Protein AF-A0A151Z6S3-F1 (afdb_monomer_lite)

Foldseek 3Di:
DAFPVVRDDADPVCVVVQVVTDDDPVVVVVVVCVVCVPVNVVVVVVVVVVVVVVVVVVVCCCCPVPVVVVVVVVVVVVVVVVVLVVVVVVVVVVVVVVVVVLVVVLVVVVVVVVVVVVVLVVLVVVLVVLVVVLVVDPDDPVSVVSVVVSVVSVVVSVVPPPPPPVVPDDDDDDDDDDDDDDDDPPPDPDRDDDDPPVVVVLVSVVVVVVVVVVPPPPDQQWWWKQAQQGIWIFGADPVDRPPDGDIDHQDGPPAPQGDDDPPAMDTWDFAQEPNWTKTWDDAAQKIWMWTPPDPRIDIHIDGHPPRPRFDQWDWDDQNYFWIWTAWGDHPNFIAFWIWIAGNVVRHIDGLEGHPDRFGLWAWEWDDSVPWIKIWTQWTDDPHAIAQWIWIQTRPVSDIDTDDRNVVQVQRHFLE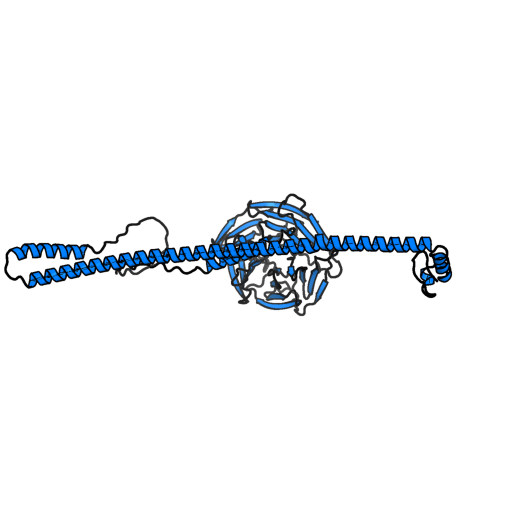WYAQHVQRWIWTQGQVQWIWIQRSVVRHIDTFPRHDDQPDDRNHWYWDDSNDQWIWIQGRVQQWIWIAGNVVSDIDTRDHDD

Secondary structure (DSSP, 8-state):
-EETTTTEE--TTTGGGGTTS-EE-HHHHHHHHHH-HHHHHHHHHHHHHHHHHHHHHHHHHIIIIIIHHHHHHHHHHHHHHHHHHHHHHHHHHHHHHHHHHHHHHHHHHHHHHHHHHHHHHHHHHHHHHHHHHHHH-TT-THHHHHHHHHHHHHHHHHH-S------------------------------------HHHHHHHHHHHHHHHHTTS----EEEEEEETTEEEEEEE-SS-TTS--EEEEEEETT-TTPPP--S--EEEPEEEETTEEEEEEEETTEEEEEETTSSS--EEEEE-SS----BS-EEEE-SSSEEEEE--EETTEE--EEEEEETTTTEEEEEEE-SS--B--EEEEE--SSS-EEEEE--EETTEE--EEEEEETTT--EEEEEEGGGGT----SEEEEEGGGTEEEEE-TTS-EEEEETTTTEEEE-SPPPPPSS-SS-EEEEE-SSSEEEEEETTTTEEEEEETTTTEEEEEEE--

InterPro domains:
  IPR000315 B-box-type zinc finger [PS50119] (1-26)
  IPR015915 Kelch-type beta-propeller [G3DSA:2.120.10.80] (264-497)
  IPR015915 Kelch-type beta-propeller [SSF117281] (286-493)
  IPR052697 FNIP repeat-containing protein [PTHR32031] (2-332)

Radius of gyration: 39.83 Å; chains: 1; bounding box: 109×67×129 Å

pLDDT: mean 83.48, std 15.19, range [39.62, 98.69]

Structure (mmCIF, N/CA/C/O backbone):
data_AF-A0A151Z6S3-F1
#
_entry.id   AF-A0A151Z6S3-F1
#
loop_
_atom_site.group_PDB
_atom_site.id
_atom_site.type_symbol
_atom_site.label_atom_id
_atom_site.label_alt_id
_atom_site.label_comp_id
_atom_site.label_asym_id
_atom_site.label_entity_id
_atom_site.label_seq_id
_atom_site.pdbx_PDB_ins_code
_atom_site.Cartn_x
_atom_site.Cartn_y
_atom_site.Cartn_z
_atom_site.occupancy
_atom_site.B_iso_or_equiv
_atom_site.auth_seq_id
_atom_site.auth_comp_id
_atom_site.auth_asym_id
_atom_site.auth_atom_id
_atom_site.pdbx_PDB_model_num
ATOM 1 N N . MET A 1 1 ? 29.997 9.553 -58.648 1.00 93.69 1 MET A N 1
ATOM 2 C CA . MET A 1 1 ? 29.662 8.116 -58.697 1.00 93.69 1 MET A CA 1
ATOM 3 C C . MET A 1 1 ? 28.370 7.871 -57.933 1.00 93.69 1 MET A C 1
ATOM 5 O O . MET A 1 1 ? 28.189 8.438 -56.858 1.00 93.69 1 MET A O 1
ATOM 9 N N . TYR A 1 2 ? 27.481 7.047 -58.473 1.00 95.56 2 TYR A N 1
ATOM 10 C CA . TYR A 1 2 ? 26.185 6.694 -57.897 1.00 95.56 2 TYR A CA 1
ATOM 11 C C . TYR A 1 2 ? 26.076 5.174 -57.758 1.00 95.56 2 TYR A C 1
ATOM 13 O O . TYR A 1 2 ? 26.345 4.433 -58.702 1.00 95.56 2 TYR A O 1
ATOM 21 N N . CYS A 1 3 ? 25.701 4.689 -56.577 1.00 95.81 3 CYS A N 1
ATOM 22 C CA . CYS A 1 3 ? 25.500 3.263 -56.330 1.00 95.81 3 CYS A CA 1
ATOM 23 C C . CYS A 1 3 ? 24.051 2.876 -56.655 1.00 95.81 3 CYS A C 1
ATOM 25 O O . CYS A 1 3 ? 23.147 3.260 -55.914 1.00 95.81 3 CYS A O 1
ATOM 27 N N . LYS A 1 4 ? 23.812 2.075 -57.706 1.00 92.50 4 LYS A N 1
ATOM 28 C CA . LYS A 1 4 ? 22.447 1.661 -58.100 1.00 92.50 4 LYS A CA 1
ATOM 29 C C . LYS A 1 4 ? 21.769 0.759 -57.061 1.00 92.50 4 LYS A C 1
ATOM 31 O O . LYS A 1 4 ? 20.555 0.823 -56.908 1.00 92.50 4 LYS A O 1
ATOM 36 N N . CYS A 1 5 ? 22.542 -0.044 -56.328 1.00 93.75 5 CYS A N 1
ATOM 37 C CA . CYS A 1 5 ? 22.011 -0.942 -55.298 1.00 93.75 5 CYS A CA 1
ATOM 38 C C . CYS A 1 5 ? 21.543 -0.171 -54.054 1.00 93.75 5 CYS A C 1
ATOM 40 O O . CYS A 1 5 ? 20.451 -0.410 -53.552 1.00 93.75 5 CYS A O 1
ATOM 42 N N . CYS A 1 6 ? 22.351 0.783 -53.580 1.00 92.31 6 CYS A N 1
ATOM 43 C CA . CYS A 1 6 ? 22.039 1.565 -52.377 1.00 92.31 6 CYS A CA 1
ATOM 44 C C . CYS A 1 6 ? 21.209 2.818 -52.655 1.00 92.31 6 CYS A C 1
ATOM 46 O O . CYS A 1 6 ? 20.687 3.403 -51.715 1.00 92.31 6 CYS A O 1
ATOM 48 N N . LYS A 1 7 ? 21.124 3.249 -53.918 1.00 91.75 7 LYS A N 1
ATOM 49 C CA . LYS A 1 7 ? 20.480 4.494 -54.356 1.00 91.75 7 LYS A CA 1
ATOM 50 C C . LYS A 1 7 ? 21.082 5.763 -53.727 1.00 91.75 7 LYS A C 1
ATOM 52 O O . LYS A 1 7 ? 20.363 6.705 -53.409 1.00 91.75 7 LYS A O 1
ATOM 57 N N . LEU A 1 8 ? 22.408 5.796 -53.557 1.00 94.19 8 LEU A N 1
ATOM 58 C CA . LEU A 1 8 ? 23.139 6.893 -52.903 1.00 94.19 8 LEU A CA 1
ATOM 59 C C . LEU A 1 8 ? 24.288 7.418 -53.773 1.00 94.19 8 LEU A C 1
ATOM 61 O O . LEU A 1 8 ? 24.948 6.651 -54.483 1.00 94.19 8 LEU A O 1
ATOM 65 N N . CYS A 1 9 ? 24.568 8.720 -53.663 1.00 94.31 9 CYS A N 1
ATOM 66 C CA . CYS A 1 9 ? 25.788 9.327 -54.194 1.00 94.31 9 CYS A CA 1
ATOM 67 C C . CYS A 1 9 ? 26.981 8.909 -53.332 1.00 94.31 9 CYS A C 1
ATOM 69 O O . CYS A 1 9 ? 26.995 9.129 -52.122 1.00 94.31 9 CYS A O 1
ATOM 71 N N . VAL A 1 10 ? 27.992 8.314 -53.960 1.00 95.62 10 VAL A N 1
ATOM 72 C CA . VAL A 1 10 ? 29.158 7.764 -53.264 1.00 95.62 10 VAL A CA 1
ATOM 73 C C . VAL A 1 10 ? 30.379 8.605 -53.613 1.00 95.62 10 VAL A C 1
ATOM 75 O O . VAL A 1 10 ? 30.728 8.772 -54.785 1.00 95.62 10 VAL A O 1
ATOM 78 N N . CYS A 1 11 ? 31.040 9.154 -52.594 1.00 95.25 11 CYS A N 1
ATOM 79 C CA . CYS A 1 11 ? 32.313 9.844 -52.776 1.00 95.25 11 CYS A CA 1
ATOM 80 C C . CYS A 1 11 ? 33.461 8.829 -52.929 1.00 95.25 11 CYS A C 1
ATOM 82 O O . CYS A 1 11 ? 33.320 7.648 -52.609 1.00 95.25 11 CYS A O 1
ATOM 84 N N . ARG A 1 12 ? 34.642 9.288 -53.359 1.00 93.81 12 ARG A N 1
ATOM 85 C CA . ARG A 1 12 ? 35.813 8.409 -53.546 1.00 93.81 12 ARG A CA 1
ATOM 86 C C . ARG A 1 12 ? 36.223 7.645 -52.281 1.00 93.81 12 ARG A C 1
ATOM 88 O O . ARG A 1 12 ? 36.726 6.539 -52.397 1.00 93.81 12 ARG A O 1
ATOM 95 N N . LYS A 1 13 ? 36.001 8.206 -51.086 1.00 94.19 13 LYS A N 1
ATOM 96 C CA . LYS A 1 13 ? 36.345 7.545 -49.814 1.00 94.19 13 LYS A CA 1
ATOM 97 C C . LYS A 1 13 ? 35.366 6.431 -49.442 1.00 94.19 13 LYS A C 1
ATOM 99 O O . LYS A 1 13 ? 35.772 5.458 -48.826 1.00 94.19 13 LYS A O 1
ATOM 104 N N . CYS A 1 14 ? 34.100 6.567 -49.828 1.00 93.81 14 CYS A N 1
ATOM 105 C CA . CYS A 1 14 ? 33.050 5.610 -49.491 1.00 93.81 14 CYS A CA 1
ATOM 106 C C . CYS A 1 14 ? 32.952 4.452 -50.494 1.00 93.81 14 CYS A C 1
ATOM 108 O O . CYS A 1 14 ? 32.296 3.461 -50.204 1.00 93.81 14 CYS A O 1
ATOM 110 N N . ILE A 1 15 ? 33.601 4.534 -51.662 1.00 94.38 15 ILE A N 1
ATOM 111 C CA . ILE A 1 15 ? 33.507 3.493 -52.700 1.00 94.38 15 ILE A CA 1
ATOM 112 C C . ILE A 1 15 ? 34.047 2.132 -52.234 1.00 94.38 15 ILE A C 1
ATOM 114 O O . ILE A 1 15 ? 33.545 1.095 -52.657 1.00 94.38 15 ILE A O 1
ATOM 118 N N . SER A 1 16 ? 35.019 2.130 -51.316 1.00 94.56 16 SER A N 1
ATOM 119 C CA . SER A 1 16 ? 35.582 0.920 -50.707 1.00 94.56 16 SER A CA 1
ATOM 120 C C . SER A 1 16 ? 34.544 0.131 -49.907 1.00 94.56 16 SER A C 1
ATOM 122 O O . SER A 1 16 ? 34.571 -1.094 -49.913 1.00 94.56 16 SER A O 1
ATOM 124 N N . SER A 1 17 ? 33.579 0.812 -49.289 1.00 94.62 17 SER A N 1
ATOM 125 C CA . SER A 1 17 ? 32.454 0.182 -48.588 1.00 94.62 17 SER A CA 1
ATOM 126 C C . SER A 1 17 ? 31.346 -0.304 -49.535 1.00 94.62 17 SER A C 1
ATOM 128 O O . SER A 1 17 ? 30.393 -0.929 -49.085 1.00 94.62 17 SER A O 1
ATOM 130 N N . HIS A 1 18 ? 31.454 -0.029 -50.840 1.00 94.12 18 HIS A N 1
ATOM 131 C CA . HIS A 1 18 ? 30.475 -0.386 -51.874 1.00 94.12 18 HIS A CA 1
ATOM 132 C C . HIS A 1 18 ? 31.064 -1.314 -52.952 1.00 94.12 18 HIS A C 1
ATOM 134 O O . HIS A 1 18 ? 30.528 -1.381 -54.055 1.00 94.12 18 HIS A O 1
ATOM 140 N N . GLN A 1 19 ? 32.147 -2.041 -52.655 1.00 93.50 19 GLN A N 1
ATOM 141 C CA . GLN A 1 19 ? 32.832 -2.912 -53.626 1.00 93.50 19 GLN A CA 1
ATOM 142 C C . GLN A 1 19 ? 31.933 -4.006 -54.223 1.00 93.50 19 GLN A C 1
ATOM 144 O O . GLN A 1 19 ? 32.126 -4.396 -55.370 1.00 93.50 19 GLN A O 1
ATOM 149 N N . SER A 1 20 ? 30.935 -4.479 -53.472 1.00 94.69 20 SER A N 1
ATOM 150 C CA . SER A 1 20 ? 29.956 -5.474 -53.926 1.00 94.69 20 SER A CA 1
ATOM 151 C C . SER A 1 20 ? 28.780 -4.880 -54.711 1.00 94.69 20 SER A C 1
ATOM 153 O O . SER A 1 20 ? 27.925 -5.622 -55.192 1.00 94.69 20 SER A O 1
ATOM 155 N N . HIS A 1 21 ? 28.694 -3.554 -54.836 1.00 95.75 21 HIS A N 1
ATOM 156 C CA . HIS A 1 21 ? 27.567 -2.876 -55.464 1.00 95.75 21 HIS A CA 1
ATOM 157 C C . HIS A 1 21 ? 27.929 -2.303 -56.834 1.00 95.75 21 HIS A C 1
ATOM 159 O O . HIS A 1 21 ? 29.047 -1.854 -57.077 1.00 95.75 21 HIS A O 1
ATOM 165 N N . LYS A 1 22 ? 26.943 -2.246 -57.738 1.00 95.75 22 LYS A N 1
ATOM 166 C CA . LYS A 1 22 ? 27.118 -1.608 -59.047 1.00 95.75 22 LYS A CA 1
ATOM 167 C C . LYS A 1 22 ? 27.158 -0.086 -58.883 1.00 95.75 22 LYS A C 1
ATOM 169 O O . LYS A 1 22 ? 26.116 0.560 -58.740 1.00 95.75 22 LYS A O 1
ATOM 174 N N . VAL A 1 23 ? 28.367 0.471 -58.900 1.00 95.25 23 VAL A N 1
ATOM 175 C CA . VAL A 1 23 ? 28.626 1.913 -58.861 1.00 95.25 23 VAL A CA 1
ATOM 176 C C . VAL A 1 23 ? 28.896 2.412 -60.281 1.00 95.25 23 VAL A C 1
ATOM 178 O O . VAL A 1 23 ? 29.768 1.894 -60.969 1.00 95.25 23 VAL A O 1
ATOM 181 N N . VAL A 1 24 ? 28.136 3.408 -60.721 1.00 96.25 24 VAL A N 1
ATOM 182 C CA . VAL A 1 24 ? 28.201 4.000 -62.068 1.00 96.25 24 VAL A CA 1
ATOM 183 C C . VAL A 1 24 ? 28.510 5.493 -61.981 1.00 96.25 24 VAL A C 1
ATOM 185 O O . VAL A 1 24 ? 28.425 6.083 -60.895 1.00 96.25 24 VAL A O 1
ATOM 188 N N . ASP A 1 25 ? 28.875 6.122 -63.098 1.00 95.31 25 ASP A N 1
ATOM 189 C CA . ASP A 1 25 ? 28.928 7.581 -63.140 1.00 95.31 25 ASP A CA 1
ATOM 190 C C . ASP A 1 25 ? 27.513 8.152 -62.935 1.00 95.31 25 ASP A C 1
ATOM 192 O O . ASP A 1 25 ? 26.519 7.588 -63.394 1.00 95.31 25 ASP A O 1
ATOM 196 N N . TYR A 1 26 ? 27.410 9.251 -62.189 1.00 92.31 26 TYR A N 1
ATOM 197 C CA . TYR A 1 26 ? 26.124 9.907 -61.963 1.00 92.31 26 TYR A CA 1
ATOM 198 C C . TYR A 1 26 ? 25.578 10.508 -63.268 1.00 92.31 26 TYR A C 1
ATOM 200 O O . TYR A 1 26 ? 24.363 10.555 -63.440 1.00 92.31 26 TYR A O 1
ATOM 208 N N . GLU A 1 27 ? 26.454 10.896 -64.202 1.00 92.56 27 GLU A N 1
ATOM 209 C CA . GLU A 1 27 ? 26.058 11.409 -65.518 1.00 92.56 27 GLU A CA 1
ATOM 210 C C . GLU A 1 27 ? 25.401 10.342 -66.394 1.00 92.56 27 GLU A C 1
ATOM 212 O O . GLU A 1 27 ? 24.482 10.655 -67.148 1.00 92.56 27 GLU A O 1
ATOM 217 N N . ASP A 1 28 ? 25.828 9.082 -66.280 1.00 90.81 28 ASP A N 1
ATOM 218 C CA . ASP A 1 28 ? 25.226 7.971 -67.023 1.00 90.81 28 ASP A CA 1
ATOM 219 C C . ASP A 1 28 ? 23.827 7.652 -66.490 1.00 90.81 28 ASP A C 1
ATOM 221 O O . ASP A 1 28 ? 22.900 7.433 -67.266 1.00 90.81 28 ASP A O 1
ATOM 225 N N . VAL A 1 29 ? 23.646 7.701 -65.164 1.00 87.81 29 VAL A N 1
ATOM 226 C CA . VAL A 1 29 ? 22.320 7.578 -64.532 1.00 87.81 29 VAL A CA 1
ATOM 227 C C . VAL A 1 29 ? 21.422 8.736 -64.951 1.00 87.81 29 VAL A C 1
ATOM 229 O O . VAL A 1 29 ? 20.249 8.534 -65.241 1.00 87.81 29 VAL A O 1
ATOM 232 N N . PHE A 1 30 ? 21.966 9.950 -65.009 1.00 88.25 30 PHE A N 1
ATOM 233 C CA . PHE A 1 30 ? 21.225 11.126 -65.446 1.00 88.25 30 PHE A CA 1
ATOM 234 C C . PHE A 1 30 ? 20.805 11.026 -66.918 1.00 88.25 30 PHE A C 1
ATOM 236 O O . PHE A 1 30 ? 19.656 11.311 -67.248 1.00 88.25 30 PHE A O 1
ATOM 243 N N . ARG A 1 31 ? 21.692 10.550 -67.799 1.00 89.06 31 ARG A N 1
ATOM 244 C CA . ARG A 1 31 ? 21.361 10.280 -69.205 1.00 89.06 31 ARG A CA 1
ATOM 245 C C . ARG A 1 31 ? 20.288 9.203 -69.340 1.00 89.06 31 ARG A C 1
ATOM 247 O O . ARG A 1 31 ? 19.330 9.410 -70.076 1.00 89.06 31 ARG A O 1
ATOM 254 N N . GLU A 1 32 ? 20.397 8.101 -68.600 1.00 85.56 32 GLU A N 1
ATOM 255 C CA . GLU A 1 32 ? 19.382 7.035 -68.556 1.00 85.56 32 GLU A CA 1
ATOM 256 C C . GLU A 1 32 ? 18.013 7.579 -68.112 1.00 85.56 32 GLU A C 1
ATOM 258 O O . GLU A 1 32 ? 17.005 7.280 -68.743 1.00 85.56 32 GLU A O 1
ATOM 263 N N . LEU A 1 33 ? 17.985 8.459 -67.105 1.00 82.25 33 LEU A N 1
ATOM 264 C CA . LEU A 1 33 ? 16.764 9.124 -66.630 1.00 82.25 33 LEU A CA 1
ATOM 265 C C . LEU A 1 33 ? 16.153 10.092 -67.657 1.00 82.25 33 LEU A C 1
ATOM 267 O O . LEU A 1 33 ? 14.935 10.241 -67.695 1.00 82.25 33 LEU A O 1
ATOM 271 N N . ILE A 1 34 ? 16.972 10.749 -68.483 1.00 87.62 34 ILE A N 1
ATOM 272 C CA . ILE A 1 34 ? 16.505 11.682 -69.525 1.00 87.62 34 ILE A CA 1
ATOM 273 C C . ILE A 1 34 ? 16.049 10.954 -70.793 1.00 87.62 34 ILE A C 1
ATOM 275 O O . ILE A 1 34 ? 15.238 11.493 -71.543 1.00 87.62 34 ILE A O 1
ATOM 279 N N . THR A 1 35 ? 16.554 9.746 -71.047 1.00 89.06 35 THR A N 1
ATOM 280 C CA . THR A 1 35 ? 16.279 9.017 -72.296 1.00 89.06 35 THR A CA 1
ATOM 281 C C . THR A 1 35 ? 14.828 8.520 -72.372 1.00 89.06 35 THR A C 1
ATOM 283 O O . THR A 1 35 ? 14.292 8.408 -73.471 1.00 89.06 35 THR A O 1
ATOM 286 N N . ASP A 1 36 ? 14.164 8.300 -71.229 1.00 86.06 36 ASP A N 1
ATOM 287 C CA . ASP A 1 36 ? 12.728 7.988 -71.156 1.00 86.06 36 ASP A CA 1
ATOM 288 C C . ASP A 1 36 ? 11.983 8.949 -70.201 1.00 86.06 36 ASP A C 1
ATOM 290 O O . ASP A 1 36 ? 11.668 8.615 -69.050 1.00 86.06 36 ASP A O 1
ATOM 294 N N . PRO A 1 37 ? 11.686 10.179 -70.662 1.00 81.19 37 PRO A N 1
ATOM 295 C CA . PRO A 1 37 ? 11.022 11.185 -69.838 1.00 81.19 37 PRO A CA 1
ATOM 296 C C . PRO A 1 37 ? 9.580 10.788 -69.480 1.00 81.19 37 PRO A C 1
ATOM 298 O O . PRO A 1 37 ? 9.049 11.249 -68.468 1.00 81.19 37 PRO A O 1
ATOM 301 N N . ILE A 1 38 ? 8.949 9.913 -70.272 1.00 85.25 38 ILE A N 1
ATOM 302 C CA . ILE A 1 38 ? 7.580 9.437 -70.041 1.00 85.25 38 ILE A CA 1
ATOM 303 C C . ILE A 1 38 ? 7.564 8.454 -68.864 1.00 85.25 38 ILE A C 1
ATOM 305 O O . ILE A 1 38 ? 6.732 8.587 -67.958 1.00 85.25 38 ILE A O 1
ATOM 309 N N . GLN A 1 39 ? 8.503 7.504 -68.823 1.00 85.12 39 GLN A N 1
ATOM 310 C CA . GLN A 1 39 ? 8.633 6.560 -67.711 1.00 85.12 39 GLN A CA 1
ATOM 311 C C . GLN A 1 39 ? 9.020 7.268 -66.406 1.00 85.12 39 GLN A C 1
ATOM 313 O O . GLN A 1 39 ? 8.469 6.948 -65.345 1.00 85.12 39 GLN A O 1
ATOM 318 N N . LEU A 1 40 ? 9.913 8.264 -66.470 1.00 83.81 40 LEU A N 1
ATOM 319 C CA . LEU A 1 40 ? 10.271 9.082 -65.310 1.00 83.81 40 LEU A CA 1
ATOM 320 C C . LEU A 1 40 ? 9.071 9.891 -64.798 1.00 83.81 40 LEU A C 1
ATOM 322 O O . LEU A 1 40 ? 8.777 9.848 -63.602 1.00 83.81 40 LEU A O 1
ATOM 326 N N . GLY A 1 41 ? 8.342 10.569 -65.690 1.00 84.69 41 GLY A N 1
ATOM 327 C CA . GLY A 1 41 ? 7.136 11.322 -65.338 1.00 84.69 41 GLY A CA 1
ATOM 328 C C . GLY A 1 41 ? 6.068 10.442 -64.685 1.00 84.69 41 GLY A C 1
ATOM 329 O O . GLY A 1 41 ? 5.526 10.796 -63.640 1.00 84.69 41 GLY A O 1
ATOM 330 N N . THR A 1 42 ? 5.841 9.245 -65.231 1.00 89.69 42 THR A N 1
ATOM 331 C CA . THR A 1 42 ? 4.900 8.262 -64.666 1.00 89.69 42 THR A CA 1
ATOM 332 C C . THR A 1 42 ? 5.348 7.776 -63.285 1.00 89.69 42 THR A C 1
ATOM 334 O O . THR A 1 42 ? 4.539 7.684 -62.364 1.00 89.69 42 THR A O 1
ATOM 337 N N . SER A 1 43 ? 6.645 7.510 -63.105 1.00 84.00 43 SER A N 1
ATOM 338 C CA . SER A 1 43 ? 7.201 7.070 -61.818 1.00 84.00 43 SER A CA 1
ATOM 339 C C . SER A 1 43 ? 7.083 8.151 -60.742 1.00 84.00 43 SER A C 1
ATOM 341 O O . SER A 1 43 ? 6.682 7.856 -59.616 1.00 84.00 43 SER A O 1
ATOM 343 N N . LEU A 1 44 ? 7.370 9.411 -61.084 1.00 85.69 44 LEU A N 1
ATOM 344 C CA . LEU A 1 44 ? 7.202 10.549 -60.175 1.00 85.69 44 LEU A CA 1
ATOM 345 C C . LEU A 1 44 ? 5.729 10.779 -59.823 1.00 85.69 44 LEU A C 1
ATOM 347 O O . LEU A 1 44 ? 5.417 11.004 -58.655 1.00 85.69 44 LEU A O 1
ATOM 351 N N . GLN A 1 45 ? 4.821 10.654 -60.795 1.00 92.25 45 GLN A N 1
ATOM 352 C CA . GLN A 1 45 ? 3.383 10.757 -60.552 1.00 92.25 45 GLN A CA 1
ATOM 353 C C . GLN A 1 45 ? 2.884 9.640 -59.625 1.00 92.25 45 GLN A C 1
ATOM 355 O O . GLN A 1 45 ? 2.087 9.899 -58.725 1.00 92.25 45 GLN A O 1
ATOM 360 N N . ASN A 1 46 ? 3.377 8.410 -59.794 1.00 91.69 46 ASN A N 1
ATOM 361 C CA . ASN A 1 46 ? 3.040 7.291 -58.915 1.00 91.69 46 ASN A CA 1
ATOM 362 C C . ASN A 1 46 ? 3.537 7.524 -57.485 1.00 91.69 46 ASN A C 1
ATOM 364 O O . ASN A 1 46 ? 2.751 7.374 -56.554 1.00 91.69 46 ASN A O 1
ATOM 368 N N . ILE A 1 47 ? 4.784 7.977 -57.305 1.00 88.44 47 ILE A N 1
ATOM 369 C CA . ILE A 1 47 ? 5.318 8.336 -55.980 1.00 88.44 47 ILE A CA 1
ATOM 370 C C . ILE A 1 47 ? 4.483 9.456 -55.343 1.00 88.44 47 ILE A C 1
ATOM 372 O O . ILE A 1 47 ? 4.150 9.381 -54.161 1.00 88.44 47 ILE A O 1
ATOM 376 N N . ALA A 1 48 ? 4.111 10.484 -56.112 1.00 91.00 48 ALA A N 1
ATOM 377 C CA . ALA A 1 48 ? 3.261 11.567 -55.623 1.00 91.00 48 ALA A CA 1
ATOM 378 C C . ALA A 1 48 ? 1.879 11.053 -55.183 1.00 91.00 48 ALA A C 1
ATOM 380 O O . ALA A 1 48 ? 1.401 11.409 -54.105 1.00 91.00 48 ALA A O 1
ATOM 381 N N . ASN A 1 49 ? 1.265 10.165 -55.969 1.00 93.81 49 ASN A N 1
ATOM 382 C CA . ASN A 1 49 ? -0.022 9.546 -55.650 1.00 93.81 49 ASN A CA 1
ATOM 383 C C . ASN A 1 49 ? 0.058 8.629 -54.416 1.00 93.81 49 ASN A C 1
ATOM 385 O O . ASN A 1 49 ? -0.848 8.642 -53.584 1.00 93.81 49 ASN A O 1
ATOM 389 N N . GLU A 1 50 ? 1.131 7.849 -54.265 1.00 92.94 50 GLU A N 1
ATOM 390 C CA . GLU A 1 50 ? 1.378 7.030 -53.072 1.00 92.94 50 GLU A CA 1
ATOM 391 C C . GLU A 1 50 ? 1.543 7.902 -51.828 1.00 92.94 50 GLU A C 1
ATOM 393 O O . GLU A 1 50 ? 0.907 7.637 -50.809 1.00 92.94 50 GLU A O 1
ATOM 398 N N . LYS A 1 51 ? 2.311 8.994 -51.923 1.00 92.19 51 LYS A N 1
ATOM 399 C CA . LYS A 1 51 ? 2.480 9.944 -50.816 1.00 92.19 51 LYS A CA 1
ATOM 400 C C . LYS A 1 51 ? 1.186 10.664 -50.451 1.00 92.19 51 LYS A C 1
ATOM 402 O O . LYS A 1 51 ? 0.942 10.897 -49.269 1.00 92.19 51 LYS A O 1
ATOM 407 N N . LEU A 1 52 ? 0.328 10.967 -51.424 1.00 92.06 52 LEU A N 1
ATOM 408 C CA . LEU A 1 52 ? -1.014 11.496 -51.164 1.00 92.06 52 LEU A CA 1
ATOM 409 C C . LEU A 1 52 ? -1.893 10.484 -50.416 1.00 92.06 52 LEU A C 1
ATOM 411 O O . LEU A 1 52 ? -2.537 10.858 -49.437 1.00 92.06 52 LEU A O 1
ATOM 415 N N . LYS A 1 53 ? -1.875 9.204 -50.809 1.00 93.81 53 LYS A N 1
ATOM 416 C CA . LYS A 1 53 ? -2.608 8.137 -50.102 1.00 93.81 53 LYS A CA 1
ATOM 417 C C . LYS A 1 53 ? -2.083 7.904 -48.686 1.00 93.81 53 LYS A C 1
ATOM 419 O O . LYS A 1 53 ? -2.878 7.752 -47.761 1.00 93.81 53 LYS A O 1
ATOM 424 N N . GLU A 1 54 ? -0.764 7.895 -48.503 1.00 89.81 54 GLU A N 1
ATOM 425 C CA . GLU A 1 54 ? -0.119 7.758 -47.191 1.00 89.81 54 GLU A CA 1
ATOM 426 C C . GLU A 1 54 ? -0.507 8.918 -46.266 1.00 89.81 54 GLU A C 1
ATOM 428 O O . GLU A 1 54 ? -0.892 8.696 -45.115 1.00 89.81 54 GLU A O 1
ATOM 433 N N . ARG A 1 55 ? -0.485 10.153 -46.787 1.00 91.62 55 ARG A N 1
ATOM 434 C CA . ARG A 1 55 ? -0.949 11.341 -46.066 1.00 91.62 55 ARG A CA 1
ATOM 435 C C . ARG A 1 55 ? -2.414 11.203 -45.659 1.00 91.62 55 ARG A C 1
ATOM 437 O O . ARG A 1 55 ? -2.723 11.418 -44.494 1.00 91.62 55 ARG A O 1
ATOM 444 N N . GLN A 1 56 ? -3.294 10.831 -46.586 1.00 93.62 56 GLN A N 1
ATOM 445 C CA . GLN A 1 56 ? -4.723 10.690 -46.306 1.00 93.62 56 GLN A CA 1
ATOM 446 C C . GLN A 1 56 ? -4.991 9.603 -45.257 1.00 93.62 56 GLN A C 1
ATOM 448 O O . GLN A 1 56 ? -5.715 9.844 -44.299 1.00 93.62 56 GLN A O 1
ATOM 453 N N . THR A 1 57 ? -4.315 8.457 -45.362 1.00 88.25 57 THR A N 1
ATOM 454 C CA . THR A 1 57 ? -4.409 7.373 -44.369 1.00 88.25 57 THR A CA 1
ATOM 455 C C . THR A 1 57 ? -3.936 7.839 -42.991 1.00 88.25 57 THR A C 1
ATOM 457 O O . THR A 1 57 ? -4.565 7.535 -41.983 1.00 88.25 57 THR A O 1
ATOM 460 N N . SER A 1 58 ? -2.849 8.613 -42.933 1.00 79.94 58 SER A N 1
ATOM 461 C CA . SER A 1 58 ? -2.330 9.167 -41.677 1.00 79.94 58 SER A CA 1
ATOM 462 C C . SER A 1 58 ? -3.276 10.207 -41.067 1.00 79.94 58 SER A C 1
ATOM 464 O O . SER A 1 58 ? -3.470 10.219 -39.853 1.00 79.94 58 SER A O 1
ATOM 466 N N . GLU A 1 59 ? -3.890 11.061 -41.893 1.00 89.94 59 GLU A N 1
ATOM 467 C CA . GLU A 1 59 ? -4.914 12.018 -41.455 1.00 89.94 59 GLU A CA 1
ATOM 468 C C . GLU A 1 59 ? -6.160 11.298 -40.917 1.00 89.94 59 GLU A C 1
ATOM 470 O O . GLU A 1 59 ? -6.692 11.697 -39.879 1.00 89.94 59 GLU A O 1
ATOM 475 N N . ASP A 1 60 ? -6.597 10.223 -41.575 1.00 89.81 60 ASP A N 1
ATOM 476 C CA . ASP A 1 60 ? -7.747 9.422 -41.150 1.00 89.81 60 ASP A CA 1
ATOM 477 C C . ASP A 1 60 ? -7.461 8.664 -39.849 1.00 89.81 60 ASP A C 1
ATOM 479 O O . ASP A 1 60 ? -8.294 8.681 -38.943 1.00 89.81 60 ASP A O 1
ATOM 483 N N . LEU A 1 61 ? -6.273 8.065 -39.706 1.00 85.44 61 LEU A N 1
ATOM 484 C CA . LEU A 1 61 ? -5.836 7.432 -38.456 1.00 85.44 61 LEU A CA 1
ATOM 485 C C . LEU A 1 61 ? -5.786 8.446 -37.313 1.00 85.44 61 LEU A C 1
ATOM 487 O O . LEU A 1 61 ? -6.309 8.193 -36.232 1.00 85.44 61 LEU A O 1
ATOM 491 N N . PHE A 1 62 ? -5.217 9.628 -37.544 1.00 83.62 62 PHE A N 1
ATOM 492 C CA . PHE A 1 62 ? -5.161 10.659 -36.513 1.00 83.62 62 PHE A CA 1
ATOM 493 C C . PHE A 1 62 ? -6.563 11.128 -36.097 1.00 83.62 62 PHE A C 1
ATOM 495 O O . PHE A 1 62 ? -6.867 11.216 -34.905 1.00 83.62 62 PHE A O 1
ATOM 502 N N . LYS A 1 63 ? -7.451 11.397 -37.059 1.00 88.25 63 LYS A N 1
ATOM 503 C CA . LYS A 1 63 ? -8.824 11.829 -36.763 1.00 88.25 63 LYS A CA 1
ATOM 504 C C . LYS A 1 63 ? -9.624 10.744 -36.044 1.00 88.25 63 LYS A C 1
ATOM 506 O O . LYS A 1 63 ? -10.285 11.040 -35.052 1.00 88.25 63 LYS A O 1
ATOM 511 N N . ASN A 1 64 ? -9.567 9.505 -36.518 1.00 85.69 64 ASN A N 1
ATOM 512 C CA . ASN A 1 64 ? -10.398 8.433 -35.980 1.00 85.69 64 ASN A CA 1
ATOM 513 C C . ASN A 1 64 ? -9.848 7.872 -34.670 1.00 85.69 64 ASN A C 1
ATOM 515 O O . ASN A 1 64 ? -10.614 7.688 -33.729 1.00 85.69 64 ASN A O 1
ATOM 519 N N . ASP A 1 65 ? -8.540 7.666 -34.561 1.00 76.06 65 ASP A N 1
ATOM 520 C CA . ASP A 1 65 ? -7.979 6.995 -33.389 1.00 76.06 65 ASP A CA 1
ATOM 521 C C . ASP A 1 65 ? -7.595 7.989 -32.301 1.00 76.06 65 ASP A C 1
ATOM 523 O O . ASP A 1 65 ? -7.843 7.738 -31.123 1.00 76.06 65 ASP A O 1
ATOM 527 N N . VAL A 1 66 ? -7.012 9.135 -32.667 1.00 76.69 66 VAL A N 1
ATOM 528 C CA . VAL A 1 66 ? -6.530 10.102 -31.674 1.00 76.69 66 VAL A CA 1
ATOM 529 C C . VAL A 1 66 ? -7.649 11.046 -31.260 1.00 76.69 66 VAL A C 1
ATOM 531 O O . VAL A 1 66 ? -7.963 11.120 -30.071 1.00 76.69 66 VAL A O 1
ATOM 534 N N . LEU A 1 67 ? -8.290 11.738 -32.211 1.00 83.31 67 LEU A N 1
ATOM 535 C CA . LEU A 1 67 ? -9.299 12.746 -31.865 1.00 83.31 67 LEU A CA 1
ATOM 536 C C . LEU A 1 67 ? -10.571 12.120 -31.286 1.00 83.31 67 LEU A C 1
ATOM 538 O O . LEU A 1 67 ? -11.015 12.571 -30.231 1.00 83.31 67 LEU A O 1
ATOM 542 N N . GLN A 1 68 ? -11.121 11.054 -31.886 1.00 86.19 68 GLN A N 1
ATOM 543 C CA . GLN A 1 68 ? -12.319 10.424 -31.306 1.00 86.19 68 GLN A CA 1
ATOM 544 C C . GLN A 1 68 ? -12.034 9.782 -29.947 1.00 86.19 68 GLN A C 1
ATOM 546 O O . GLN A 1 68 ? -12.897 9.807 -29.071 1.00 86.19 68 GLN A O 1
ATOM 551 N N . ASN A 1 69 ? -10.854 9.187 -29.736 1.00 73.00 69 ASN A N 1
ATOM 552 C CA . ASN A 1 69 ? -10.520 8.635 -28.424 1.00 73.00 69 ASN A CA 1
ATOM 553 C C . ASN A 1 69 ? -10.367 9.750 -27.387 1.00 73.00 69 ASN A C 1
ATOM 555 O O . ASN A 1 69 ? -10.918 9.635 -26.297 1.00 73.00 69 ASN A O 1
ATOM 559 N N . HIS A 1 70 ? -9.690 10.847 -27.732 1.00 82.31 70 HIS A N 1
ATOM 560 C CA . HIS A 1 70 ? -9.591 12.022 -26.870 1.00 82.31 70 HIS A CA 1
ATOM 561 C C . HIS A 1 70 ? -10.976 12.582 -26.508 1.00 82.31 70 HIS A C 1
ATOM 563 O O . HIS A 1 70 ? -11.262 12.799 -25.332 1.00 82.31 70 HIS A O 1
ATOM 569 N N . GLU A 1 71 ? -11.874 12.732 -27.483 1.00 88.75 71 GLU A N 1
ATOM 570 C CA . GLU A 1 71 ? -13.246 13.192 -27.246 1.00 88.75 71 GLU A CA 1
ATOM 571 C C . GLU A 1 71 ? -14.040 12.217 -26.362 1.00 88.75 71 GLU A C 1
ATOM 573 O O . GLU A 1 71 ? -14.704 12.639 -25.416 1.00 88.75 71 GLU A O 1
ATOM 578 N N . LYS A 1 72 ? -13.911 10.901 -26.583 1.00 80.25 72 LYS A N 1
ATOM 579 C CA . LYS A 1 72 ? -14.496 9.879 -25.698 1.00 80.25 72 LYS A CA 1
ATOM 580 C C . LYS A 1 72 ? -13.969 9.999 -24.267 1.00 80.25 72 LYS A C 1
ATOM 582 O O . LYS A 1 72 ? -14.757 9.872 -23.331 1.00 80.25 72 LYS A O 1
ATOM 587 N N . GLN A 1 73 ? -12.670 10.250 -24.074 1.00 70.19 73 GLN A N 1
ATOM 588 C CA . GLN A 1 73 ? -12.104 10.463 -22.737 1.00 70.19 73 GLN A CA 1
ATOM 589 C C . GLN A 1 73 ? -12.672 11.727 -22.082 1.00 70.19 73 GLN A C 1
ATOM 591 O O . GLN A 1 73 ? -13.081 11.661 -20.925 1.00 70.19 73 GLN A O 1
ATOM 596 N N . LEU A 1 74 ? -12.780 12.840 -22.815 1.00 82.50 74 LEU A N 1
ATOM 597 C CA . LEU A 1 74 ? -13.415 14.062 -22.308 1.00 82.50 74 LEU A CA 1
ATOM 598 C C . LEU A 1 74 ? -14.868 13.814 -21.888 1.00 82.50 74 LEU A C 1
ATOM 600 O O . LEU A 1 74 ? -15.248 14.139 -20.768 1.00 82.50 74 LEU A O 1
ATOM 604 N N . GLN A 1 75 ? -15.659 13.127 -22.717 1.00 84.19 75 GLN A N 1
ATOM 605 C CA . GLN A 1 75 ? -17.043 12.782 -22.375 1.00 84.19 75 GLN A CA 1
ATOM 606 C C . GLN A 1 75 ? -17.143 11.897 -21.122 1.00 84.19 75 GLN A C 1
ATOM 608 O O . GLN A 1 75 ? -18.091 12.032 -20.342 1.00 84.19 75 GLN A O 1
ATOM 613 N N . ILE A 1 76 ? -16.189 10.982 -20.915 1.00 71.56 76 ILE A N 1
ATOM 614 C CA . ILE A 1 76 ? -16.105 10.170 -19.694 1.00 71.56 76 ILE A CA 1
ATOM 615 C C . ILE A 1 76 ? -15.795 11.064 -18.492 1.00 71.56 76 ILE A C 1
ATOM 617 O O . ILE A 1 76 ? -16.466 10.930 -17.467 1.00 71.56 76 ILE A O 1
ATOM 621 N N . ILE A 1 77 ? -14.829 11.977 -18.614 1.00 70.06 77 ILE A N 1
ATOM 622 C CA . ILE A 1 77 ? -14.468 12.938 -17.564 1.00 70.06 77 ILE A CA 1
ATOM 623 C C . ILE A 1 77 ? -15.691 13.784 -17.186 1.00 70.06 77 ILE A C 1
ATOM 625 O O . ILE A 1 77 ? -16.096 13.773 -16.022 1.00 70.06 77 ILE A O 1
ATOM 629 N N . ASP A 1 78 ? -16.362 14.403 -18.156 1.00 83.81 78 ASP A N 1
ATOM 630 C CA . ASP A 1 78 ? -17.545 15.242 -17.927 1.00 83.81 78 ASP A CA 1
ATOM 631 C C . ASP A 1 78 ? -18.705 14.467 -17.297 1.00 83.81 78 ASP A C 1
ATOM 633 O O . ASP A 1 78 ? -19.431 14.972 -16.439 1.00 83.81 78 ASP A O 1
ATOM 637 N N . ARG A 1 79 ? -18.919 13.216 -17.720 1.00 78.50 79 ARG A N 1
ATOM 638 C CA . ARG A 1 79 ? -19.925 12.335 -17.110 1.00 78.50 79 ARG A CA 1
ATOM 639 C C . ARG A 1 79 ? -19.580 12.028 -15.655 1.00 78.50 79 ARG A C 1
ATOM 641 O O . ARG A 1 79 ? -20.477 11.973 -14.820 1.00 78.50 79 ARG A O 1
ATOM 648 N N . CYS A 1 80 ? -18.301 11.827 -15.351 1.00 64.06 80 CYS A N 1
ATOM 649 C CA . CYS A 1 80 ? -17.847 11.556 -13.993 1.00 64.06 80 CYS A CA 1
ATOM 650 C C . CYS A 1 80 ? -18.026 12.768 -13.080 1.00 64.06 80 CYS A C 1
ATOM 652 O O . CYS A 1 80 ? -18.530 12.599 -11.975 1.00 64.06 80 CYS A O 1
ATOM 654 N N . PHE A 1 81 ? -17.662 13.967 -13.541 1.00 74.88 81 PHE A N 1
ATOM 655 C CA . PHE A 1 81 ? -17.867 15.194 -12.771 1.00 74.88 81 PHE A CA 1
ATOM 656 C C . PHE A 1 81 ? -19.346 15.474 -12.524 1.00 74.88 81 PHE A C 1
ATOM 658 O O . PHE A 1 81 ? -19.711 15.798 -11.399 1.00 74.88 81 PHE A O 1
ATOM 665 N N . ARG A 1 82 ? -20.207 15.263 -13.528 1.00 83.25 82 ARG A N 1
ATOM 666 C CA . ARG A 1 82 ? -21.663 15.361 -13.345 1.00 83.25 82 ARG A CA 1
ATOM 667 C C . ARG A 1 82 ? -22.181 14.383 -12.296 1.00 83.25 82 ARG A C 1
ATOM 669 O O . ARG A 1 82 ? -22.847 14.807 -11.368 1.00 83.25 82 ARG A O 1
ATOM 676 N N . ASN A 1 83 ? -21.801 13.108 -12.379 1.00 69.50 83 ASN A N 1
ATOM 677 C CA . ASN A 1 83 ? -22.227 12.109 -11.395 1.00 69.50 83 ASN A CA 1
ATOM 678 C C . ASN A 1 83 ? -21.739 12.454 -9.973 1.00 69.50 83 ASN A C 1
ATOM 680 O O . ASN A 1 83 ? -22.505 12.374 -9.019 1.00 69.50 83 ASN A O 1
ATOM 684 N N . LEU A 1 84 ? -20.486 12.894 -9.825 1.00 72.88 84 LEU A N 1
ATOM 685 C CA . LEU A 1 84 ? -19.954 13.321 -8.530 1.00 72.88 84 LEU A CA 1
ATOM 686 C C . LEU A 1 84 ? -20.700 14.546 -7.983 1.00 72.88 84 LEU A C 1
ATOM 688 O O . LEU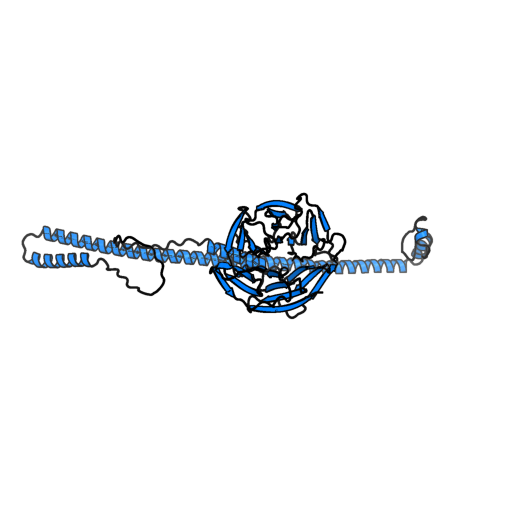 A 1 84 ? -21.045 14.573 -6.806 1.00 72.88 84 LEU A O 1
ATOM 692 N N . HIS A 1 85 ? -20.999 15.524 -8.838 1.00 81.50 85 HIS A N 1
ATOM 693 C CA . HIS A 1 85 ? -21.814 16.680 -8.479 1.00 81.50 85 HIS A CA 1
ATOM 694 C C . HIS A 1 85 ? -23.227 16.264 -8.039 1.00 81.50 85 HIS A C 1
ATOM 696 O O . HIS A 1 85 ? -23.704 16.730 -7.008 1.00 81.50 85 HIS A O 1
ATOM 702 N N . ASP A 1 86 ? -23.870 15.343 -8.758 1.00 80.38 86 ASP A N 1
ATOM 703 C CA . ASP A 1 86 ? -25.197 14.828 -8.408 1.00 80.38 86 ASP A CA 1
ATOM 704 C C . ASP A 1 86 ? -25.180 14.095 -7.058 1.00 80.38 86 ASP A C 1
ATOM 706 O O . ASP A 1 86 ? -26.061 14.308 -6.227 1.00 80.38 86 ASP A O 1
ATOM 710 N N . GLN A 1 87 ? -24.160 13.271 -6.794 1.00 73.38 87 GLN A N 1
ATOM 711 C CA . GLN A 1 87 ? -23.997 12.592 -5.503 1.00 73.38 87 GLN A CA 1
ATOM 712 C C . GLN A 1 87 ? -23.785 13.581 -4.354 1.00 73.38 87 GLN A C 1
ATOM 714 O O . GLN A 1 87 ? -24.409 13.431 -3.300 1.00 73.38 87 GLN A O 1
ATOM 719 N N . LEU A 1 88 ? -22.943 14.599 -4.559 1.00 77.75 88 LEU A N 1
ATOM 720 C CA . LEU A 1 88 ? -22.731 15.669 -3.583 1.00 77.75 88 LEU A CA 1
ATOM 721 C C . LEU A 1 88 ? -24.029 16.426 -3.310 1.00 77.75 88 LEU A C 1
ATOM 723 O O . LEU A 1 88 ? -24.374 16.642 -2.152 1.00 77.75 88 LEU A O 1
ATOM 727 N N . HIS A 1 89 ? -24.784 16.755 -4.355 1.00 85.06 89 HIS A N 1
ATOM 728 C CA . HIS A 1 89 ? -26.055 17.449 -4.216 1.00 85.06 89 HIS A CA 1
ATOM 729 C C . HIS A 1 89 ? -27.107 16.604 -3.481 1.00 85.06 89 HIS A C 1
ATOM 731 O O . HIS A 1 89 ? -27.772 17.096 -2.572 1.00 85.06 89 HIS A O 1
ATOM 737 N N . ILE A 1 90 ? -27.237 15.310 -3.800 1.00 80.69 90 ILE A N 1
ATOM 738 C CA . ILE A 1 90 ? -28.135 14.397 -3.071 1.00 80.69 90 ILE A CA 1
ATOM 739 C C . ILE A 1 90 ? -27.765 14.362 -1.585 1.00 80.69 90 ILE A C 1
ATOM 741 O O . ILE A 1 90 ? -28.652 14.421 -0.732 1.00 80.69 90 ILE A O 1
ATOM 745 N N . LYS A 1 91 ? -26.468 14.284 -1.263 1.00 77.94 91 LYS A N 1
ATOM 746 C CA . LYS A 1 91 ? -25.993 14.274 0.124 1.00 77.94 91 LYS A CA 1
ATOM 747 C C . LYS A 1 91 ? -26.243 15.595 0.840 1.00 77.94 91 LYS A C 1
ATOM 749 O O . LYS A 1 91 ? -26.719 15.578 1.970 1.00 77.94 91 LYS A O 1
ATOM 754 N N . GLU A 1 92 ? -26.020 16.720 0.173 1.00 83.50 92 GLU A N 1
ATOM 755 C CA . GLU A 1 92 ? -26.375 18.046 0.681 1.00 83.50 92 GLU A CA 1
ATOM 756 C C . GLU A 1 92 ? -27.871 18.127 1.030 1.00 83.50 92 GLU A C 1
ATOM 758 O O . GLU A 1 92 ? -28.237 18.562 2.122 1.00 83.50 92 GLU A O 1
ATOM 763 N N . VAL A 1 93 ? -28.749 17.665 0.131 1.00 88.94 93 VAL A N 1
ATOM 764 C CA . VAL A 1 93 ? -30.202 17.646 0.358 1.00 88.94 93 VAL A CA 1
ATOM 765 C C . VAL A 1 93 ? -30.574 16.731 1.527 1.00 88.94 93 VAL A C 1
ATOM 767 O O . VAL A 1 93 ? -31.441 17.093 2.321 1.00 88.94 93 VAL A O 1
ATOM 770 N N . GLN A 1 94 ? -29.930 15.568 1.660 1.00 80.25 94 GLN A N 1
ATOM 771 C CA . GLN A 1 94 ? -30.144 14.658 2.791 1.00 80.25 94 GLN A CA 1
ATOM 772 C C . GLN A 1 94 ? -29.771 15.311 4.125 1.00 80.25 94 GLN A C 1
ATOM 774 O O . GLN A 1 94 ? -30.613 15.345 5.018 1.00 80.25 94 GLN A O 1
ATOM 779 N N . LEU A 1 95 ? -28.573 15.893 4.230 1.00 75.81 95 LEU A N 1
ATOM 780 C CA . LEU A 1 95 ? -28.104 16.558 5.452 1.00 75.81 95 LEU A CA 1
ATOM 781 C C . LEU A 1 95 ? -29.005 17.736 5.844 1.00 75.81 95 LEU A C 1
ATOM 783 O O . LEU A 1 95 ? -29.342 17.899 7.012 1.00 75.81 95 LEU A O 1
ATOM 787 N N . LYS A 1 96 ? -29.463 18.532 4.868 1.00 88.06 96 LYS A N 1
ATOM 788 C CA . LYS A 1 96 ? -30.422 19.621 5.123 1.00 88.06 96 LYS A CA 1
ATOM 789 C C . LYS A 1 96 ? -31.767 19.104 5.636 1.00 88.06 96 LYS A C 1
ATOM 791 O O . LYS A 1 96 ? -32.332 19.699 6.546 1.00 88.06 96 LYS A O 1
ATOM 796 N N . ARG A 1 97 ? -32.289 18.013 5.061 1.00 88.56 97 ARG A N 1
ATOM 797 C CA . ARG A 1 97 ? -33.542 17.389 5.526 1.00 88.56 97 ARG A CA 1
ATOM 798 C C . ARG A 1 97 ? -33.410 16.859 6.946 1.00 88.56 97 ARG A C 1
ATOM 800 O O . ARG A 1 97 ? -34.312 17.070 7.746 1.00 88.56 97 ARG A O 1
ATOM 807 N N . GLU A 1 98 ? -32.298 16.201 7.244 1.00 78.44 98 GLU A N 1
ATOM 808 C CA . GLU A 1 98 ? -32.025 15.665 8.572 1.00 78.44 98 GLU A CA 1
ATOM 809 C C . GLU A 1 98 ? -31.921 16.788 9.615 1.00 78.44 98 GLU A C 1
ATOM 811 O O . GLU A 1 98 ? -32.633 16.761 10.617 1.00 78.44 98 GLU A O 1
ATOM 816 N N . LEU A 1 99 ? -31.140 17.837 9.334 1.00 82.56 99 LEU A N 1
ATOM 817 C CA . LEU A 1 99 ? -31.031 19.014 10.201 1.00 82.56 99 LEU A CA 1
ATOM 818 C C . LEU A 1 99 ? -32.394 19.682 10.453 1.00 82.56 99 LEU A C 1
ATOM 820 O O . LEU A 1 99 ? -32.713 20.023 11.592 1.00 82.56 99 LEU A O 1
ATOM 824 N N . ASN A 1 100 ? -33.211 19.840 9.408 1.00 88.81 100 ASN A N 1
ATOM 825 C CA . ASN A 1 100 ? -34.556 20.403 9.541 1.00 88.81 100 ASN A CA 1
ATOM 826 C C . ASN A 1 100 ? -35.473 19.512 10.390 1.00 88.81 100 ASN A C 1
ATOM 828 O O . ASN A 1 100 ? -36.216 20.034 11.211 1.00 88.81 100 ASN A O 1
ATOM 832 N N . SER A 1 101 ? -35.385 18.187 10.253 1.00 86.12 101 SER A N 1
ATOM 833 C CA . SER A 1 101 ? -36.165 17.248 11.068 1.00 86.12 101 SER A CA 1
ATOM 834 C C . SER A 1 101 ? -35.846 17.380 12.562 1.00 86.12 101 SER A C 1
ATOM 836 O O . SER A 1 101 ? -36.758 17.347 13.391 1.00 86.12 101 SER A O 1
ATOM 838 N N . TYR A 1 102 ? -34.569 17.559 12.922 1.00 79.44 102 TYR A N 1
ATOM 839 C CA . TYR A 1 102 ? -34.179 17.823 14.312 1.00 79.44 102 TYR A CA 1
ATOM 840 C C . TYR A 1 102 ? -34.710 19.172 14.803 1.00 79.44 102 TYR A C 1
ATOM 842 O O . TYR A 1 102 ? -35.200 19.267 15.928 1.00 79.44 102 TYR A O 1
ATOM 850 N N . LEU A 1 103 ? -34.653 20.211 13.964 1.00 86.81 103 LEU A N 1
ATOM 851 C CA . LEU A 1 103 ? -35.203 21.524 14.298 1.00 86.81 103 LEU A CA 1
ATOM 852 C C . LEU A 1 103 ? -36.717 21.464 14.535 1.00 86.81 103 LEU A C 1
ATOM 854 O O . LEU A 1 103 ? -37.191 22.042 15.511 1.00 86.81 103 LEU A O 1
ATOM 858 N N . GLU A 1 104 ? -37.465 20.763 13.682 1.00 90.19 104 GLU A N 1
ATOM 859 C CA . GLU A 1 104 ? -38.912 20.562 13.831 1.00 90.19 104 GLU A CA 1
ATOM 860 C C . GLU A 1 104 ? -39.234 19.834 15.140 1.00 90.19 104 GLU A C 1
ATOM 862 O O . GLU A 1 104 ? -40.036 20.330 15.929 1.00 90.19 104 GLU A O 1
ATOM 867 N N . THR A 1 105 ? -38.526 18.738 15.431 1.00 84.44 105 THR A N 1
ATOM 868 C CA . THR A 1 105 ? -38.700 17.963 16.675 1.00 84.44 105 THR A CA 1
ATOM 869 C C . THR A 1 105 ? -38.414 18.815 17.918 1.00 84.44 105 THR A C 1
ATOM 871 O O . THR A 1 105 ? -39.203 18.842 18.863 1.00 84.44 105 THR A O 1
ATOM 874 N N . ASN A 1 106 ? -37.311 19.572 17.915 1.00 80.81 106 ASN A N 1
ATOM 875 C CA . ASN A 1 106 ? -36.964 20.478 19.013 1.00 80.81 106 ASN A CA 1
ATOM 876 C C . ASN A 1 106 ? -37.987 21.619 19.160 1.00 80.81 106 ASN A C 1
ATOM 878 O O . ASN A 1 106 ? -38.302 22.025 20.279 1.00 80.81 106 ASN A O 1
ATOM 882 N N . SER A 1 107 ? -38.521 22.128 18.046 1.00 86.12 107 SER A N 1
ATOM 883 C CA . SER A 1 107 ? -39.537 23.189 18.040 1.00 86.12 107 SER A CA 1
ATOM 884 C C . SER A 1 107 ? -40.874 22.700 18.596 1.00 86.12 107 SER A C 1
ATOM 886 O O . SER A 1 107 ? -41.524 23.419 19.358 1.00 86.12 107 SER A O 1
ATOM 888 N N . GLU A 1 108 ? -41.274 21.471 18.269 1.00 89.12 108 GLU A N 1
ATOM 889 C CA . GLU A 1 108 ? -42.462 20.819 18.826 1.00 89.12 108 GLU A CA 1
ATOM 890 C C . GLU A 1 108 ? -42.315 20.601 20.337 1.00 89.12 108 GLU A C 1
ATOM 892 O O . GLU A 1 108 ? -43.205 20.976 21.109 1.00 89.12 108 GLU A O 1
ATOM 897 N N . ALA A 1 109 ? -41.164 20.079 20.776 1.00 77.06 109 ALA A N 1
ATOM 898 C CA . ALA A 1 109 ? -40.862 19.882 22.193 1.00 77.06 109 ALA A CA 1
ATOM 899 C C . ALA A 1 109 ? -40.895 21.207 22.971 1.00 77.06 109 ALA A C 1
ATOM 901 O O . ALA A 1 109 ? -41.525 21.298 24.027 1.00 77.06 109 ALA A O 1
ATOM 902 N N . TYR A 1 110 ? -40.282 22.257 22.418 1.00 83.94 110 TYR A N 1
ATOM 903 C CA . TYR A 1 110 ? -40.303 23.600 22.994 1.00 83.94 110 TYR A CA 1
ATOM 904 C C . TYR A 1 110 ? -41.728 24.160 23.096 1.00 83.94 110 TYR A C 1
ATOM 906 O O . TYR A 1 110 ? -42.142 24.608 24.163 1.00 83.94 110 TYR A O 1
ATOM 914 N N . THR A 1 111 ? -42.509 24.083 22.016 1.00 89.50 111 THR A N 1
ATOM 915 C CA . THR A 1 111 ? -43.893 24.589 21.983 1.00 89.50 111 THR A CA 1
ATOM 916 C C . THR A 1 111 ? -44.780 23.864 22.995 1.00 89.50 111 THR A C 1
ATOM 918 O O . THR A 1 111 ? -45.573 24.494 23.698 1.00 89.50 111 THR A O 1
ATOM 921 N N . THR A 1 112 ? -44.610 22.546 23.119 1.00 83.00 112 THR A N 1
ATOM 922 C CA . THR A 1 112 ? -45.321 21.717 24.101 1.00 83.00 112 THR A CA 1
ATOM 923 C C . THR A 1 112 ? -44.965 22.127 25.529 1.00 83.00 112 THR A C 1
ATOM 925 O O . THR A 1 112 ? -45.853 22.275 26.369 1.00 83.00 112 THR A O 1
ATOM 928 N N . MET A 1 113 ? -43.680 22.370 25.803 1.00 81.19 113 MET A N 1
ATOM 929 C CA . MET A 1 113 ? -43.218 22.827 27.114 1.00 81.19 113 MET A CA 1
ATOM 930 C C . MET A 1 113 ? -43.795 24.198 27.474 1.00 81.19 113 MET A C 1
ATOM 932 O O . MET A 1 113 ? -44.329 24.360 28.569 1.00 81.19 113 MET A O 1
ATOM 936 N N . ILE A 1 114 ? -43.715 25.171 26.565 1.00 87.44 114 ILE A N 1
ATOM 937 C CA . ILE A 1 114 ? -44.257 26.515 26.796 1.00 87.44 114 ILE A CA 1
ATOM 938 C C . ILE A 1 114 ? -45.762 26.446 27.052 1.00 87.44 114 ILE A C 1
ATOM 940 O O . ILE A 1 114 ? -46.231 27.010 28.032 1.00 87.44 114 ILE A O 1
ATOM 944 N N . SER A 1 115 ? -46.499 25.662 26.261 1.00 88.06 115 SER A N 1
ATOM 945 C CA . SER A 1 115 ? -47.944 25.478 26.455 1.00 88.06 115 SER A CA 1
ATOM 946 C C . SER A 1 115 ? -48.280 24.893 27.833 1.00 88.06 115 SER A C 1
ATOM 948 O O . SER A 1 115 ? -49.265 25.292 28.453 1.00 88.06 115 SER A O 1
ATOM 950 N N . LYS A 1 116 ? -47.453 23.968 28.340 1.00 83.94 116 LYS A N 1
ATOM 951 C CA . LYS A 1 116 ? -47.592 23.409 29.692 1.00 83.94 116 LYS A CA 1
ATOM 952 C C . LYS A 1 116 ? -47.328 24.467 30.767 1.00 83.94 116 LYS A C 1
ATOM 954 O O . LYS A 1 116 ? -48.131 24.594 31.686 1.00 83.94 116 LYS A O 1
ATOM 959 N N . ILE A 1 117 ? -46.256 25.249 30.630 1.00 80.69 117 ILE A N 1
ATOM 960 C CA . ILE A 1 117 ? -45.933 26.344 31.559 1.00 80.69 117 ILE A CA 1
ATOM 961 C C . ILE A 1 117 ? -47.054 27.389 31.568 1.00 80.69 117 ILE A C 1
ATOM 963 O O . ILE A 1 117 ? -47.495 27.797 32.637 1.00 80.69 117 ILE A O 1
ATOM 967 N N . ASP A 1 118 ? -47.560 27.789 30.402 1.00 89.62 118 ASP A N 1
ATOM 968 C CA . ASP A 1 118 ? -48.655 28.756 30.288 1.00 89.62 118 ASP A CA 1
ATOM 969 C C . ASP A 1 118 ? -49.945 28.228 30.924 1.00 89.62 118 ASP A C 1
ATOM 971 O O . ASP A 1 118 ? -50.672 28.972 31.584 1.00 89.62 118 ASP A O 1
ATOM 975 N N . PHE A 1 119 ? -50.234 26.934 30.771 1.00 88.31 119 PHE A N 1
ATOM 976 C CA . PHE A 1 119 ? -51.354 26.290 31.451 1.00 88.31 119 PHE A CA 1
ATOM 977 C C . PHE A 1 119 ? -51.190 26.319 32.979 1.00 88.31 119 PHE A C 1
ATOM 979 O O . PHE A 1 119 ? -52.115 26.727 33.683 1.00 88.31 119 PHE A O 1
ATOM 986 N N . GLU A 1 120 ? -50.015 25.946 33.494 1.00 82.75 120 GLU A N 1
ATOM 987 C CA . GLU A 1 120 ? -49.697 25.970 34.930 1.00 82.75 120 GLU A CA 1
ATOM 988 C C . GLU A 1 120 ? -49.745 27.397 35.505 1.00 82.75 120 GLU A C 1
ATOM 990 O O . GLU A 1 120 ? -50.275 27.618 36.600 1.00 82.75 120 GLU A O 1
ATOM 995 N N . LEU A 1 121 ? -49.254 28.389 34.755 1.00 85.69 121 LEU A N 1
ATOM 996 C CA . LEU A 1 121 ? -49.326 29.806 35.114 1.00 85.69 121 LEU A CA 1
ATOM 997 C C . LEU A 1 121 ? -50.772 30.296 35.169 1.00 85.69 121 LEU A C 1
ATOM 999 O O . LEU A 1 121 ? -51.161 30.902 36.167 1.00 85.69 121 LEU A O 1
ATOM 1003 N N . ASN A 1 122 ? -51.581 30.004 34.148 1.00 88.12 122 ASN A N 1
ATOM 1004 C CA . ASN A 1 122 ? -52.999 30.367 34.125 1.00 88.12 122 ASN A CA 1
ATOM 1005 C C . ASN A 1 122 ? -53.767 29.714 35.281 1.00 88.12 122 ASN A C 1
ATOM 1007 O O . ASN A 1 122 ? -54.552 30.380 35.954 1.00 88.12 122 ASN A O 1
ATOM 1011 N N . GLN A 1 123 ? -53.512 28.433 35.563 1.00 82.75 123 GLN A N 1
ATOM 1012 C CA . GLN A 1 123 ? -54.114 27.734 36.699 1.00 82.75 123 GLN A CA 1
ATOM 1013 C C . GLN A 1 123 ? -53.728 28.392 38.031 1.00 82.75 123 GLN A C 1
ATOM 1015 O O . GLN A 1 123 ? -54.583 28.612 38.891 1.00 82.75 123 GLN A O 1
ATOM 1020 N N . SER A 1 124 ? -52.452 28.751 38.187 1.00 83.06 124 SER A N 1
ATOM 1021 C CA . SER A 1 124 ? -51.945 29.435 39.380 1.00 83.06 124 SER A CA 1
ATOM 1022 C C . SER A 1 124 ? -52.559 30.827 39.553 1.00 83.06 124 SER A C 1
ATOM 1024 O O . SER A 1 124 ? -52.929 31.202 40.665 1.00 83.06 124 SER A O 1
ATOM 1026 N N . GLN A 1 125 ? -52.714 31.582 38.461 1.00 86.62 125 GLN A N 1
ATOM 1027 C CA . GLN A 1 125 ? -53.369 32.892 38.466 1.00 86.62 125 GLN A CA 1
ATOM 1028 C C . GLN A 1 125 ? -54.846 32.781 38.850 1.00 86.62 125 GLN A C 1
ATOM 1030 O O . GLN A 1 125 ? -55.281 33.484 39.758 1.00 86.62 125 GLN A O 1
ATOM 1035 N N . GLN A 1 126 ? -55.593 31.848 38.249 1.00 85.38 126 GLN A N 1
ATOM 1036 C CA . GLN A 1 126 ? -56.997 31.596 38.595 1.00 85.38 126 GLN A CA 1
ATOM 1037 C C . GLN A 1 126 ? -57.166 31.227 40.071 1.00 85.38 126 GLN A C 1
ATOM 1039 O O . GLN A 1 126 ? -58.069 31.728 40.741 1.00 85.38 126 GLN A O 1
ATOM 1044 N N . LEU A 1 127 ? -56.286 30.376 40.607 1.00 82.44 127 LEU A N 1
ATOM 1045 C CA . LEU A 1 127 ? -56.300 30.037 42.029 1.00 82.44 127 LEU A CA 1
ATOM 1046 C C . LEU A 1 127 ? -56.025 31.274 42.901 1.00 82.44 127 LEU A C 1
ATOM 1048 O O . LEU A 1 127 ? -56.695 31.476 43.915 1.00 82.44 127 LEU A O 1
ATOM 1052 N N . GLY A 1 128 ? -55.075 32.120 42.492 1.00 83.31 128 GLY A N 1
ATOM 1053 C CA . GLY A 1 128 ? -54.772 33.392 43.148 1.00 83.31 128 GLY A CA 1
ATOM 1054 C C . GLY A 1 128 ? -55.960 34.360 43.163 1.00 83.31 128 GLY A C 1
ATOM 1055 O O . GLY A 1 128 ? -56.261 34.950 44.201 1.00 83.31 128 GLY A O 1
ATOM 1056 N N . GLU A 1 129 ? -56.683 34.479 42.050 1.00 87.12 129 GLU A N 1
ATOM 1057 C CA . GLU A 1 129 ? -57.904 35.286 41.949 1.00 87.12 129 GLU A CA 1
ATOM 1058 C C . GLU A 1 129 ? -59.015 34.749 42.858 1.00 87.12 129 GLU A C 1
ATOM 1060 O O . GLU A 1 129 ? -59.629 35.512 43.608 1.00 87.12 129 GLU A O 1
ATOM 1065 N N . GLN A 1 130 ? -59.243 33.432 42.865 1.00 81.38 130 GLN A N 1
ATOM 1066 C CA . GLN A 1 130 ? -60.233 32.808 43.747 1.00 81.38 130 GLN A CA 1
ATOM 1067 C C . GLN A 1 130 ? -59.887 33.009 45.232 1.00 81.38 130 GLN A C 1
ATOM 1069 O O . GLN A 1 130 ? -60.775 33.279 46.045 1.00 81.38 130 GLN A O 1
ATOM 1074 N N . MET A 1 131 ? -58.601 32.937 45.590 1.00 78.62 131 MET A N 1
ATOM 1075 C CA . MET A 1 131 ? -58.111 33.248 46.937 1.00 78.62 131 MET A CA 1
ATOM 1076 C C . MET A 1 131 ? -58.384 34.704 47.328 1.00 78.62 131 MET A C 1
ATOM 1078 O O . MET A 1 131 ? -58.804 34.970 48.457 1.00 78.62 131 MET A O 1
ATOM 1082 N N . HIS A 1 132 ? -58.190 35.644 46.400 1.00 81.94 132 HIS A N 1
ATOM 1083 C CA . HIS A 1 132 ? -58.522 37.053 46.611 1.00 81.94 132 HIS A CA 1
ATOM 1084 C C . HIS A 1 132 ? -60.026 37.260 46.844 1.00 81.94 132 HIS A C 1
ATOM 1086 O O . HIS A 1 132 ? -60.409 37.879 47.835 1.00 81.94 132 HIS A O 1
ATOM 1092 N N . LEU A 1 133 ? -60.884 36.662 46.012 1.00 82.00 133 LEU A N 1
ATOM 1093 C CA . LEU A 1 133 ? -62.342 36.752 46.160 1.00 82.00 133 LEU A CA 1
ATOM 1094 C C . LEU A 1 133 ? -62.843 36.178 47.497 1.00 82.00 133 LEU A C 1
ATOM 1096 O O . LEU A 1 133 ? -63.773 36.717 48.103 1.00 82.00 133 LEU A O 1
ATOM 1100 N N . LEU A 1 134 ? -62.229 35.099 47.993 1.00 75.69 134 LEU A N 1
ATOM 1101 C CA . LEU A 1 134 ? -62.554 34.517 49.302 1.00 75.69 134 LEU A CA 1
ATOM 1102 C C . LEU A 1 134 ? -62.145 35.407 50.477 1.00 75.69 134 LEU A C 1
ATOM 1104 O O . LEU A 1 134 ? -62.830 35.417 51.502 1.00 75.69 134 LEU A O 1
ATOM 1108 N N . ARG A 1 135 ? -61.038 36.140 50.341 1.00 78.19 135 ARG A N 1
ATOM 1109 C CA . ARG A 1 135 ? -60.557 37.069 51.367 1.00 78.19 135 ARG A CA 1
ATOM 1110 C C . ARG A 1 135 ? -61.515 38.242 51.559 1.00 78.19 135 ARG A C 1
ATOM 1112 O O . ARG A 1 135 ? -61.753 38.643 52.696 1.00 78.19 135 ARG A O 1
ATOM 1119 N N . ASP A 1 136 ? -62.073 38.749 50.465 1.00 76.44 136 ASP A N 1
ATOM 1120 C CA . ASP A 1 136 ? -62.919 39.945 50.480 1.00 76.44 136 ASP A CA 1
ATOM 1121 C C . ASP A 1 136 ? -64.387 39.641 50.845 1.00 76.44 136 ASP A C 1
ATOM 1123 O O . ASP A 1 136 ? -65.141 40.537 51.220 1.00 76.44 136 ASP A O 1
ATOM 1127 N N . SER A 1 137 ? -64.805 38.373 50.794 1.00 68.81 137 SER A N 1
ATOM 1128 C CA . SER A 1 137 ? -66.184 37.934 51.049 1.00 68.81 137 SER A CA 1
ATOM 1129 C C . SER A 1 137 ? -66.405 37.450 52.488 1.00 68.81 137 SER A C 1
ATOM 1131 O O . SER A 1 137 ? -66.765 36.304 52.718 1.00 68.81 137 SER A O 1
ATOM 1133 N N . THR A 1 138 ? -66.210 38.298 53.496 1.00 58.19 138 THR A N 1
ATOM 1134 C CA . THR A 1 138 ? -66.404 37.919 54.908 1.00 58.19 138 THR A CA 1
ATOM 1135 C C . THR A 1 138 ? -67.892 37.802 55.293 1.00 58.19 138 THR A C 1
ATOM 1137 O O . THR A 1 138 ? -68.585 38.804 55.443 1.00 58.19 138 THR A O 1
ATOM 1140 N N . GLY A 1 139 ? -68.397 36.575 55.511 1.00 58.53 139 GLY A N 1
ATOM 1141 C CA . GLY A 1 139 ? -69.580 36.347 56.364 1.00 58.53 139 GLY A CA 1
ATOM 1142 C C . GLY A 1 139 ? -70.787 35.579 55.800 1.00 58.53 139 GLY A C 1
ATOM 1143 O O . GLY A 1 139 ? -71.869 35.700 56.369 1.00 58.53 139 GLY A O 1
ATOM 1144 N N . SER A 1 140 ? -70.666 34.780 54.733 1.00 54.62 140 SER A N 1
ATOM 1145 C CA . SER A 1 140 ? -71.801 34.016 54.163 1.00 54.62 140 SER A CA 1
ATOM 1146 C C . SER A 1 140 ? -71.576 32.500 54.205 1.00 54.62 140 SER A C 1
ATOM 1148 O O . SER A 1 140 ? -70.479 32.034 53.920 1.00 54.62 140 SER A O 1
ATOM 1150 N N . LEU A 1 141 ? -72.625 31.712 54.492 1.00 54.91 141 LEU A N 1
ATOM 1151 C CA . LEU A 1 141 ? -72.603 30.236 54.546 1.00 54.91 141 LEU A CA 1
ATOM 1152 C C . LEU A 1 141 ? -72.109 29.586 53.229 1.00 54.91 141 LEU A C 1
ATOM 1154 O O . LEU A 1 141 ? -71.557 28.486 53.250 1.00 54.91 141 LEU A O 1
ATOM 1158 N N . ASN A 1 142 ? -72.215 30.295 52.095 1.00 59.25 142 ASN A N 1
ATOM 1159 C CA . ASN A 1 142 ? -71.633 29.879 50.810 1.00 59.25 142 ASN A CA 1
ATOM 1160 C C . ASN A 1 142 ? -70.086 29.914 50.785 1.00 59.25 142 ASN A C 1
ATOM 1162 O O . ASN A 1 142 ? -69.485 29.340 49.878 1.00 59.25 142 ASN A O 1
ATOM 1166 N N . GLN A 1 143 ? -69.415 30.518 51.777 1.00 61.59 143 GLN A N 1
ATOM 1167 C CA . GLN A 1 143 ? -67.950 30.493 51.893 1.00 61.59 143 GLN A CA 1
ATOM 1168 C C . GLN A 1 143 ? -67.403 29.087 52.137 1.00 61.59 143 GLN A C 1
ATOM 1170 O O . GLN A 1 143 ? -66.331 28.773 51.632 1.00 61.59 143 GLN A O 1
ATOM 1175 N N . HIS A 1 144 ? -68.103 28.230 52.885 1.00 61.59 144 HIS A N 1
ATOM 1176 C CA . HIS A 1 144 ? -67.548 26.928 53.272 1.00 61.59 144 HIS A CA 1
ATOM 1177 C C . HIS A 1 144 ? -67.459 25.947 52.093 1.00 61.59 144 HIS A C 1
ATOM 1179 O O . HIS A 1 144 ? -66.470 25.229 51.958 1.00 61.59 144 HIS A O 1
ATOM 1185 N N . VAL A 1 145 ? -68.442 25.968 51.187 1.00 65.56 145 VAL A N 1
ATOM 1186 C CA . VAL A 1 145 ? -68.416 25.157 49.954 1.00 65.56 145 VAL A CA 1
ATOM 1187 C C . VAL A 1 145 ? -67.331 25.662 48.993 1.00 65.56 145 VAL A C 1
ATOM 1189 O O . VAL A 1 145 ? -66.592 24.861 48.414 1.00 65.56 145 VAL A O 1
ATOM 1192 N N . ASN A 1 146 ? -67.156 26.984 48.891 1.00 69.06 146 ASN A N 1
ATOM 1193 C CA . ASN A 1 146 ? -66.090 27.578 48.080 1.00 69.06 146 ASN A CA 1
ATOM 1194 C C . ASN A 1 146 ? -64.692 27.293 48.657 1.00 69.06 146 ASN A C 1
ATOM 1196 O O . ASN A 1 146 ? -63.768 27.019 47.898 1.00 69.06 146 ASN A O 1
ATOM 1200 N N . GLN A 1 147 ? -64.538 27.270 49.985 1.00 73.56 147 GLN A N 1
ATOM 1201 C CA . GLN A 1 147 ? -63.284 26.906 50.656 1.00 73.56 147 GLN A CA 1
ATOM 1202 C C . GLN A 1 147 ? -62.897 25.443 50.414 1.00 73.56 147 GLN A C 1
ATOM 1204 O O . GLN A 1 147 ? -61.729 25.161 50.154 1.00 73.56 147 GLN A O 1
ATOM 1209 N N . LEU A 1 148 ? -63.860 24.514 50.455 1.00 76.31 148 LEU A N 1
ATOM 1210 C CA . LEU A 1 148 ? -63.586 23.094 50.214 1.00 76.31 148 LEU A CA 1
ATOM 1211 C C . LEU A 1 148 ? -63.168 22.838 48.759 1.00 76.31 148 LEU A C 1
ATOM 1213 O O . LEU A 1 148 ? -62.206 22.115 48.512 1.00 76.31 148 LEU A O 1
ATOM 1217 N N . THR A 1 149 ? -63.856 23.477 47.810 1.00 79.56 149 THR A N 1
ATOM 1218 C CA . THR A 1 149 ? -63.544 23.377 46.374 1.00 79.56 149 THR A CA 1
ATOM 1219 C C . THR A 1 149 ? -62.164 23.962 46.078 1.00 79.56 149 THR A C 1
ATOM 1221 O O . THR A 1 149 ? -61.376 23.377 45.341 1.00 79.56 149 THR A O 1
ATOM 1224 N N . LEU A 1 150 ? -61.822 25.084 46.715 1.00 77.25 150 LEU A N 1
ATOM 1225 C CA . LEU A 1 150 ? -60.520 25.716 46.553 1.00 77.25 150 LEU A CA 1
ATOM 1226 C C . LEU A 1 150 ? -59.385 24.893 47.176 1.00 77.25 150 LEU A C 1
ATOM 1228 O O . LEU A 1 150 ? -58.318 24.768 46.580 1.00 77.25 150 LEU A O 1
ATOM 1232 N N . PHE A 1 151 ? -59.628 24.267 48.330 1.00 78.75 151 PHE A N 1
ATOM 1233 C CA . PHE A 1 151 ? -58.682 23.330 48.934 1.00 78.75 151 PHE A CA 1
ATOM 1234 C C . PHE A 1 151 ? -58.470 22.094 48.053 1.00 78.75 151 PHE A C 1
ATOM 1236 O O . PHE A 1 151 ? -57.334 21.675 47.855 1.00 78.75 151 PHE A O 1
ATOM 1243 N N . GLN A 1 152 ? -59.535 21.542 47.467 1.00 80.00 152 GLN A N 1
ATOM 1244 C CA . GLN A 1 152 ? -59.427 20.438 46.513 1.00 80.00 152 GLN A CA 1
ATOM 1245 C C . GLN A 1 152 ? -58.648 20.845 45.258 1.00 80.00 152 GLN A C 1
ATOM 1247 O O . GLN A 1 152 ? -57.765 20.100 44.843 1.00 80.00 152 GLN A O 1
ATOM 1252 N N . ASN A 1 153 ? -58.891 22.038 44.707 1.00 77.25 153 ASN A N 1
ATOM 1253 C CA . ASN A 1 153 ? -58.141 22.562 43.561 1.00 77.25 153 ASN A CA 1
ATOM 1254 C C . ASN A 1 153 ? -56.659 22.782 43.898 1.00 77.25 153 ASN A C 1
ATOM 1256 O O . ASN A 1 153 ? -55.787 22.439 43.103 1.00 77.25 153 ASN A O 1
ATOM 1260 N N . TYR A 1 154 ? -56.363 23.293 45.094 1.00 79.38 154 TYR A N 1
ATOM 1261 C CA . TYR A 1 154 ? -54.997 23.447 45.584 1.00 79.38 154 TYR A CA 1
ATOM 1262 C C . TYR A 1 154 ? -54.295 22.091 45.745 1.00 79.38 154 TYR A C 1
ATOM 1264 O O . TYR A 1 154 ? -53.217 21.885 45.193 1.00 79.38 154 TYR A O 1
ATOM 1272 N N . VAL A 1 155 ? -54.922 21.122 46.417 1.00 79.75 155 VAL A N 1
ATOM 1273 C CA . VAL A 1 155 ? -54.371 19.765 46.568 1.00 79.75 155 VAL A CA 1
ATOM 1274 C C . VAL A 1 155 ? -54.187 19.085 45.207 1.00 79.75 155 VAL A C 1
ATOM 1276 O O . VAL A 1 155 ? -53.174 18.421 44.987 1.00 79.75 155 VAL A O 1
ATOM 1279 N N . TYR A 1 156 ? -55.115 19.288 44.269 1.00 77.44 156 TYR A N 1
ATOM 1280 C CA . TYR A 1 156 ? -55.009 18.775 42.904 1.00 77.44 156 TYR A CA 1
ATOM 1281 C C . TYR A 1 156 ? -53.828 19.399 42.145 1.00 77.44 156 TYR A C 1
ATOM 1283 O O . TYR A 1 156 ? -53.068 18.678 41.507 1.00 77.44 156 TYR A O 1
ATOM 1291 N N . SER A 1 157 ? -53.595 20.710 42.280 1.00 73.94 157 SER A N 1
ATOM 1292 C CA . SER A 1 157 ? -52.425 21.382 41.683 1.00 73.94 157 SER A CA 1
ATOM 1293 C C . SER A 1 157 ? -51.087 20.905 42.264 1.00 73.94 157 SER A C 1
ATOM 1295 O O . SER A 1 157 ? -50.114 20.772 41.529 1.00 73.94 157 SER A O 1
ATOM 1297 N N . LEU A 1 158 ? -51.040 20.559 43.557 1.00 71.31 158 LEU A N 1
ATOM 1298 C CA . LEU A 1 158 ? -49.846 19.995 44.198 1.00 71.31 158 LEU A CA 1
ATOM 1299 C C . LEU A 1 158 ? -49.569 18.540 43.794 1.00 71.31 158 LEU A C 1
ATOM 1301 O O . LEU A 1 158 ? -48.421 18.102 43.822 1.00 71.31 158 LEU A O 1
ATOM 1305 N N . THR A 1 159 ? -50.608 17.780 43.444 1.00 70.88 159 THR A N 1
ATOM 1306 C CA . THR A 1 159 ? -50.505 16.354 43.082 1.00 70.88 159 THR A CA 1
ATOM 1307 C C . THR A 1 159 ? -50.354 16.112 41.579 1.00 70.88 159 THR A C 1
ATOM 1309 O O . THR A 1 159 ? -49.903 15.039 41.189 1.00 70.88 159 THR A O 1
ATOM 1312 N N . GLN A 1 160 ? -50.666 17.105 40.740 1.00 61.00 160 GLN A N 1
ATOM 1313 C CA . GLN A 1 160 ? -50.473 17.093 39.283 1.00 61.00 160 GLN A CA 1
ATOM 1314 C C . GLN A 1 160 ? -49.031 17.368 38.829 1.00 61.00 160 GLN A C 1
ATOM 1316 O O . GLN A 1 160 ? -48.798 17.429 37.623 1.00 61.00 160 GLN A O 1
ATOM 1321 N N . GLN A 1 161 ? -48.041 17.481 39.729 1.00 56.91 161 GLN A N 1
ATOM 1322 C CA . GLN A 1 161 ? -46.653 17.356 39.276 1.00 56.91 161 GLN A CA 1
ATOM 1323 C C . GLN A 1 161 ? -46.514 15.986 38.603 1.00 56.91 161 GLN A C 1
ATOM 1325 O O . GLN A 1 161 ? -46.738 14.969 39.268 1.00 56.91 161 GLN A O 1
ATOM 1330 N N . PRO A 1 162 ? -46.244 15.934 37.286 1.00 53.25 162 PRO A N 1
ATOM 1331 C CA . PRO A 1 162 ? -46.316 14.694 36.547 1.00 53.25 162 PRO A CA 1
ATOM 1332 C C . PRO A 1 162 ? -45.304 13.744 37.158 1.00 53.25 162 PRO A C 1
ATOM 1334 O O . PRO A 1 162 ? -44.102 13.992 37.170 1.00 53.25 162 PRO A O 1
ATOM 1337 N N . ASN A 1 163 ? -45.826 12.661 37.714 1.00 50.97 163 ASN A N 1
ATOM 1338 C CA . ASN A 1 163 ? -45.035 11.568 38.227 1.00 50.97 163 ASN A CA 1
ATOM 1339 C C . ASN A 1 163 ? -44.463 10.852 36.994 1.00 50.97 163 ASN A C 1
ATOM 1341 O O . ASN A 1 163 ? -45.005 9.843 36.543 1.00 50.97 163 ASN A O 1
ATOM 1345 N N . THR A 1 164 ? -43.413 11.408 36.385 1.00 50.59 164 THR A N 1
ATOM 1346 C CA . THR A 1 164 ? -42.670 10.818 35.267 1.00 50.59 164 THR A CA 1
ATOM 1347 C C . THR A 1 164 ? -41.812 9.657 35.746 1.00 50.59 164 THR A C 1
ATOM 1349 O O . THR A 1 164 ? -40.624 9.546 35.469 1.00 50.59 164 THR A O 1
ATOM 1352 N N . ASN A 1 165 ? -42.454 8.689 36.397 1.00 48.00 165 ASN A N 1
ATOM 1353 C CA . ASN A 1 165 ? -41.994 7.312 36.365 1.00 48.00 165 ASN A CA 1
ATOM 1354 C C . ASN A 1 165 ? -42.334 6.752 34.983 1.00 48.00 165 ASN A C 1
ATOM 1356 O O . ASN A 1 165 ? -43.257 5.954 34.812 1.00 48.00 165 ASN A O 1
ATOM 1360 N N . ASN A 1 166 ? -41.591 7.220 33.977 1.00 45.75 166 ASN A N 1
ATOM 1361 C CA . ASN A 1 166 ? -41.595 6.654 32.642 1.00 45.75 166 ASN A CA 1
ATOM 1362 C C . ASN A 1 166 ? -40.904 5.290 32.736 1.00 45.75 166 ASN A C 1
ATOM 1364 O O . ASN A 1 166 ? -39.689 5.152 32.617 1.00 45.75 166 ASN A O 1
ATOM 1368 N N . ASN A 1 167 ? -41.707 4.285 33.068 1.00 48.16 167 ASN A N 1
ATOM 1369 C CA . ASN A 1 167 ? -41.300 2.913 33.306 1.00 48.16 167 ASN A CA 1
ATOM 1370 C C . ASN A 1 167 ? -41.085 2.214 31.953 1.00 48.16 167 ASN A C 1
ATOM 1372 O O . ASN A 1 167 ? -41.785 1.262 31.619 1.00 48.16 167 ASN A O 1
ATOM 1376 N N . ASN A 1 168 ? -40.152 2.715 31.139 1.00 44.19 168 ASN A N 1
ATOM 1377 C CA . ASN A 1 168 ? -39.763 2.064 29.891 1.00 44.19 168 ASN A CA 1
ATOM 1378 C C . ASN A 1 168 ? -38.554 1.167 30.156 1.00 44.19 168 ASN A C 1
ATOM 1380 O O . ASN A 1 168 ? -37.405 1.463 29.834 1.00 44.19 168 ASN A O 1
ATOM 1384 N N . ASN A 1 169 ? -38.847 0.070 30.847 1.00 48.72 169 ASN A N 1
ATOM 1385 C CA . ASN A 1 169 ? -37.902 -0.977 31.171 1.00 48.72 169 ASN A CA 1
ATOM 1386 C C . ASN A 1 169 ? -37.781 -1.905 29.954 1.00 48.72 169 ASN A C 1
ATOM 1388 O O . ASN A 1 169 ? -38.586 -2.820 29.788 1.00 48.72 169 ASN A O 1
ATOM 1392 N N . ASN A 1 170 ? -36.795 -1.661 29.086 1.00 48.53 170 ASN A N 1
ATOM 1393 C CA . ASN A 1 170 ? -36.358 -2.674 28.128 1.00 48.53 170 ASN A CA 1
ATOM 1394 C C . ASN A 1 170 ? -34.826 -2.694 27.968 1.00 48.53 170 ASN A C 1
ATOM 1396 O O . ASN A 1 170 ? -34.248 -2.044 27.108 1.00 48.53 170 ASN A O 1
ATOM 1400 N N . ASN A 1 171 ? -34.224 -3.465 28.875 1.00 51.16 171 ASN A N 1
ATOM 1401 C CA . ASN A 1 171 ? -33.107 -4.402 28.724 1.00 51.16 171 ASN A CA 1
ATOM 1402 C C . ASN A 1 171 ? -31.748 -3.999 28.098 1.00 51.16 171 ASN A C 1
ATOM 1404 O O . ASN A 1 171 ? -31.616 -3.777 26.900 1.00 51.16 171 ASN A O 1
ATOM 1408 N N . ASN A 1 172 ? -30.727 -4.210 28.947 1.00 50.84 172 ASN A N 1
ATOM 1409 C CA . ASN A 1 172 ? -29.325 -4.587 28.705 1.00 50.84 172 ASN A CA 1
ATOM 1410 C C . ASN A 1 172 ? -28.389 -3.606 27.974 1.00 50.84 172 ASN A C 1
ATOM 1412 O O . ASN A 1 172 ? -28.272 -3.642 26.755 1.00 50.84 172 ASN A O 1
ATOM 1416 N N . ASN A 1 173 ? -27.503 -2.935 28.722 1.00 40.38 173 ASN A N 1
ATOM 1417 C CA . ASN A 1 173 ? -26.202 -3.532 29.066 1.00 40.38 173 ASN A CA 1
ATOM 1418 C C . ASN A 1 173 ? -25.415 -2.706 30.101 1.00 40.38 173 ASN A C 1
ATOM 1420 O O . ASN A 1 173 ? -25.549 -1.493 30.206 1.00 40.38 173 ASN A O 1
ATOM 1424 N N . GLN A 1 174 ? -24.597 -3.423 30.867 1.00 52.12 174 GLN A N 1
ATOM 1425 C CA . GLN A 1 174 ? -23.753 -2.956 31.966 1.00 52.12 174 GLN A CA 1
ATOM 1426 C C . GLN A 1 174 ? -22.725 -1.886 31.559 1.00 52.12 174 GLN A C 1
ATOM 1428 O O . GLN A 1 174 ? -21.925 -2.114 30.657 1.00 52.12 174 GLN A O 1
ATOM 1433 N N . SER A 1 175 ? -22.593 -0.833 32.371 1.00 39.62 175 SER A N 1
ATOM 1434 C CA . SER A 1 175 ? -21.267 -0.377 32.810 1.00 39.62 175 SER A CA 1
ATOM 1435 C C . SER A 1 175 ? -21.364 0.379 34.132 1.00 39.62 175 SER A C 1
ATOM 1437 O O . SER A 1 175 ? -22.136 1.327 34.258 1.00 39.62 175 SER A O 1
ATOM 1439 N N . LEU A 1 176 ? -20.574 -0.061 35.111 1.00 51.69 176 LEU A N 1
ATOM 1440 C CA . LEU A 1 176 ? -20.425 0.575 36.412 1.00 51.69 176 LEU A CA 1
ATOM 1441 C C . LEU A 1 176 ? -19.795 1.966 36.278 1.00 51.69 176 LEU A C 1
ATOM 1443 O O . LEU A 1 176 ? -18.631 2.068 35.899 1.00 51.69 176 LEU A O 1
ATOM 1447 N N . THR A 1 177 ? -20.495 2.994 36.746 1.00 43.00 177 THR A N 1
ATOM 1448 C CA . THR A 1 177 ? -19.872 4.185 37.334 1.00 43.00 177 THR A CA 1
ATOM 1449 C C . THR A 1 177 ? -20.716 4.676 38.509 1.00 43.00 177 THR A C 1
ATOM 1451 O O . THR A 1 177 ? -21.928 4.851 38.414 1.00 43.00 177 THR A O 1
ATOM 1454 N N . ASN A 1 178 ? -20.056 4.849 39.655 1.00 49.97 178 ASN A N 1
ATOM 1455 C CA . ASN A 1 178 ? -20.633 5.407 40.874 1.00 49.97 178 ASN A CA 1
ATOM 1456 C C . ASN A 1 178 ? -21.141 6.830 40.607 1.00 49.97 178 ASN A C 1
ATOM 1458 O O . ASN A 1 178 ? -20.339 7.705 40.284 1.00 49.97 178 ASN A O 1
ATOM 1462 N N . SER A 1 179 ? -22.440 7.065 40.802 1.00 40.88 179 SER A N 1
ATOM 1463 C CA . SER A 1 179 ? -23.015 8.408 40.838 1.00 40.88 179 SER A CA 1
ATOM 1464 C C . SER A 1 179 ? -23.769 8.623 42.145 1.00 40.88 179 SER A C 1
ATOM 1466 O O . SER A 1 179 ? -24.659 7.863 42.525 1.00 40.88 179 SER A O 1
ATOM 1468 N N . THR A 1 180 ? -23.345 9.658 42.854 1.00 46.91 180 THR A N 1
ATOM 1469 C CA . THR A 1 180 ? -23.927 10.203 44.073 1.00 46.91 180 THR A CA 1
ATOM 1470 C C . THR A 1 180 ? -25.326 10.737 43.759 1.00 46.91 180 THR A C 1
ATOM 1472 O O . THR A 1 180 ? -25.475 11.735 43.057 1.00 46.91 180 THR A O 1
ATOM 1475 N N . ASN A 1 181 ? -26.355 10.062 44.279 1.00 42.53 181 ASN A N 1
ATOM 1476 C CA . ASN A 1 181 ? -27.758 10.455 44.152 1.00 42.53 181 ASN A CA 1
ATOM 1477 C C . ASN A 1 181 ? -28.012 11.813 44.819 1.00 42.53 181 ASN A C 1
ATOM 1479 O O . ASN A 1 181 ? -28.096 11.902 46.043 1.00 42.53 181 ASN A O 1
ATOM 1483 N N . ASN A 1 182 ? -28.196 12.849 44.004 1.00 40.91 182 ASN A N 1
ATOM 1484 C CA . ASN A 1 182 ? -28.837 14.091 44.410 1.00 40.91 182 ASN A CA 1
ATOM 1485 C C . ASN A 1 182 ? -30.132 14.215 43.592 1.00 40.91 182 ASN A C 1
ATOM 1487 O O . ASN A 1 182 ? -30.111 14.614 42.429 1.00 40.91 182 ASN A O 1
ATOM 1491 N N . ASN A 1 183 ? -31.244 13.783 44.195 1.00 44.12 183 ASN A N 1
ATOM 1492 C CA . ASN A 1 183 ? -32.587 13.792 43.612 1.00 44.12 183 ASN A CA 1
ATOM 1493 C C . ASN A 1 183 ? -33.119 15.231 43.536 1.00 44.12 183 ASN A C 1
ATOM 1495 O O . ASN A 1 183 ? -33.831 15.687 44.425 1.00 44.12 183 ASN A O 1
ATOM 1499 N N . ASN A 1 184 ? -32.781 15.939 42.463 1.00 44.47 184 ASN A N 1
ATOM 1500 C CA . ASN A 1 184 ? -33.553 17.082 41.990 1.00 44.47 184 ASN A CA 1
ATOM 1501 C C . ASN A 1 184 ? -34.143 16.697 40.629 1.00 44.47 184 ASN A C 1
ATOM 1503 O O . ASN A 1 184 ? -33.478 16.829 39.603 1.00 44.47 184 ASN A O 1
ATOM 1507 N N . ASN A 1 185 ? -35.385 16.201 40.639 1.00 48.56 185 ASN A N 1
ATOM 1508 C CA . ASN A 1 185 ? -36.175 15.852 39.452 1.00 48.56 185 ASN A CA 1
ATOM 1509 C C . ASN A 1 185 ? -36.671 17.112 38.719 1.00 48.56 185 ASN A C 1
ATOM 1511 O O . ASN A 1 185 ? -37.866 17.296 38.510 1.00 48.56 185 ASN A O 1
ATOM 1515 N N . ASN A 1 186 ? -35.758 17.994 38.315 1.00 54.78 186 ASN A N 1
ATOM 1516 C CA . ASN A 1 186 ? -36.070 18.902 37.221 1.00 54.78 186 ASN A CA 1
ATOM 1517 C C . ASN A 1 186 ? -35.945 18.078 35.943 1.00 54.78 186 ASN A C 1
ATOM 1519 O O . ASN A 1 186 ? -34.837 17.667 35.599 1.00 54.78 186 ASN A O 1
ATOM 1523 N N . GLU A 1 187 ? -37.071 17.815 35.273 1.00 55.88 187 GLU A N 1
ATOM 1524 C CA . GLU A 1 187 ? -37.114 17.258 33.919 1.00 55.88 187 GLU A CA 1
ATOM 1525 C C . GLU A 1 187 ? -36.257 18.132 33.004 1.00 55.88 187 GLU A C 1
ATOM 1527 O O . GLU A 1 187 ? -36.690 19.152 32.465 1.00 55.88 187 GLU A O 1
ATOM 1532 N N . LYS A 1 188 ? -34.982 17.770 32.882 1.00 59.62 188 LYS A N 1
ATOM 1533 C CA . LYS A 1 188 ? -34.065 18.429 31.977 1.00 59.62 188 LYS A CA 1
ATOM 1534 C C . LYS A 1 188 ? -34.467 17.978 30.585 1.00 59.62 188 LYS A C 1
ATOM 1536 O O . LYS A 1 188 ? -34.222 16.838 30.209 1.00 59.62 188 LYS A O 1
ATOM 1541 N N . ILE A 1 189 ? -35.111 18.869 29.844 1.00 57.00 189 ILE A N 1
ATOM 1542 C CA . ILE A 1 189 ? -35.398 18.624 28.437 1.00 57.00 189 ILE A CA 1
ATOM 1543 C C . ILE A 1 189 ? -34.059 18.533 27.717 1.00 57.00 189 ILE A C 1
ATOM 1545 O O . ILE A 1 189 ? -33.287 19.495 27.663 1.00 57.00 189 ILE A O 1
ATOM 1549 N N . GLU A 1 190 ? -33.765 17.344 27.211 1.00 58.03 190 GLU A N 1
ATOM 1550 C CA . GLU A 1 190 ? -32.618 17.112 26.354 1.00 58.03 190 GLU A CA 1
ATOM 1551 C C . GLU A 1 190 ? -32.983 17.545 24.939 1.00 58.03 190 GLU A C 1
ATOM 1553 O O . GLU A 1 190 ? -33.650 16.830 24.196 1.00 58.03 190 GLU A O 1
ATOM 1558 N N . TYR A 1 191 ? -32.552 18.748 24.568 1.00 61.75 191 TYR A N 1
ATOM 1559 C CA . TYR A 1 191 ? -32.543 19.145 23.169 1.00 61.75 191 TYR A CA 1
ATOM 1560 C C . TYR A 1 191 ? -31.535 18.282 22.421 1.00 61.75 191 TYR A C 1
ATOM 1562 O O . TYR A 1 191 ? -30.378 18.153 22.838 1.00 61.75 191 TYR A O 1
ATOM 1570 N N . GLN A 1 192 ? -31.957 17.720 21.294 1.00 57.81 192 GLN A N 1
ATOM 1571 C CA . GLN A 1 192 ? -31.036 17.022 20.413 1.00 57.81 192 GLN A CA 1
ATOM 1572 C C . GLN A 1 192 ? -30.193 18.070 19.686 1.00 57.81 192 GLN A C 1
ATOM 1574 O O . GLN A 1 192 ? -30.678 18.775 18.800 1.00 57.81 192 GLN A O 1
ATOM 1579 N N . ASN A 1 193 ? -28.932 18.205 20.097 1.00 57.12 193 ASN A N 1
ATOM 1580 C CA . ASN A 1 193 ? -27.944 18.995 19.373 1.00 57.12 193 ASN A CA 1
ATOM 1581 C C . ASN A 1 193 ? -27.383 18.141 18.240 1.00 57.12 193 ASN A C 1
ATOM 1583 O O . ASN A 1 193 ? -26.559 17.255 18.473 1.00 57.12 193 ASN A O 1
ATOM 1587 N N . TYR A 1 194 ? -27.825 18.413 17.015 1.00 56.69 194 TYR A N 1
ATOM 1588 C CA . TYR A 1 194 ? -27.213 17.811 15.842 1.00 56.69 194 TYR A CA 1
ATOM 1589 C C . TYR A 1 194 ? -25.901 18.530 15.524 1.00 56.69 194 TYR A C 1
ATOM 1591 O O . TYR A 1 194 ? -25.879 19.692 15.118 1.00 56.69 194 TYR A O 1
ATOM 1599 N N . SER A 1 195 ? -24.802 17.817 15.724 1.00 55.50 195 SER A N 1
ATOM 1600 C CA . SER A 1 195 ? -23.490 18.157 15.191 1.00 55.50 195 SER A CA 1
ATOM 1601 C C . SER A 1 195 ? -23.299 17.321 13.936 1.00 55.50 195 SER A C 1
ATOM 1603 O O . SER A 1 195 ? -23.432 16.101 14.015 1.00 55.50 195 SER A O 1
ATOM 1605 N N . VAL A 1 196 ? -22.970 17.944 12.799 1.00 55.53 196 VAL A N 1
ATOM 1606 C CA . VAL A 1 196 ? -22.515 17.184 11.625 1.00 55.53 196 VAL A CA 1
ATOM 1607 C C . VAL A 1 196 ? -21.280 16.411 12.067 1.00 55.53 196 VAL A C 1
ATOM 1609 O O . VAL A 1 196 ? -20.259 17.013 12.397 1.00 55.53 196 VAL A O 1
ATOM 1612 N N . ASP A 1 197 ? -21.406 15.091 12.156 1.00 59.25 197 ASP A N 1
ATOM 1613 C CA . ASP A 1 197 ? -20.312 14.240 12.590 1.00 59.25 197 ASP A CA 1
ATOM 1614 C C . ASP A 1 197 ? -19.203 14.324 11.536 1.00 59.25 197 ASP A C 1
ATOM 1616 O O . ASP A 1 197 ? -19.398 13.991 10.365 1.00 59.25 197 ASP A O 1
ATOM 1620 N N . GLU A 1 198 ? -18.030 14.808 11.931 1.00 52.41 198 GLU A N 1
ATOM 1621 C CA . GLU A 1 198 ? -16.867 14.937 11.050 1.00 52.41 198 GLU A CA 1
ATOM 1622 C C . GLU A 1 198 ? -16.497 13.572 10.430 1.00 52.41 198 GLU A C 1
ATOM 1624 O O . GLU A 1 198 ? -15.997 13.483 9.306 1.00 52.41 198 GLU A O 1
ATOM 1629 N N . VAL A 1 199 ? -16.863 12.479 11.110 1.00 57.34 199 VAL A N 1
ATOM 1630 C CA . VAL A 1 199 ? -16.763 11.098 10.626 1.00 57.34 199 VAL A CA 1
ATOM 1631 C C . VAL A 1 199 ? -17.627 10.844 9.380 1.00 57.34 199 VAL A C 1
ATOM 1633 O O . VAL A 1 199 ? -17.193 10.130 8.478 1.00 57.34 199 VAL A O 1
ATOM 1636 N N . GLU A 1 200 ? -18.823 11.427 9.271 1.00 56.28 200 GLU A N 1
ATOM 1637 C CA . GLU A 1 200 ? -19.700 11.290 8.094 1.00 56.28 200 GLU A CA 1
ATOM 1638 C C . GLU A 1 200 ? -19.122 12.009 6.865 1.00 56.28 200 GLU A C 1
ATOM 1640 O O . GLU A 1 200 ? -19.167 11.479 5.751 1.00 56.28 200 GLU A O 1
ATOM 1645 N N . LEU A 1 201 ? -18.513 13.181 7.064 1.00 53.34 201 LEU A N 1
ATOM 1646 C CA . LEU A 1 201 ? -17.802 13.909 6.006 1.00 53.34 201 LEU A CA 1
ATOM 1647 C C . LEU A 1 201 ? -16.570 13.132 5.522 1.00 53.34 201 LEU A C 1
ATOM 1649 O O . LEU A 1 201 ? -16.311 13.059 4.317 1.00 53.34 201 LEU A O 1
ATOM 1653 N N . ASN A 1 202 ? -15.868 12.459 6.435 1.00 52.19 202 ASN A N 1
ATOM 1654 C CA . ASN A 1 202 ? -14.758 11.576 6.085 1.00 52.19 202 ASN A CA 1
ATOM 1655 C C . ASN A 1 202 ? -15.212 10.370 5.244 1.00 52.19 202 ASN A C 1
ATOM 1657 O O . ASN A 1 202 ? -14.513 10.012 4.299 1.00 52.19 202 ASN A O 1
ATOM 1661 N N . LYS A 1 203 ? -16.415 9.815 5.461 1.00 61.91 203 LYS A N 1
ATOM 1662 C CA . LYS A 1 203 ? -16.984 8.762 4.587 1.00 61.91 203 LYS A CA 1
ATOM 1663 C C . LYS A 1 203 ? -17.229 9.249 3.152 1.00 61.91 203 LYS A C 1
ATOM 1665 O O . LYS A 1 203 ? -17.104 8.469 2.210 1.00 61.91 203 LYS A O 1
ATOM 1670 N N . ILE A 1 204 ? -17.576 10.526 2.958 1.00 57.47 204 ILE A N 1
ATOM 1671 C CA . ILE A 1 204 ? -17.732 11.122 1.618 1.00 57.47 204 ILE A CA 1
ATOM 1672 C C . ILE A 1 204 ? -16.364 11.248 0.935 1.00 57.47 204 ILE A C 1
ATOM 1674 O O . ILE A 1 204 ? -16.235 10.901 -0.238 1.00 57.47 204 ILE A O 1
ATOM 1678 N N . SER A 1 205 ? -15.330 11.665 1.672 1.00 55.09 205 SER A N 1
ATOM 1679 C CA . SER A 1 205 ? -13.942 11.660 1.186 1.00 55.09 205 SER A CA 1
ATOM 1680 C C . SER A 1 205 ? -13.471 10.244 0.820 1.00 55.09 205 SER A C 1
ATOM 1682 O O . SER A 1 205 ? -12.930 10.035 -0.267 1.00 55.09 205 SER A O 1
ATOM 1684 N N . GLU A 1 206 ? -13.770 9.246 1.658 1.00 53.84 206 GLU A N 1
ATOM 1685 C CA . GLU A 1 206 ? -13.498 7.828 1.387 1.00 53.84 206 GLU A CA 1
ATOM 1686 C C . GLU A 1 206 ? -14.240 7.340 0.128 1.00 53.84 206 GLU A C 1
ATOM 1688 O O . GLU A 1 206 ? -13.637 6.681 -0.714 1.00 53.84 206 GLU A O 1
ATOM 1693 N N . LEU A 1 207 ? -15.513 7.703 -0.076 1.00 56.88 207 LEU A N 1
ATOM 1694 C CA . LEU A 1 207 ? -16.268 7.384 -1.300 1.00 56.88 207 LEU A CA 1
ATOM 1695 C C . LEU A 1 207 ? -15.633 8.007 -2.552 1.00 56.88 207 LEU A C 1
ATOM 1697 O O . LEU A 1 207 ? -15.520 7.338 -3.581 1.00 56.88 207 LEU A O 1
ATOM 1701 N N . ILE A 1 208 ? -15.168 9.256 -2.469 1.00 57.25 208 ILE A N 1
ATOM 1702 C CA . ILE A 1 208 ? -14.454 9.933 -3.562 1.00 57.25 208 ILE A CA 1
ATOM 1703 C C . ILE A 1 208 ? -13.124 9.222 -3.853 1.00 57.25 208 ILE A C 1
ATOM 1705 O O . ILE A 1 208 ? -12.802 8.979 -5.019 1.00 57.25 208 ILE A O 1
ATOM 1709 N N . GLN A 1 209 ? -12.384 8.814 -2.818 1.00 52.03 209 GLN A N 1
ATOM 1710 C CA . GLN A 1 209 ? -11.167 8.015 -2.969 1.00 52.03 209 GLN A CA 1
ATOM 1711 C C . GLN A 1 209 ? -11.457 6.633 -3.559 1.00 52.03 209 GLN A C 1
ATOM 1713 O O . GLN A 1 209 ? -10.734 6.194 -4.444 1.00 52.03 209 GLN A O 1
ATOM 1718 N N . VAL A 1 210 ? -12.538 5.960 -3.164 1.00 51.72 210 VAL A N 1
ATOM 1719 C CA . VAL A 1 210 ? -12.958 4.670 -3.734 1.00 51.72 210 VAL A CA 1
ATOM 1720 C C . VAL A 1 210 ? -13.342 4.818 -5.210 1.00 51.72 210 VAL A C 1
ATOM 1722 O O . VAL A 1 210 ? -13.000 3.957 -6.022 1.00 51.72 210 VAL A O 1
ATOM 1725 N N . VAL A 1 211 ? -13.978 5.923 -5.612 1.00 47.62 211 VAL A N 1
ATOM 1726 C CA . VAL A 1 211 ? -14.267 6.233 -7.027 1.00 47.62 211 VAL A CA 1
ATOM 1727 C C . VAL A 1 211 ? -12.993 6.585 -7.811 1.00 47.62 211 VAL A C 1
ATOM 1729 O O . VAL A 1 211 ? -12.906 6.277 -9.001 1.00 47.62 211 VAL A O 1
ATOM 1732 N N . ALA A 1 212 ? -11.985 7.180 -7.171 1.00 50.09 212 ALA A N 1
ATOM 1733 C CA . ALA A 1 212 ? -10.671 7.411 -7.773 1.00 50.09 212 ALA A CA 1
ATOM 1734 C C . ALA A 1 212 ? -9.858 6.106 -7.912 1.00 50.09 212 ALA A C 1
ATOM 1736 O O . ALA A 1 212 ? -9.277 5.849 -8.965 1.00 50.09 212 ALA A O 1
ATOM 1737 N N . LEU A 1 213 ? -9.882 5.242 -6.892 1.00 45.00 213 LEU A N 1
ATOM 1738 C CA . LEU A 1 213 ? -9.165 3.963 -6.836 1.00 45.00 213 LEU A CA 1
ATOM 1739 C C . LEU A 1 213 ? -9.792 2.899 -7.745 1.00 45.00 213 LEU A C 1
ATOM 1741 O O . LEU A 1 213 ? -9.073 2.165 -8.416 1.00 45.00 213 LEU A O 1
ATOM 1745 N N . SER A 1 214 ? -11.123 2.853 -7.851 1.00 42.34 214 SER A N 1
ATOM 1746 C CA . SER A 1 214 ? -11.837 1.945 -8.769 1.00 42.34 214 SER A CA 1
ATOM 1747 C C . SER A 1 214 ? -11.613 2.261 -10.255 1.00 42.34 214 SER A C 1
ATOM 1749 O O . SER A 1 214 ? -11.955 1.448 -11.113 1.00 42.34 214 SER A O 1
ATOM 1751 N N . LYS A 1 215 ? -11.013 3.417 -10.579 1.00 45.91 215 LYS A N 1
ATOM 1752 C CA . LYS A 1 215 ? -10.684 3.838 -11.951 1.00 45.91 215 LYS A CA 1
ATOM 1753 C C . LYS A 1 215 ? -9.250 3.548 -12.380 1.00 45.91 215 LYS A C 1
ATOM 1755 O O . LYS A 1 215 ? -8.944 3.726 -13.562 1.00 45.91 215 LYS A O 1
ATOM 1760 N N . LEU A 1 216 ? -8.402 3.018 -11.497 1.00 45.53 216 LEU A N 1
ATOM 1761 C CA . LEU A 1 216 ? -7.218 2.283 -11.936 1.00 45.53 216 LEU A CA 1
ATOM 1762 C C . LEU A 1 216 ? -7.718 0.976 -12.570 1.00 45.53 216 LEU A C 1
ATOM 1764 O O . LEU A 1 216 ? -7.830 -0.043 -11.897 1.00 45.53 216 LEU A O 1
ATOM 1768 N N . LYS A 1 217 ? -8.118 1.049 -13.855 1.00 43.62 217 LYS A N 1
ATOM 1769 C CA . LYS A 1 217 ? -8.504 -0.078 -14.726 1.00 43.62 217 LYS A CA 1
ATOM 1770 C C . LYS A 1 217 ? -7.686 -1.294 -14.329 1.00 43.62 217 LYS A C 1
ATOM 1772 O O . LYS A 1 217 ? -6.493 -1.221 -14.596 1.00 43.62 217 LYS A O 1
ATOM 1777 N N . ASN A 1 218 ? -8.320 -2.319 -13.733 1.00 45.53 218 ASN A N 1
ATOM 1778 C CA . ASN A 1 218 ? -7.702 -3.554 -13.223 1.00 45.53 218 ASN A CA 1
ATOM 1779 C C . ASN A 1 218 ? -6.377 -3.832 -13.943 1.00 45.53 218 ASN A C 1
ATOM 1781 O O . ASN A 1 218 ? -6.379 -4.490 -14.992 1.00 45.53 218 ASN A O 1
ATOM 1785 N N . PRO A 1 219 ? -5.250 -3.275 -13.457 1.00 51.00 219 PRO A N 1
ATOM 1786 C CA . PRO A 1 219 ? -3.985 -3.650 -14.021 1.00 51.00 219 PRO A CA 1
ATOM 1787 C C . PRO A 1 219 ? -3.882 -5.106 -13.615 1.00 51.00 219 PRO A C 1
ATOM 1789 O O . PRO A 1 219 ? -4.208 -5.438 -12.471 1.00 51.00 219 PRO A O 1
ATOM 1792 N N . VAL A 1 220 ? -3.510 -5.973 -14.559 1.00 52.59 220 VAL A N 1
ATOM 1793 C CA . VAL A 1 220 ? -3.009 -7.310 -14.236 1.00 52.59 220 VAL A CA 1
ATOM 1794 C C . VAL A 1 220 ? -2.252 -7.164 -12.929 1.00 52.59 220 VAL A C 1
ATOM 1796 O O . VAL A 1 220 ? -1.298 -6.387 -12.860 1.00 52.59 220 VAL A O 1
ATOM 1799 N N . SER A 1 221 ? -2.787 -7.741 -11.864 1.00 77.06 221 SER A N 1
ATOM 1800 C CA . SER A 1 221 ? -2.181 -7.553 -10.567 1.00 77.06 221 SER A CA 1
ATOM 1801 C C . SER A 1 221 ? -0.953 -8.446 -10.606 1.00 77.06 221 SER A C 1
ATOM 1803 O O . SER A 1 221 ? -1.019 -9.611 -11.005 1.00 77.06 221 SER A O 1
ATOM 1805 N N . TYR A 1 222 ? 0.209 -7.857 -10.359 1.00 85.69 222 TYR A N 1
ATOM 1806 C CA . TYR A 1 222 ? 1.453 -8.600 -10.370 1.00 85.69 222 TYR A CA 1
ATOM 1807 C C . TYR A 1 222 ? 2.209 -8.371 -9.085 1.00 85.69 222 TYR A C 1
ATOM 1809 O O . TYR A 1 222 ? 2.244 -7.274 -8.533 1.00 85.69 222 TYR A O 1
ATOM 1817 N N . VAL A 1 223 ? 2.844 -9.442 -8.639 1.00 88.81 223 VAL A N 1
ATOM 1818 C CA . VAL A 1 223 ? 3.786 -9.418 -7.535 1.00 88.81 223 VAL A CA 1
ATOM 1819 C C . VAL A 1 223 ? 5.169 -9.595 -8.131 1.00 88.81 223 VAL A C 1
ATOM 1821 O O . VAL A 1 223 ? 5.425 -10.563 -8.852 1.00 88.81 223 VAL A O 1
ATOM 1824 N N . MET A 1 224 ? 6.065 -8.657 -7.838 1.00 91.56 224 MET A N 1
ATOM 1825 C CA . MET A 1 224 ? 7.469 -8.782 -8.205 1.00 91.56 224 MET A CA 1
ATOM 1826 C C . MET A 1 224 ? 8.283 -9.218 -7.002 1.00 91.56 224 MET A C 1
ATOM 1828 O O . MET A 1 224 ? 8.137 -8.674 -5.908 1.00 91.56 224 MET A O 1
ATOM 1832 N N . PHE A 1 225 ? 9.165 -10.183 -7.212 1.00 90.25 225 PHE A N 1
ATOM 1833 C CA . PHE A 1 225 ? 10.100 -10.619 -6.189 1.00 90.25 225 PHE A CA 1
ATOM 1834 C C . PHE A 1 225 ? 11.435 -11.003 -6.813 1.00 90.25 225 PHE A C 1
ATOM 1836 O O . PHE A 1 225 ? 11.508 -11.503 -7.938 1.00 90.25 225 PHE A O 1
ATOM 1843 N N . TYR A 1 226 ? 12.511 -10.730 -6.082 1.00 89.31 226 TYR A N 1
ATOM 1844 C CA . TYR A 1 226 ? 13.862 -11.046 -6.528 1.00 89.31 226 TYR A CA 1
ATOM 1845 C C . TYR A 1 226 ? 14.307 -12.389 -5.952 1.00 89.31 226 TYR A C 1
ATOM 1847 O O . TYR A 1 226 ? 14.374 -12.558 -4.736 1.00 89.31 226 TYR A O 1
ATOM 1855 N N . ALA A 1 227 ? 14.588 -13.337 -6.837 1.00 88.25 227 ALA A N 1
ATOM 1856 C CA . ALA A 1 227 ? 14.946 -14.715 -6.548 1.00 88.25 227 ALA A CA 1
ATOM 1857 C C . ALA A 1 227 ? 16.390 -15.034 -6.936 1.00 88.25 227 ALA A C 1
ATOM 1859 O O . ALA A 1 227 ? 17.069 -14.248 -7.599 1.00 88.25 227 ALA A O 1
ATOM 1860 N N . LYS A 1 228 ? 16.846 -16.244 -6.591 1.00 87.69 228 LYS A N 1
ATOM 1861 C CA . LYS A 1 228 ? 18.157 -16.753 -7.024 1.00 87.69 228 LYS A CA 1
ATOM 1862 C C . LYS A 1 228 ? 18.307 -16.749 -8.551 1.00 87.69 228 LYS A C 1
ATOM 1864 O O . LYS A 1 228 ? 19.402 -16.496 -9.048 1.00 87.69 228 LYS A O 1
ATOM 1869 N N . SER A 1 229 ? 17.229 -17.016 -9.290 1.00 89.56 229 SER A N 1
ATOM 1870 C CA . SER A 1 229 ? 17.205 -16.993 -10.758 1.00 89.56 229 SER A CA 1
ATOM 1871 C C . SER A 1 229 ? 17.124 -15.582 -11.352 1.00 89.56 229 SER A C 1
ATOM 1873 O O . SER A 1 229 ? 17.450 -15.408 -12.524 1.00 89.56 229 SER A O 1
ATOM 1875 N N . GLY A 1 230 ? 16.755 -14.570 -10.560 1.00 92.12 230 GLY A N 1
ATOM 1876 C CA . GLY A 1 230 ? 16.631 -13.179 -10.989 1.00 92.12 230 GLY A CA 1
ATOM 1877 C C . GLY A 1 230 ? 15.324 -12.528 -10.543 1.00 92.12 230 GLY A C 1
ATOM 1878 O O . GLY A 1 230 ? 14.678 -12.970 -9.598 1.00 92.12 230 GLY A O 1
ATOM 1879 N N . LEU A 1 231 ? 14.928 -11.459 -11.228 1.00 93.38 231 LEU A N 1
ATOM 1880 C CA . LEU A 1 231 ? 13.662 -10.775 -10.984 1.00 93.38 231 LEU A CA 1
ATOM 1881 C C . LEU A 1 231 ? 12.514 -11.557 -11.622 1.00 93.38 231 LEU A C 1
ATOM 1883 O O . LEU A 1 231 ? 12.434 -11.656 -12.849 1.00 93.38 231 LEU A O 1
ATOM 1887 N N . LEU A 1 232 ? 11.609 -12.061 -10.792 1.00 92.75 232 LEU A N 1
ATOM 1888 C CA . LEU A 1 232 ? 10.408 -12.764 -11.214 1.00 92.75 232 LEU A CA 1
ATOM 1889 C C . LEU A 1 232 ? 9.196 -11.838 -11.078 1.00 92.75 232 LEU A C 1
ATOM 1891 O O . LEU A 1 232 ? 9.060 -11.097 -10.104 1.00 92.75 232 LEU A O 1
ATOM 1895 N N . CYS A 1 233 ? 8.315 -11.890 -12.070 1.00 92.12 233 CYS A N 1
ATOM 1896 C CA . CYS A 1 233 ? 7.011 -11.246 -12.056 1.00 92.12 233 CYS A CA 1
ATOM 1897 C C . CYS A 1 233 ? 5.950 -12.339 -12.096 1.00 92.12 233 CYS A C 1
ATOM 1899 O O . CYS A 1 233 ? 5.850 -13.077 -13.079 1.00 92.12 233 CYS A O 1
ATOM 1901 N N . TYR A 1 234 ? 5.184 -12.456 -11.019 1.00 90.00 234 TYR A N 1
ATOM 1902 C CA . TYR A 1 234 ? 4.003 -13.300 -10.979 1.00 90.00 234 TYR A CA 1
ATOM 1903 C C . TYR A 1 234 ? 2.796 -12.453 -11.366 1.00 90.00 234 TYR A C 1
ATOM 1905 O O . TYR A 1 234 ? 2.397 -11.575 -10.605 1.00 90.00 234 TYR A O 1
ATOM 1913 N N . SER A 1 235 ? 2.242 -12.698 -12.549 1.00 87.62 235 SER A N 1
ATOM 1914 C CA . SER A 1 235 ? 1.037 -12.033 -13.043 1.00 87.62 235 SER A CA 1
ATOM 1915 C C . SER A 1 235 ? -0.185 -12.905 -12.780 1.00 87.62 235 SER A C 1
ATOM 1917 O O . SER A 1 235 ? -0.164 -14.089 -13.135 1.00 87.62 235 SER A O 1
ATOM 1919 N N . PHE A 1 236 ? -1.256 -12.323 -12.248 1.00 82.06 236 PHE A N 1
ATOM 1920 C CA . PHE A 1 236 ? -2.530 -13.014 -12.079 1.00 82.06 236 PHE A CA 1
ATOM 1921 C C . PHE A 1 236 ? -3.695 -12.192 -12.631 1.00 82.06 236 PHE A C 1
ATOM 1923 O O . PHE A 1 236 ? -3.705 -10.958 -12.589 1.00 82.06 236 PHE A O 1
ATOM 1930 N N . ASP A 1 237 ? -4.680 -12.905 -13.169 1.00 77.62 237 ASP A N 1
ATOM 1931 C CA . ASP A 1 237 ? -5.955 -12.330 -13.571 1.00 77.62 237 ASP A CA 1
ATOM 1932 C C . ASP A 1 237 ? -6.868 -12.276 -12.339 1.00 77.62 237 ASP A C 1
ATOM 1934 O O . ASP A 1 237 ? -7.300 -13.305 -11.812 1.00 77.62 237 ASP A O 1
ATOM 1938 N N . SER A 1 238 ? -7.133 -11.062 -11.855 1.00 68.31 238 SER A N 1
ATOM 1939 C CA . SER A 1 238 ? -8.002 -10.837 -10.698 1.00 68.31 238 SER A CA 1
ATOM 1940 C C . SER A 1 238 ? -9.470 -11.175 -10.980 1.00 68.31 238 SER A C 1
ATOM 1942 O O . SER A 1 238 ? -10.226 -11.423 -10.042 1.00 68.31 238 SER A O 1
ATOM 1944 N N . VAL A 1 239 ? -9.884 -11.205 -12.253 1.00 69.06 239 VAL A N 1
ATOM 1945 C CA . VAL A 1 239 ? -11.252 -11.534 -12.678 1.00 69.06 239 VAL A CA 1
ATOM 1946 C C . VAL A 1 239 ? -11.413 -13.040 -12.842 1.00 69.06 239 VAL A C 1
ATOM 1948 O O . VAL A 1 239 ? -12.436 -13.596 -12.445 1.00 69.06 239 VAL A O 1
ATOM 1951 N N . ASN A 1 240 ? -10.405 -13.713 -13.399 1.00 68.06 240 ASN A N 1
ATOM 1952 C CA . ASN A 1 240 ? -10.414 -15.161 -13.561 1.00 68.06 240 ASN A CA 1
ATOM 1953 C C . ASN A 1 240 ? -9.105 -15.801 -13.064 1.00 68.06 240 ASN A C 1
ATOM 1955 O O . ASN A 1 240 ? -8.237 -16.133 -13.871 1.00 68.06 240 ASN A O 1
ATOM 1959 N N . PRO A 1 241 ? -8.986 -16.097 -11.757 1.00 65.31 241 PRO A N 1
ATOM 1960 C CA . PRO A 1 241 ? -7.777 -16.686 -11.174 1.00 65.31 241 PRO A CA 1
ATOM 1961 C C . PRO A 1 241 ? -7.476 -18.119 -11.652 1.00 65.31 241 PRO A C 1
ATOM 1963 O O . PRO A 1 241 ? -6.510 -18.737 -11.192 1.00 65.31 241 PRO A O 1
ATOM 1966 N N . ASN A 1 242 ? -8.320 -18.698 -12.514 1.00 69.81 242 ASN A N 1
ATOM 1967 C CA . ASN A 1 242 ? -8.073 -19.973 -13.190 1.00 69.81 242 ASN A CA 1
ATOM 1968 C C . ASN A 1 242 ? -7.451 -19.790 -14.586 1.00 69.81 242 ASN A C 1
ATOM 1970 O O . ASN A 1 242 ? -6.865 -20.737 -15.105 1.00 69.81 242 ASN A O 1
ATOM 1974 N N . ASN A 1 243 ? -7.530 -18.595 -15.180 1.00 68.31 243 ASN A N 1
ATOM 1975 C CA . ASN A 1 243 ? -6.943 -18.299 -16.481 1.00 68.31 243 ASN A CA 1
ATOM 1976 C C . ASN A 1 243 ? -5.520 -17.748 -16.327 1.00 68.31 243 ASN A C 1
ATOM 1978 O O . ASN A 1 243 ? -5.312 -16.554 -16.144 1.00 68.31 243 ASN A O 1
ATOM 1982 N N . GLY A 1 244 ? -4.531 -18.629 -16.485 1.00 59.97 244 GLY A N 1
ATOM 1983 C CA . GLY A 1 244 ? -3.192 -18.218 -16.915 1.00 59.97 244 GLY A CA 1
ATOM 1984 C C . GLY A 1 244 ? -2.356 -17.457 -15.886 1.00 59.97 244 GLY A C 1
ATOM 1985 O O . GLY A 1 244 ? -1.674 -16.501 -16.251 1.00 59.97 244 GLY A O 1
ATOM 1986 N N . ASN A 1 245 ? -2.345 -17.903 -14.627 1.00 79.12 245 ASN A N 1
ATOM 1987 C CA . ASN A 1 245 ? -1.291 -17.496 -13.696 1.00 79.12 245 ASN A CA 1
ATOM 1988 C C . ASN A 1 245 ? 0.065 -17.838 -14.321 1.00 79.12 245 ASN A C 1
ATOM 1990 O O . ASN A 1 245 ? 0.314 -18.988 -14.688 1.00 79.12 245 ASN A O 1
ATOM 1994 N N . SER A 1 246 ? 0.925 -16.836 -14.480 1.00 85.44 246 SER A N 1
ATOM 1995 C CA . SER A 1 246 ? 2.215 -17.019 -15.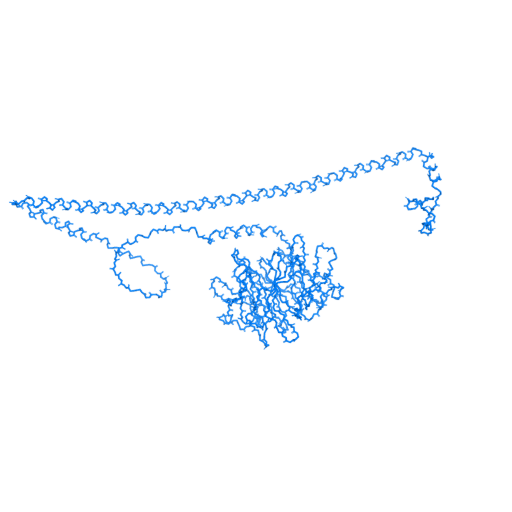135 1.00 85.44 246 SER A CA 1
ATOM 1996 C C . SER A 1 246 ? 3.319 -16.369 -14.319 1.00 85.44 246 SER A C 1
ATOM 1998 O O . SER A 1 246 ? 3.163 -15.267 -13.790 1.00 85.44 246 SER A O 1
ATOM 2000 N N . ILE A 1 247 ? 4.436 -17.083 -14.199 1.00 87.25 247 ILE A N 1
ATOM 2001 C CA . ILE A 1 247 ? 5.677 -16.538 -13.661 1.00 87.25 247 ILE A CA 1
ATOM 2002 C C . ILE A 1 247 ? 6.556 -16.216 -14.852 1.00 87.25 247 ILE A C 1
ATOM 2004 O O . ILE A 1 247 ? 6.942 -17.104 -15.614 1.00 87.25 247 ILE A O 1
ATOM 2008 N N . LYS A 1 248 ? 6.881 -14.938 -15.004 1.00 91.44 248 LYS A N 1
ATOM 2009 C CA . LYS A 1 248 ? 7.797 -14.459 -16.029 1.00 91.44 248 LYS A CA 1
ATOM 2010 C C . LYS A 1 248 ? 9.102 -14.028 -15.377 1.00 91.44 248 LYS A C 1
ATOM 2012 O O . LYS A 1 248 ? 9.107 -13.172 -14.494 1.00 91.44 248 LYS A O 1
ATOM 2017 N N . LEU A 1 249 ? 10.214 -14.578 -15.855 1.00 92.50 249 LEU A N 1
ATOM 2018 C CA . LEU A 1 249 ? 11.536 -14.035 -15.561 1.00 92.50 249 LEU A CA 1
ATOM 2019 C C . LEU A 1 249 ? 11.708 -12.724 -16.334 1.00 92.50 249 LEU A C 1
ATOM 2021 O O . LEU A 1 249 ? 11.684 -12.718 -17.564 1.00 92.50 249 LEU A O 1
ATOM 2025 N N . ILE A 1 250 ? 11.836 -11.613 -15.610 1.00 94.19 250 ILE A N 1
ATOM 2026 C CA . ILE A 1 250 ? 12.014 -10.277 -16.191 1.00 94.19 250 ILE A CA 1
ATOM 2027 C C . ILE A 1 250 ? 13.490 -10.031 -16.493 1.00 94.19 250 ILE A C 1
ATOM 2029 O O . ILE A 1 250 ? 13.836 -9.659 -17.610 1.00 94.19 250 ILE A O 1
ATOM 2033 N N . THR A 1 251 ? 14.364 -10.295 -15.519 1.00 94.00 251 THR A N 1
ATOM 2034 C CA . THR A 1 251 ? 15.821 -10.213 -15.691 1.00 94.00 251 THR A CA 1
ATOM 2035 C C . THR A 1 251 ? 16.507 -11.349 -14.938 1.00 94.00 251 THR A C 1
ATOM 2037 O O . THR A 1 251 ? 16.220 -11.498 -13.748 1.00 94.00 251 THR A O 1
ATOM 2040 N N . PRO A 1 252 ? 17.430 -12.106 -15.558 1.00 93.56 252 PRO A N 1
ATOM 2041 C CA . PRO A 1 252 ? 18.247 -13.090 -14.852 1.00 93.56 252 PRO A CA 1
ATOM 2042 C C . PRO A 1 252 ? 19.063 -12.474 -13.707 1.00 93.56 252 PRO A C 1
ATOM 2044 O O . PRO A 1 252 ? 19.397 -11.288 -13.730 1.00 93.56 252 PRO A O 1
ATOM 2047 N N . SER A 1 253 ? 19.420 -13.276 -12.707 1.00 91.12 253 SER A N 1
ATOM 2048 C CA . SER A 1 253 ? 20.362 -12.848 -11.672 1.00 91.12 253 SER A CA 1
ATOM 2049 C C . SER A 1 253 ? 21.755 -12.616 -12.265 1.00 91.12 253 SER A C 1
ATOM 2051 O O . SER A 1 253 ? 22.153 -13.245 -13.246 1.00 91.12 253 SER A O 1
ATOM 2053 N N . GLY A 1 254 ? 22.502 -11.665 -11.698 1.00 90.06 254 GLY A N 1
ATOM 2054 C CA . GLY A 1 254 ? 23.854 -11.341 -12.163 1.00 90.06 254 GLY A CA 1
ATOM 2055 C C . GLY A 1 254 ? 23.910 -10.482 -13.431 1.00 90.06 254 GLY A C 1
ATOM 2056 O O . GLY A 1 254 ? 25.006 -10.163 -13.889 1.00 90.06 254 GLY A O 1
ATOM 2057 N N . THR A 1 255 ? 22.769 -10.047 -13.983 1.00 93.38 255 THR A N 1
ATOM 2058 C CA . THR A 1 255 ? 22.767 -8.997 -15.017 1.00 93.38 255 THR A CA 1
ATOM 2059 C C . THR A 1 255 ? 23.465 -7.737 -14.503 1.00 93.38 255 THR A C 1
ATOM 2061 O O . THR A 1 255 ? 23.402 -7.430 -13.308 1.00 93.38 255 THR A O 1
ATOM 2064 N N . ILE A 1 256 ? 24.134 -7.001 -15.392 1.00 92.94 256 ILE A N 1
ATOM 2065 C CA . ILE A 1 256 ? 24.859 -5.775 -15.036 1.00 92.94 256 ILE A CA 1
ATOM 2066 C C . ILE A 1 256 ? 23.918 -4.816 -14.298 1.00 92.94 256 ILE A C 1
ATOM 2068 O O . ILE A 1 256 ? 22.791 -4.584 -14.725 1.00 92.94 256 ILE A O 1
ATOM 2072 N N . GLY A 1 257 ? 24.384 -4.287 -13.165 1.00 91.50 257 GLY A N 1
ATOM 2073 C CA . GLY A 1 257 ? 23.610 -3.365 -12.335 1.00 91.50 257 GLY A CA 1
ATOM 2074 C C . GLY A 1 257 ? 22.554 -4.024 -11.447 1.00 91.50 257 GLY A C 1
ATOM 2075 O O . GLY A 1 257 ? 21.920 -3.308 -10.684 1.00 91.50 257 GLY A O 1
ATOM 2076 N N . SER A 1 258 ? 22.359 -5.346 -11.503 1.00 92.81 258 SER A N 1
ATOM 2077 C CA . SER A 1 258 ? 21.386 -6.037 -10.647 1.00 92.81 258 SER A CA 1
ATOM 2078 C C . SER A 1 258 ? 21.783 -6.054 -9.162 1.00 92.81 258 SER A C 1
ATOM 2080 O O . SER A 1 258 ? 22.978 -6.023 -8.842 1.00 92.81 258 SER A O 1
ATOM 2082 N N . PRO A 1 259 ? 20.803 -6.125 -8.238 1.00 90.56 259 PRO A N 1
ATOM 2083 C CA . PRO A 1 259 ? 21.076 -6.327 -6.823 1.00 90.56 259 PRO A CA 1
ATOM 2084 C C . PRO A 1 259 ? 21.881 -7.605 -6.582 1.00 90.56 259 PRO A C 1
ATOM 2086 O O . PRO A 1 259 ? 21.585 -8.661 -7.155 1.00 90.56 259 PRO A O 1
ATOM 2089 N N . LEU A 1 260 ? 22.863 -7.526 -5.680 1.00 84.75 260 LEU A N 1
ATOM 2090 C CA . LEU A 1 260 ? 23.538 -8.715 -5.165 1.00 84.75 260 LEU A CA 1
ATOM 2091 C C . LEU A 1 260 ? 22.519 -9.575 -4.413 1.00 84.75 260 LEU A C 1
ATOM 2093 O O . LEU A 1 260 ? 21.857 -9.111 -3.483 1.00 84.75 260 LEU A O 1
ATOM 2097 N N . TYR A 1 261 ? 22.381 -10.831 -4.832 1.00 76.00 261 TYR A N 1
ATOM 2098 C CA . TYR A 1 261 ? 21.520 -11.778 -4.143 1.00 76.00 261 TYR A CA 1
ATOM 2099 C C . TYR A 1 261 ? 22.177 -12.194 -2.823 1.00 76.00 261 TYR A C 1
ATOM 2101 O O . TYR A 1 261 ? 23.149 -12.946 -2.818 1.00 76.00 261 TYR A O 1
ATOM 2109 N N . ASN A 1 262 ? 21.622 -11.733 -1.703 1.00 67.69 262 ASN A N 1
ATOM 2110 C CA . ASN A 1 262 ? 22.152 -12.014 -0.366 1.00 67.69 262 ASN A CA 1
ATOM 2111 C C . ASN A 1 262 ? 21.450 -13.199 0.323 1.00 67.69 262 ASN A C 1
ATOM 2113 O O . ASN A 1 262 ? 21.436 -13.280 1.544 1.00 67.69 262 ASN A O 1
ATOM 2117 N N . GLY A 1 263 ? 20.837 -14.117 -0.432 1.00 59.91 263 GLY A N 1
ATOM 2118 C CA . GLY A 1 263 ? 20.202 -15.314 0.139 1.00 59.91 263 GLY A CA 1
ATOM 2119 C C . GLY A 1 263 ? 18.751 -15.138 0.586 1.00 59.91 263 GLY A C 1
ATOM 2120 O O . GLY A 1 263 ? 18.105 -16.134 0.894 1.00 59.91 263 GLY A O 1
ATOM 2121 N N . TYR A 1 264 ? 18.226 -13.912 0.566 1.00 66.06 264 TYR A N 1
ATOM 2122 C CA . TYR A 1 264 ? 16.842 -13.616 0.916 1.00 66.06 264 TYR A CA 1
ATOM 2123 C C . TYR A 1 264 ? 16.143 -12.958 -0.255 1.00 66.06 264 TYR A C 1
ATOM 2125 O O . TYR A 1 264 ? 16.714 -12.145 -0.983 1.00 66.06 264 TYR A O 1
ATOM 2133 N N . TYR A 1 265 ? 14.889 -13.329 -0.408 1.00 67.56 265 TYR A N 1
ATOM 2134 C CA . TYR A 1 265 ? 14.027 -12.790 -1.426 1.00 67.56 265 TYR A CA 1
ATOM 2135 C C . TYR A 1 265 ? 13.278 -11.603 -0.833 1.00 67.56 265 TYR A C 1
ATOM 2137 O O . TYR A 1 265 ? 12.883 -11.606 0.336 1.00 67.56 265 TYR A O 1
ATOM 2145 N N . SER A 1 266 ? 13.082 -10.576 -1.642 1.00 79.06 266 SER A N 1
ATOM 2146 C CA . SER A 1 266 ? 12.314 -9.399 -1.254 1.00 79.06 266 SER A CA 1
ATOM 2147 C C . SER A 1 266 ? 11.165 -9.235 -2.228 1.00 79.06 266 SER A C 1
ATOM 2149 O O . SER A 1 266 ? 11.390 -9.243 -3.442 1.00 79.06 266 SER A O 1
ATOM 2151 N N . VAL A 1 267 ? 9.951 -9.071 -1.696 1.00 82.88 267 VAL A N 1
ATOM 2152 C CA . VAL A 1 267 ? 8.842 -8.529 -2.481 1.00 82.88 267 VAL A CA 1
ATOM 2153 C C . VAL A 1 267 ? 9.214 -7.091 -2.791 1.00 82.88 267 VAL A C 1
ATOM 2155 O O . VAL A 1 267 ? 9.555 -6.327 -1.888 1.00 82.88 267 VAL A O 1
ATOM 2158 N N . LEU A 1 268 ? 9.200 -6.745 -4.070 1.00 86.19 268 LEU A N 1
ATOM 2159 C CA . LEU A 1 268 ? 9.544 -5.412 -4.529 1.00 86.19 268 LEU A CA 1
ATOM 2160 C C . LEU A 1 268 ? 8.233 -4.678 -4.819 1.00 86.19 268 LEU A C 1
ATOM 2162 O O . LEU A 1 268 ? 7.567 -5.019 -5.803 1.00 86.19 268 LEU A O 1
ATOM 2166 N N . PRO A 1 269 ? 7.819 -3.706 -3.983 1.00 87.31 269 PRO A N 1
ATOM 2167 C CA . PRO A 1 269 ? 6.659 -2.894 -4.291 1.00 87.31 269 PRO A CA 1
ATOM 2168 C C . PRO A 1 269 ? 6.901 -2.171 -5.612 1.00 87.31 269 PRO A C 1
ATOM 2170 O O . PRO A 1 269 ? 7.966 -1.595 -5.858 1.00 87.31 269 PRO A O 1
ATOM 2173 N N . VAL A 1 270 ? 5.890 -2.217 -6.468 1.00 90.31 270 VAL A N 1
ATOM 2174 C CA . VAL A 1 270 ? 5.907 -1.497 -7.731 1.00 90.31 270 VAL A CA 1
ATOM 2175 C C . VAL A 1 270 ? 5.454 -0.081 -7.437 1.00 90.31 270 VAL A C 1
ATOM 2177 O O . VAL A 1 270 ? 4.352 0.155 -6.951 1.00 90.31 270 VAL A O 1
ATOM 2180 N N . VAL A 1 271 ? 6.350 0.849 -7.708 1.00 89.44 271 VAL A N 1
ATOM 2181 C CA . VAL A 1 271 ? 6.181 2.276 -7.502 1.00 89.44 271 VAL A CA 1
ATOM 2182 C C . VAL A 1 271 ? 5.706 2.881 -8.810 1.00 89.44 271 VAL A C 1
ATOM 2184 O O . VAL A 1 271 ? 6.374 2.738 -9.835 1.00 89.44 271 VAL A O 1
ATOM 2187 N N . GLU A 1 272 ? 4.581 3.583 -8.780 1.00 88.56 272 GLU A N 1
ATOM 2188 C CA . GLU A 1 272 ? 4.083 4.324 -9.933 1.00 88.56 272 GLU A CA 1
ATOM 2189 C C . GLU A 1 272 ? 4.176 5.817 -9.646 1.00 88.56 272 GLU A C 1
ATOM 2191 O O . GLU A 1 272 ? 3.463 6.352 -8.806 1.00 88.56 272 GLU A O 1
ATOM 2196 N N . SER A 1 273 ? 5.083 6.505 -10.336 1.00 84.69 273 SER A N 1
ATOM 2197 C CA . SER A 1 273 ? 5.281 7.939 -10.143 1.00 84.69 273 SER A CA 1
ATOM 2198 C C . SER A 1 273 ? 5.442 8.626 -11.490 1.00 84.69 273 SER A C 1
ATOM 2200 O O . SER A 1 273 ? 6.228 8.184 -12.330 1.00 84.69 273 SER A O 1
ATOM 2202 N N . GLN A 1 274 ? 4.666 9.691 -11.714 1.00 83.88 274 GLN A N 1
ATOM 2203 C CA . GLN A 1 274 ? 4.596 10.413 -12.994 1.00 83.88 274 GLN A CA 1
ATOM 2204 C C . GLN A 1 274 ? 4.260 9.499 -14.191 1.00 83.88 274 GLN A C 1
ATOM 2206 O O . GLN A 1 274 ? 4.833 9.633 -15.272 1.00 83.88 274 GLN A O 1
ATOM 2211 N N . GLY A 1 275 ? 3.367 8.525 -13.977 1.00 84.56 275 GLY A N 1
ATOM 2212 C CA . GLY A 1 275 ? 2.960 7.554 -14.997 1.00 84.56 275 GLY A CA 1
ATOM 2213 C C . GLY A 1 275 ? 4.054 6.565 -15.404 1.00 84.56 275 GLY A C 1
ATOM 2214 O O . GLY A 1 275 ? 3.906 5.901 -16.426 1.00 84.56 275 GLY A O 1
ATOM 2215 N N . LYS A 1 276 ? 5.156 6.484 -14.643 1.00 89.00 276 LYS A N 1
ATOM 2216 C CA . LYS A 1 276 ? 6.214 5.495 -14.850 1.00 89.00 276 LYS A CA 1
ATOM 2217 C C . LYS A 1 276 ? 6.202 4.448 -13.754 1.00 89.00 276 LYS A C 1
ATOM 2219 O O . LYS A 1 276 ? 6.206 4.796 -12.570 1.00 89.00 276 LYS A O 1
ATOM 2224 N N . LYS A 1 277 ? 6.273 3.181 -14.145 1.00 93.38 277 LYS A N 1
ATOM 2225 C CA . LYS A 1 277 ? 6.343 2.039 -13.237 1.00 93.38 277 LYS A CA 1
ATOM 2226 C C . LYS A 1 277 ? 7.789 1.677 -12.974 1.00 93.38 277 LYS A C 1
ATOM 2228 O O . LYS A 1 277 ? 8.564 1.386 -13.885 1.00 93.38 277 LYS A O 1
ATOM 2233 N N . ARG A 1 278 ? 8.170 1.685 -11.706 1.00 95.31 278 ARG A N 1
ATOM 2234 C CA . ARG A 1 278 ? 9.519 1.362 -11.253 1.00 95.31 278 ARG A CA 1
ATOM 2235 C C . ARG A 1 278 ? 9.468 0.375 -10.105 1.00 95.31 278 ARG A C 1
ATOM 2237 O O . ARG A 1 278 ? 8.497 0.314 -9.365 1.00 95.31 278 ARG A O 1
ATOM 2244 N N . ILE A 1 279 ? 10.549 -0.359 -9.928 1.00 95.75 279 ILE A N 1
ATOM 2245 C CA . ILE A 1 279 ? 10.819 -1.095 -8.693 1.00 95.75 279 ILE A CA 1
ATOM 2246 C C . ILE A 1 279 ? 12.124 -0.593 -8.110 1.00 95.75 279 ILE A C 1
ATOM 2248 O O . ILE A 1 279 ? 12.996 -0.119 -8.843 1.00 95.75 279 ILE A O 1
ATOM 2252 N N . PHE A 1 280 ? 12.239 -0.713 -6.796 1.00 94.50 280 PHE A N 1
ATOM 2253 C CA . PHE A 1 280 ? 13.434 -0.361 -6.048 1.00 94.50 280 PHE A CA 1
ATOM 2254 C C . PHE A 1 280 ? 13.914 -1.577 -5.273 1.00 94.50 280 PHE A C 1
ATOM 2256 O O . PHE A 1 280 ? 13.132 -2.463 -4.956 1.00 94.50 280 PHE A O 1
ATOM 2263 N N . SER A 1 281 ? 15.206 -1.634 -4.989 1.00 93.62 281 SER A N 1
ATOM 2264 C CA . SER A 1 281 ? 15.800 -2.580 -4.051 1.00 93.62 281 SER A CA 1
ATOM 2265 C C . SER A 1 281 ? 16.952 -1.883 -3.341 1.00 93.62 281 SER A C 1
ATOM 2267 O O . SER A 1 281 ? 17.645 -1.065 -3.941 1.00 93.62 281 SER A O 1
ATOM 2269 N N . PHE A 1 282 ? 17.152 -2.169 -2.060 1.00 91.81 282 PHE A N 1
ATOM 2270 C CA . PHE A 1 282 ? 18.118 -1.465 -1.221 1.00 91.81 282 PHE A CA 1
ATOM 2271 C C . PHE A 1 282 ? 19.078 -2.471 -0.602 1.00 91.81 282 PHE A C 1
ATOM 2273 O O . PHE A 1 282 ? 18.652 -3.468 -0.021 1.00 91.81 282 PHE A O 1
ATOM 2280 N N . SER A 1 283 ? 20.380 -2.223 -0.728 1.00 90.06 283 SER A N 1
ATOM 2281 C CA . SER A 1 283 ? 21.399 -3.054 -0.091 1.00 90.06 283 SER A CA 1
ATOM 2282 C C . SER A 1 283 ? 22.652 -2.238 0.164 1.00 90.06 283 SER A C 1
ATOM 2284 O O . SER A 1 283 ? 23.248 -1.701 -0.772 1.00 90.06 283 SER A O 1
ATOM 2286 N N . TYR A 1 284 ? 23.112 -2.239 1.414 1.00 88.62 284 TYR A N 1
ATOM 2287 C CA . TYR A 1 284 ? 24.279 -1.472 1.840 1.00 88.62 284 TYR A CA 1
ATOM 2288 C C . TYR A 1 284 ? 24.126 0.013 1.454 1.00 88.62 284 TYR A C 1
ATOM 2290 O O . TYR A 1 284 ? 23.047 0.586 1.565 1.00 88.62 284 TYR A O 1
ATOM 2298 N N . ASN A 1 285 ? 25.190 0.633 0.946 1.00 89.44 285 ASN A N 1
ATOM 2299 C CA . ASN A 1 285 ? 25.219 2.021 0.487 1.00 89.44 285 ASN A CA 1
ATOM 2300 C C . ASN A 1 285 ? 24.724 2.199 -0.961 1.00 89.44 285 ASN A C 1
ATOM 2302 O O . ASN A 1 285 ? 25.235 3.053 -1.693 1.00 89.44 285 ASN A O 1
ATOM 2306 N N . ARG A 1 286 ? 23.820 1.336 -1.429 1.00 92.31 286 ARG A N 1
ATOM 2307 C CA . ARG A 1 286 ? 23.290 1.379 -2.791 1.00 92.31 286 ARG A CA 1
ATOM 2308 C C . ARG A 1 286 ? 21.791 1.152 -2.795 1.00 92.31 286 ARG A C 1
ATOM 2310 O O . ARG A 1 286 ? 21.274 0.293 -2.076 1.00 92.31 286 ARG A O 1
ATOM 2317 N N . TYR A 1 287 ? 21.121 1.857 -3.695 1.00 93.69 287 TYR A N 1
ATOM 2318 C CA . TYR A 1 287 ? 19.822 1.431 -4.183 1.00 93.69 287 TYR A CA 1
ATOM 2319 C C . TYR A 1 287 ? 19.938 1.009 -5.643 1.00 93.69 287 TYR A C 1
ATOM 2321 O O . TYR A 1 287 ? 20.776 1.488 -6.411 1.00 93.69 287 TYR A O 1
ATOM 2329 N N . TYR A 1 288 ? 19.068 0.087 -6.004 1.00 95.00 288 TYR A N 1
ATOM 2330 C CA . TYR A 1 288 ? 18.868 -0.412 -7.342 1.00 95.00 288 TYR A CA 1
ATOM 2331 C C . TYR A 1 288 ? 17.475 0.005 -7.767 1.00 95.00 288 TYR A C 1
ATOM 2333 O O . TYR A 1 288 ? 16.543 -0.022 -6.963 1.00 95.00 288 TYR A O 1
ATOM 2341 N N . SER A 1 289 ? 17.324 0.386 -9.021 1.00 95.62 289 SER A N 1
ATOM 2342 C CA . SER A 1 289 ? 16.031 0.711 -9.596 1.00 95.62 289 SER A CA 1
ATOM 2343 C C . SER A 1 289 ? 15.915 0.121 -10.989 1.00 95.62 289 SER A C 1
ATOM 2345 O O . SER A 1 289 ? 16.912 -0.097 -11.674 1.00 95.62 289 SER A O 1
ATOM 2347 N N . MET A 1 290 ? 14.691 -0.167 -11.405 1.00 96.69 290 MET A N 1
ATOM 2348 C CA . MET A 1 290 ? 14.402 -0.649 -12.750 1.00 96.69 290 MET A CA 1
ATOM 2349 C C . MET A 1 290 ? 13.127 0.014 -13.245 1.00 96.69 290 MET A C 1
ATOM 2351 O O . MET A 1 290 ? 12.127 0.034 -12.532 1.00 96.69 290 MET A O 1
ATOM 2355 N N . ASN A 1 291 ? 13.172 0.552 -14.464 1.00 95.50 291 ASN A N 1
ATOM 2356 C CA . ASN A 1 291 ? 11.990 1.038 -15.166 1.00 95.50 291 ASN A CA 1
ATOM 2357 C C . ASN A 1 291 ? 11.302 -0.138 -15.870 1.00 95.50 291 ASN A C 1
ATOM 2359 O O . ASN A 1 291 ? 11.921 -0.794 -16.705 1.00 95.50 291 ASN A O 1
ATOM 2363 N N . LEU A 1 292 ? 10.045 -0.392 -15.522 1.00 94.19 292 LEU A N 1
ATOM 2364 C CA . LEU A 1 292 ? 9.253 -1.506 -16.037 1.00 94.19 292 LEU A CA 1
ATOM 2365 C C . LEU A 1 292 ? 8.527 -1.175 -17.346 1.00 94.19 292 LEU A C 1
ATOM 2367 O O . LEU A 1 292 ? 8.037 -2.089 -18.002 1.00 94.19 292 LEU A O 1
ATOM 2371 N N . ASP A 1 293 ? 8.470 0.100 -17.737 1.00 92.50 293 ASP A N 1
ATOM 2372 C CA . ASP A 1 293 ? 7.785 0.527 -18.965 1.00 92.50 293 ASP A CA 1
ATOM 2373 C C . ASP A 1 293 ? 8.640 0.338 -20.225 1.00 92.50 293 ASP A C 1
ATOM 2375 O O . ASP A 1 293 ? 8.179 0.568 -21.343 1.00 92.50 293 ASP A O 1
ATOM 2379 N N . THR A 1 294 ? 9.908 -0.055 -20.077 1.00 93.06 294 THR A N 1
ATOM 2380 C CA . THR A 1 294 ? 10.770 -0.354 -21.221 1.00 93.06 294 THR A CA 1
ATOM 2381 C C . THR A 1 294 ? 10.559 -1.794 -21.686 1.00 93.06 294 THR A C 1
ATOM 2383 O O . THR A 1 294 ? 10.327 -2.698 -20.889 1.00 93.06 294 THR A O 1
ATOM 2386 N N . GLN A 1 295 ? 10.683 -2.037 -22.995 1.00 91.31 295 GLN A N 1
ATOM 2387 C CA . GLN A 1 295 ? 10.528 -3.383 -23.567 1.00 91.31 295 GLN A CA 1
ATOM 2388 C C . GLN A 1 295 ? 11.522 -4.397 -22.972 1.00 91.31 295 GLN A C 1
ATOM 2390 O O . GLN A 1 295 ? 11.195 -5.572 -22.825 1.00 91.31 295 GLN A O 1
ATOM 2395 N N . ASN A 1 296 ? 12.716 -3.921 -22.607 1.00 92.19 296 ASN A N 1
ATOM 2396 C CA . ASN A 1 296 ? 13.766 -4.689 -21.947 1.00 92.19 296 ASN A CA 1
ATOM 2397 C C . ASN A 1 296 ? 14.175 -3.959 -20.658 1.00 92.19 296 ASN A C 1
ATOM 2399 O O . ASN A 1 296 ? 15.113 -3.155 -20.694 1.00 92.19 296 ASN A O 1
ATOM 2403 N N . PRO A 1 297 ? 13.468 -4.181 -19.537 1.00 95.12 297 PRO A N 1
ATOM 2404 C CA . PRO A 1 297 ? 13.807 -3.575 -18.256 1.00 95.12 297 PRO A CA 1
ATOM 2405 C C . PRO A 1 297 ? 15.247 -3.911 -17.865 1.00 95.12 297 PRO A C 1
ATOM 2407 O O . PRO A 1 297 ? 15.676 -5.058 -17.964 1.00 95.12 297 PRO A O 1
ATOM 2410 N N . GLN A 1 298 ? 16.010 -2.901 -17.456 1.00 95.75 298 GLN A N 1
ATOM 2411 C CA . GLN A 1 298 ? 17.389 -3.055 -16.995 1.00 95.75 298 GLN A CA 1
ATOM 2412 C C . GLN A 1 298 ? 17.521 -2.446 -15.606 1.00 95.75 298 GLN A C 1
ATOM 2414 O O . GLN A 1 298 ? 16.885 -1.434 -15.297 1.00 95.75 298 GLN A O 1
ATOM 2419 N N . TRP A 1 299 ? 18.361 -3.062 -14.782 1.00 96.62 299 TRP A N 1
ATOM 2420 C CA . TRP A 1 299 ? 18.714 -2.505 -13.490 1.00 96.62 299 TRP A CA 1
ATOM 2421 C C . TRP A 1 299 ? 19.682 -1.335 -13.659 1.00 96.62 299 TRP A C 1
ATOM 2423 O O . TRP A 1 299 ? 20.674 -1.421 -14.380 1.00 96.62 299 TRP A O 1
ATOM 2433 N N . SER A 1 300 ? 19.422 -0.260 -12.930 1.00 95.88 300 SER A N 1
ATOM 2434 C CA . SER A 1 300 ? 20.394 0.781 -12.619 1.00 95.88 300 SER A CA 1
ATOM 2435 C C . SER A 1 300 ? 20.731 0.727 -11.138 1.00 95.88 300 SER A C 1
ATOM 2437 O O . SER A 1 300 ? 19.856 0.473 -10.313 1.00 95.88 300 SER A O 1
ATOM 2439 N N . SER A 1 301 ? 21.987 0.991 -10.794 1.00 95.19 301 SER A N 1
ATOM 2440 C CA . SER A 1 301 ? 22.444 1.058 -9.406 1.00 95.19 301 SER A CA 1
ATOM 2441 C C . SER A 1 301 ? 23.056 2.420 -9.118 1.00 95.19 301 SER A C 1
ATOM 2443 O O . SER A 1 301 ? 23.907 2.873 -9.886 1.00 95.19 301 SER A O 1
ATOM 2445 N N . THR A 1 302 ? 22.703 3.011 -7.983 1.00 94.62 302 THR A N 1
ATOM 2446 C CA . THR A 1 302 ? 23.228 4.304 -7.539 1.00 94.62 302 THR A CA 1
ATOM 2447 C C . THR A 1 302 ? 23.770 4.171 -6.124 1.00 94.62 302 THR A C 1
ATOM 2449 O O . THR A 1 302 ? 23.137 3.568 -5.256 1.00 94.62 302 THR A O 1
ATOM 2452 N N . THR A 1 303 ? 24.957 4.724 -5.881 1.00 92.56 303 THR A N 1
ATOM 2453 C CA . THR A 1 303 ? 25.526 4.831 -4.533 1.00 92.56 303 THR A CA 1
ATOM 2454 C C . THR A 1 303 ? 24.860 5.951 -3.754 1.00 92.56 303 THR A C 1
ATOM 2456 O O . THR A 1 303 ? 24.634 7.033 -4.287 1.00 92.56 303 THR A O 1
ATOM 2459 N N . THR A 1 304 ? 24.594 5.702 -2.482 1.00 87.19 304 THR A N 1
ATOM 2460 C CA . THR A 1 304 ? 23.918 6.629 -1.580 1.00 87.19 304 THR A CA 1
ATOM 2461 C C . THR A 1 304 ? 24.924 7.239 -0.620 1.00 87.19 304 THR A C 1
ATOM 2463 O O . THR A 1 304 ? 25.834 6.555 -0.150 1.00 87.19 304 THR A O 1
ATOM 2466 N N . GLU A 1 305 ? 24.750 8.516 -0.285 1.00 82.62 305 GLU A N 1
ATOM 2467 C CA . GLU A 1 305 ? 25.577 9.169 0.740 1.00 82.62 305 GLU A CA 1
ATOM 2468 C C . GLU A 1 305 ? 25.322 8.590 2.134 1.00 82.62 305 GLU A C 1
ATOM 2470 O O . GLU A 1 305 ? 26.225 8.543 2.973 1.00 82.62 305 GLU A O 1
ATOM 2475 N N . VAL A 1 306 ? 24.106 8.083 2.367 1.00 76.00 306 VAL A N 1
ATOM 2476 C CA . VAL A 1 306 ? 23.769 7.373 3.596 1.00 76.00 306 VAL A CA 1
ATOM 2477 C C . VAL A 1 306 ? 24.600 6.100 3.665 1.00 76.00 306 VAL A C 1
ATOM 2479 O O . VAL A 1 306 ? 24.343 5.115 2.971 1.00 76.00 306 VAL A O 1
ATOM 2482 N N . LYS A 1 307 ? 25.603 6.126 4.544 1.00 66.00 307 LYS A N 1
ATOM 2483 C CA . LYS A 1 307 ? 26.419 4.976 4.937 1.00 66.00 307 LYS A CA 1
ATOM 2484 C C . LYS A 1 307 ? 25.622 4.042 5.848 1.00 66.00 307 LYS A C 1
ATOM 2486 O O . LYS A 1 307 ? 26.097 3.704 6.924 1.00 66.00 307 LYS A O 1
ATOM 2491 N N . SER A 1 308 ? 24.411 3.648 5.467 1.00 59.84 308 SER A N 1
ATOM 2492 C CA . SER A 1 308 ? 23.743 2.550 6.160 1.00 59.84 308 SER A CA 1
ATOM 2493 C C . SER A 1 308 ? 24.276 1.252 5.554 1.00 59.84 308 SER A C 1
ATOM 2495 O O . SER A 1 308 ? 23.937 0.935 4.416 1.00 59.84 308 SER A O 1
ATOM 2497 N N . PRO A 1 309 ? 25.143 0.483 6.238 1.00 59.19 309 PRO A N 1
ATOM 2498 C CA . PRO A 1 309 ? 25.741 -0.730 5.683 1.00 59.19 309 PRO A CA 1
ATOM 2499 C C . PRO A 1 309 ? 24.767 -1.915 5.776 1.00 59.19 309 PRO A C 1
ATOM 2501 O O . PRO A 1 309 ? 25.185 -3.070 5.848 1.00 59.19 309 PRO A O 1
ATOM 2504 N N . ALA A 1 310 ? 23.464 -1.644 5.840 1.00 82.44 310 ALA A N 1
ATOM 2505 C CA . ALA A 1 310 ? 22.481 -2.656 6.142 1.00 82.44 310 ALA A CA 1
ATOM 2506 C C . ALA A 1 310 ? 22.127 -3.511 4.925 1.00 82.44 310 ALA A C 1
ATOM 2508 O O . ALA A 1 310 ? 21.757 -3.031 3.854 1.00 82.44 310 ALA A O 1
ATOM 2509 N N . SER A 1 311 ? 22.189 -4.815 5.146 1.00 85.44 311 SER A N 1
ATOM 2510 C CA . SER A 1 311 ? 21.446 -5.823 4.394 1.00 85.44 311 SER A CA 1
ATOM 2511 C C . SER A 1 311 ? 20.039 -5.985 4.987 1.00 85.44 311 SER A C 1
ATOM 2513 O O . SER A 1 311 ? 19.791 -5.520 6.096 1.00 85.44 311 SER A O 1
ATOM 2515 N N . TYR A 1 312 ? 19.116 -6.636 4.276 1.00 85.62 312 TYR A N 1
ATOM 2516 C CA . TYR A 1 312 ? 17.767 -6.970 4.782 1.00 85.62 312 TYR A CA 1
ATOM 2517 C C . TYR A 1 312 ? 16.916 -5.769 5.209 1.00 85.62 312 TYR A C 1
ATOM 2519 O O . TYR A 1 312 ? 16.216 -5.815 6.219 1.00 85.62 312 TYR A O 1
ATOM 2527 N N . ILE A 1 313 ? 16.981 -4.683 4.441 1.00 90.62 313 ILE A N 1
ATOM 2528 C CA . ILE A 1 313 ? 16.123 -3.523 4.669 1.00 90.62 313 ILE A CA 1
ATOM 2529 C C . ILE A 1 313 ? 14.705 -3.875 4.216 1.00 90.62 313 ILE A C 1
ATOM 2531 O O . ILE A 1 313 ? 14.485 -4.225 3.055 1.00 90.62 313 ILE A O 1
ATOM 2535 N N . ASN A 1 314 ? 13.742 -3.759 5.127 1.00 92.00 314 ASN A N 1
ATOM 2536 C CA . ASN A 1 314 ? 12.328 -3.833 4.787 1.00 92.00 314 ASN A CA 1
ATOM 2537 C C . ASN A 1 314 ? 11.862 -2.437 4.384 1.00 92.00 314 ASN A C 1
ATOM 2539 O O . ASN A 1 314 ? 12.281 -1.446 4.979 1.00 92.00 314 ASN A O 1
ATOM 2543 N N . TYR A 1 315 ? 10.995 -2.340 3.383 1.00 94.94 315 TYR A N 1
ATOM 2544 C CA . TYR A 1 315 ? 10.453 -1.047 2.995 1.00 94.94 315 TYR A CA 1
ATOM 2545 C C . TYR A 1 315 ? 9.038 -1.152 2.443 1.00 94.94 315 TYR A C 1
ATOM 2547 O O . TYR A 1 315 ? 8.622 -2.200 1.951 1.00 94.94 315 TYR A O 1
ATOM 2555 N N . VAL A 1 316 ? 8.300 -0.050 2.546 1.00 95.75 316 VAL A N 1
ATOM 2556 C CA . VAL A 1 316 ? 6.926 0.077 2.059 1.00 95.75 316 VAL A CA 1
ATOM 2557 C C . VAL A 1 316 ? 6.757 1.383 1.293 1.00 95.75 316 VAL A C 1
ATOM 2559 O O . VAL A 1 316 ? 7.361 2.399 1.639 1.00 95.75 316 VAL A O 1
ATOM 2562 N N . TYR A 1 317 ? 5.967 1.337 0.225 1.00 95.69 317 TYR A N 1
ATOM 2563 C CA . TYR A 1 317 ? 5.657 2.490 -0.613 1.00 95.69 317 TYR A CA 1
ATOM 2564 C C . TYR A 1 317 ? 4.426 3.226 -0.087 1.00 95.69 317 TYR A C 1
ATOM 2566 O O . TYR A 1 317 ? 3.429 2.591 0.248 1.00 95.69 317 TYR A O 1
ATOM 2574 N N . ASP A 1 318 ? 4.491 4.557 -0.051 1.00 94.88 318 ASP A N 1
ATOM 2575 C CA . ASP A 1 318 ? 3.391 5.428 0.380 1.00 94.88 318 ASP A CA 1
ATOM 2576 C C . ASP A 1 318 ? 2.299 5.627 -0.689 1.00 94.88 318 ASP A C 1
ATOM 2578 O O . ASP A 1 318 ? 1.336 6.361 -0.472 1.00 94.88 318 ASP A O 1
ATOM 2582 N N . GLY A 1 319 ? 2.450 5.013 -1.867 1.00 90.94 319 GLY A N 1
ATOM 2583 C CA . GLY A 1 319 ? 1.549 5.219 -3.003 1.00 90.94 319 GLY A CA 1
ATOM 2584 C C . GLY A 1 319 ? 1.754 6.555 -3.730 1.00 90.94 319 GLY A C 1
ATOM 2585 O O . GLY A 1 319 ? 0.999 6.858 -4.651 1.00 90.94 319 GLY A O 1
ATOM 2586 N N . LYS A 1 320 ? 2.740 7.364 -3.319 1.00 91.81 320 LYS A N 1
ATOM 2587 C CA . LYS A 1 320 ? 3.014 8.715 -3.825 1.00 91.81 320 LYS A CA 1
ATOM 2588 C C . LYS A 1 320 ? 4.483 8.851 -4.243 1.00 91.81 320 LYS A C 1
ATOM 2590 O O . LYS A 1 320 ? 4.854 8.454 -5.348 1.00 91.81 320 LYS A O 1
ATOM 2595 N N . GLU A 1 321 ? 5.343 9.404 -3.395 1.00 94.19 321 GLU A N 1
ATOM 2596 C CA . GLU A 1 321 ? 6.722 9.772 -3.759 1.00 94.19 321 GLU A CA 1
ATOM 2597 C C . GLU A 1 321 ? 7.783 9.162 -2.846 1.00 94.19 321 GLU A C 1
ATOM 2599 O O . GLU A 1 321 ? 8.980 9.331 -3.105 1.00 94.19 321 GLU A O 1
ATOM 2604 N N . HIS A 1 322 ? 7.377 8.447 -1.796 1.00 96.56 322 HIS A N 1
ATOM 2605 C CA . HIS A 1 322 ? 8.296 8.020 -0.754 1.00 96.56 322 HIS A CA 1
ATOM 2606 C C . HIS A 1 322 ? 8.243 6.524 -0.485 1.00 96.56 322 HIS A C 1
ATOM 2608 O O . HIS A 1 322 ? 7.190 5.891 -0.432 1.00 96.56 322 HIS A O 1
ATOM 2614 N N . LEU A 1 323 ? 9.423 5.968 -0.240 1.00 96.19 323 LEU A N 1
ATOM 2615 C CA . LEU A 1 323 ? 9.580 4.657 0.369 1.00 96.19 323 LEU A CA 1
ATOM 2616 C C . LEU A 1 323 ? 9.996 4.868 1.822 1.00 96.19 323 LEU A C 1
ATOM 2618 O O . LEU A 1 323 ? 10.932 5.617 2.097 1.00 96.19 323 LEU A O 1
ATOM 2622 N N . TYR A 1 324 ? 9.319 4.203 2.748 1.00 96.81 324 TYR A N 1
ATOM 2623 C CA . TYR A 1 324 ? 9.744 4.136 4.141 1.00 96.81 324 TYR A CA 1
ATOM 2624 C C . TYR A 1 324 ? 10.579 2.880 4.317 1.00 96.81 324 TYR A C 1
ATOM 2626 O O . TYR A 1 324 ? 10.079 1.781 4.095 1.00 96.81 324 TYR A O 1
ATOM 2634 N N . LEU A 1 325 ? 11.849 3.049 4.667 1.00 95.56 325 LEU A N 1
ATOM 2635 C CA . LEU A 1 325 ? 12.821 1.983 4.868 1.00 95.56 325 LEU A CA 1
ATOM 2636 C C . LEU A 1 325 ? 13.031 1.816 6.367 1.00 95.56 325 LEU A C 1
ATOM 2638 O O . LEU A 1 325 ? 13.353 2.775 7.069 1.00 95.56 325 LEU A O 1
ATOM 2642 N N . LEU A 1 326 ? 12.864 0.595 6.850 1.00 94.38 326 LEU A N 1
ATOM 2643 C CA . LEU A 1 326 ? 12.963 0.264 8.259 1.00 94.38 326 LEU A CA 1
ATOM 2644 C C . LEU A 1 326 ? 13.955 -0.869 8.456 1.00 94.38 326 LEU A C 1
ATOM 2646 O O . LEU A 1 326 ? 14.048 -1.796 7.645 1.00 94.38 326 LEU A O 1
ATOM 2650 N N . SER A 1 327 ? 14.627 -0.817 9.605 1.00 86.56 327 SER A N 1
ATOM 2651 C CA . SER A 1 327 ? 15.551 -1.853 10.043 1.00 86.56 327 SER A CA 1
ATOM 2652 C C . SER A 1 327 ? 1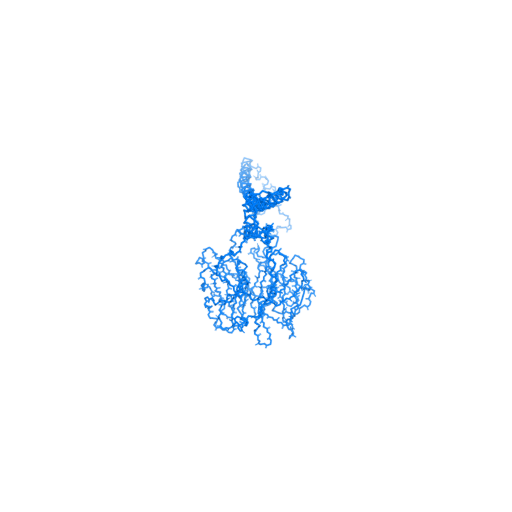6.771 -2.003 9.114 1.00 86.56 327 SER A C 1
ATOM 2654 O O . SER A 1 327 ? 17.278 -1.026 8.563 1.00 86.56 327 SER A O 1
ATOM 2656 N N . GLY A 1 328 ? 17.310 -3.215 9.019 1.00 86.12 328 GLY A N 1
ATOM 2657 C CA . GLY A 1 328 ? 18.557 -3.561 8.385 1.00 86.12 328 GLY A CA 1
ATOM 2658 C C . GLY A 1 328 ? 19.508 -4.286 9.335 1.00 86.12 328 GLY A C 1
ATOM 2659 O O . GLY A 1 328 ? 19.480 -4.095 10.549 1.00 86.12 328 GLY A O 1
ATOM 2660 N N . TYR A 1 329 ? 20.385 -5.109 8.777 1.00 86.88 329 TYR A N 1
ATOM 2661 C CA . TYR A 1 329 ? 21.470 -5.779 9.482 1.00 86.88 329 TYR A CA 1
ATOM 2662 C C . TYR A 1 329 ? 22.812 -5.331 8.906 1.00 86.88 329 TYR A C 1
ATOM 2664 O O . TYR A 1 329 ? 23.114 -5.586 7.737 1.00 86.88 329 TYR A O 1
ATOM 2672 N N . SER A 1 330 ? 23.618 -4.662 9.725 1.00 87.56 330 SER A N 1
ATOM 2673 C CA . SER A 1 330 ? 24.916 -4.097 9.363 1.00 87.56 330 SER A CA 1
ATOM 2674 C C . SER A 1 330 ? 26.003 -4.621 10.295 1.00 87.56 330 SER A C 1
ATOM 2676 O O . SER A 1 330 ? 26.019 -4.249 11.465 1.00 87.56 330 SER A O 1
ATOM 2678 N N . GLN A 1 331 ? 26.949 -5.414 9.774 1.00 79.62 331 GLN A N 1
ATOM 2679 C CA . GLN A 1 331 ? 28.175 -5.821 10.485 1.00 79.62 331 GLN A CA 1
ATOM 2680 C C . GLN A 1 331 ? 27.928 -6.222 11.957 1.00 79.62 331 GLN A C 1
ATOM 2682 O O . GLN A 1 331 ? 28.568 -5.691 12.857 1.00 79.62 331 GLN A O 1
ATOM 2687 N N . MET A 1 332 ? 26.981 -7.138 12.197 1.00 81.69 332 MET A N 1
ATOM 2688 C CA . MET A 1 332 ? 26.543 -7.624 13.523 1.00 81.69 332 MET A CA 1
ATOM 2689 C C . MET A 1 332 ? 25.514 -6.774 14.277 1.00 81.69 332 MET A C 1
ATOM 2691 O O . MET A 1 332 ? 24.940 -7.256 15.252 1.00 81.69 332 MET A O 1
ATOM 2695 N N . ASN A 1 333 ? 25.212 -5.561 13.819 1.00 90.19 333 ASN A N 1
ATOM 2696 C CA . ASN A 1 333 ? 24.223 -4.691 14.443 1.00 90.19 333 ASN A CA 1
ATOM 2697 C C . ASN A 1 333 ? 22.939 -4.638 13.618 1.00 90.19 333 ASN A C 1
ATOM 2699 O O . ASN A 1 333 ? 22.944 -4.292 12.438 1.00 90.19 333 ASN A O 1
ATOM 2703 N N . ILE A 1 334 ? 21.819 -4.939 14.264 1.00 91.88 334 ILE A N 1
ATOM 2704 C CA . ILE A 1 334 ? 20.494 -4.655 13.711 1.00 91.88 334 ILE A CA 1
ATOM 2705 C C . ILE A 1 334 ? 20.249 -3.139 13.821 1.00 91.88 334 ILE A C 1
ATOM 2707 O O . ILE A 1 334 ? 20.611 -2.524 14.820 1.00 91.88 334 ILE A O 1
ATOM 2711 N N . LEU A 1 335 ? 19.676 -2.493 12.817 1.00 92.94 335 LEU A N 1
ATOM 2712 C CA . LEU A 1 335 ? 19.420 -1.054 12.858 1.00 92.94 335 LEU A CA 1
ATOM 2713 C C . LEU A 1 335 ? 18.052 -0.754 13.475 1.00 92.94 335 LEU A C 1
ATOM 2715 O O . LEU A 1 335 ? 17.115 -1.540 13.366 1.00 92.94 335 LEU A O 1
ATOM 2719 N N . ARG A 1 336 ? 17.943 0.411 14.122 1.00 95.44 336 ARG A N 1
ATOM 2720 C CA . ARG A 1 336 ? 16.664 0.965 14.604 1.00 95.44 336 ARG A CA 1
ATOM 2721 C C . ARG A 1 336 ? 16.136 2.077 13.708 1.00 95.44 336 ARG A C 1
ATOM 2723 O O . ARG A 1 336 ? 14.982 2.451 13.847 1.00 95.44 336 ARG A O 1
ATOM 2730 N N . THR A 1 337 ? 16.968 2.637 12.843 1.00 94.81 337 THR A N 1
ATOM 2731 C CA . THR A 1 337 ? 16.631 3.857 12.116 1.00 94.81 337 THR A CA 1
ATOM 2732 C C . THR A 1 337 ? 15.526 3.629 11.089 1.00 94.81 337 THR A C 1
ATOM 2734 O O . THR A 1 337 ? 15.495 2.604 10.407 1.00 94.81 337 THR A O 1
ATOM 2737 N N . ILE A 1 338 ? 14.618 4.599 11.001 1.00 96.25 338 ILE A N 1
ATOM 2738 C CA . ILE A 1 338 ? 13.579 4.702 9.982 1.00 96.25 338 ILE A CA 1
ATOM 2739 C C . ILE A 1 338 ? 14.020 5.793 9.014 1.00 96.25 338 ILE A C 1
ATOM 2741 O O . ILE A 1 338 ? 14.194 6.952 9.400 1.00 96.25 338 ILE A O 1
ATOM 2745 N N . TYR A 1 339 ? 14.186 5.418 7.752 1.00 96.06 339 TYR A N 1
ATOM 2746 C CA . TYR A 1 339 ? 14.493 6.348 6.679 1.00 96.06 339 TYR A CA 1
ATOM 2747 C C . TYR A 1 339 ? 13.278 6.554 5.785 1.00 96.06 339 TYR A C 1
ATOM 2749 O O . TYR A 1 339 ? 12.521 5.628 5.503 1.00 96.06 339 TYR A O 1
ATOM 2757 N N . LYS A 1 340 ? 13.133 7.771 5.281 1.00 96.19 340 LYS A N 1
ATOM 2758 C CA . LYS A 1 340 ? 12.220 8.130 4.204 1.00 96.19 340 LYS A CA 1
ATOM 2759 C C . LYS A 1 340 ? 13.057 8.411 2.963 1.00 96.19 340 LYS A C 1
ATOM 2761 O O . LYS A 1 340 ? 13.907 9.296 2.974 1.00 96.19 340 LYS A O 1
ATOM 2766 N N . PHE A 1 341 ? 12.852 7.635 1.910 1.00 95.81 341 PHE A N 1
ATOM 2767 C CA . PHE A 1 341 ? 13.548 7.785 0.637 1.00 95.81 341 PHE A CA 1
ATOM 2768 C C . PHE A 1 341 ? 12.631 8.464 -0.374 1.00 95.81 341 PHE A C 1
ATOM 2770 O O . PHE A 1 341 ? 11.569 7.928 -0.693 1.00 95.81 341 PHE A O 1
ATOM 2777 N N . ASN A 1 342 ? 13.034 9.627 -0.885 1.00 95.31 342 ASN A N 1
ATOM 2778 C CA . ASN A 1 342 ? 12.316 10.311 -1.952 1.00 95.31 342 ASN A CA 1
ATOM 2779 C C . ASN A 1 342 ? 12.716 9.715 -3.307 1.00 95.31 342 ASN A C 1
ATOM 2781 O O . ASN A 1 342 ? 13.870 9.797 -3.728 1.00 95.31 342 ASN A O 1
ATOM 2785 N N . ILE A 1 343 ? 11.745 9.133 -4.006 1.00 94.56 343 ILE A N 1
ATOM 2786 C CA . ILE A 1 343 ? 11.955 8.398 -5.257 1.00 94.56 343 ILE A CA 1
ATOM 2787 C C . ILE A 1 343 ? 12.387 9.312 -6.416 1.00 94.56 343 ILE A C 1
ATOM 2789 O O . ILE A 1 343 ? 13.092 8.862 -7.321 1.00 94.56 343 ILE A O 1
ATOM 2793 N N . GLN A 1 344 ? 11.961 10.577 -6.407 1.00 92.75 344 GLN A N 1
ATOM 2794 C CA . GLN A 1 344 ? 12.247 11.538 -7.476 1.00 92.75 344 GLN A CA 1
ATOM 2795 C C . GLN A 1 344 ? 13.629 12.165 -7.317 1.00 92.75 344 GLN A C 1
ATOM 2797 O O . GLN A 1 344 ? 14.397 12.243 -8.273 1.00 92.75 344 GLN A O 1
ATOM 2802 N N . LEU A 1 345 ? 13.949 12.579 -6.094 1.00 93.12 345 LEU A N 1
ATOM 2803 C CA . LEU A 1 345 ? 15.210 13.226 -5.749 1.00 93.12 345 LEU A CA 1
ATOM 2804 C C . LEU A 1 345 ? 16.332 12.217 -5.483 1.00 93.12 345 LEU A C 1
ATOM 2806 O O . LEU A 1 345 ? 17.498 12.597 -5.461 1.00 93.12 345 LEU A O 1
ATOM 2810 N N . ALA A 1 346 ? 15.987 10.942 -5.278 1.00 92.81 346 ALA A N 1
ATOM 2811 C CA . ALA A 1 346 ? 16.900 9.890 -4.842 1.00 92.81 346 ALA A CA 1
ATOM 2812 C C . ALA A 1 346 ? 17.653 10.236 -3.542 1.00 92.81 346 ALA A C 1
ATOM 2814 O O . ALA A 1 346 ? 18.811 9.853 -3.356 1.00 92.81 346 ALA A O 1
ATOM 2815 N N . THR A 1 347 ? 16.986 10.958 -2.640 1.00 92.75 347 THR A N 1
ATOM 2816 C CA . THR A 1 347 ? 17.530 11.405 -1.355 1.00 92.75 347 THR A CA 1
ATOM 2817 C C . THR A 1 347 ? 16.914 10.640 -0.191 1.00 92.75 347 THR A C 1
ATOM 2819 O O . THR A 1 347 ? 15.803 10.116 -0.277 1.00 92.75 347 THR A O 1
ATOM 2822 N N . TYR A 1 348 ? 17.653 10.586 0.914 1.00 93.31 348 TYR A N 1
ATOM 2823 C CA . TYR A 1 348 ? 17.226 9.966 2.162 1.00 93.31 348 TYR A CA 1
ATOM 2824 C C . TYR A 1 348 ? 17.029 11.028 3.233 1.00 93.31 348 TYR A C 1
ATOM 2826 O O . TYR A 1 348 ? 17.806 11.976 3.329 1.00 93.31 348 TYR A O 1
ATOM 2834 N N . GLU A 1 349 ? 16.049 10.800 4.089 1.00 94.56 349 GLU A N 1
ATOM 2835 C CA . GLU A 1 349 ? 15.819 11.559 5.306 1.00 94.56 349 GLU A CA 1
ATOM 2836 C C . GLU A 1 349 ? 15.689 10.575 6.473 1.00 94.56 349 GLU A C 1
ATOM 2838 O O . GLU A 1 349 ? 14.943 9.600 6.385 1.00 94.56 349 GLU A O 1
ATOM 2843 N N . GLU A 1 350 ? 16.414 10.800 7.568 1.00 95.12 350 GLU A N 1
ATOM 2844 C CA . GLU A 1 350 ? 16.155 10.087 8.820 1.00 95.12 350 GLU A CA 1
ATOM 2845 C C . GLU A 1 350 ? 14.910 10.684 9.481 1.00 95.12 350 GLU A C 1
ATOM 2847 O O . GLU A 1 350 ? 14.860 11.878 9.779 1.00 95.12 350 GLU A O 1
ATOM 2852 N N . VAL A 1 351 ? 13.885 9.857 9.686 1.00 97.25 351 VAL A N 1
ATOM 2853 C CA . VAL A 1 351 ? 12.555 10.327 10.105 1.00 97.25 351 VAL A CA 1
ATOM 2854 C C . VAL A 1 351 ? 12.057 9.692 11.398 1.00 97.25 351 VAL A C 1
ATOM 2856 O O . VAL A 1 351 ? 10.958 10.015 11.839 1.00 97.25 351 VAL A O 1
ATOM 2859 N N . GLY A 1 352 ? 12.829 8.802 12.019 1.00 96.12 352 GLY A N 1
ATOM 2860 C CA . GLY A 1 352 ? 12.466 8.207 13.301 1.00 96.12 352 GLY A CA 1
ATOM 2861 C C . GLY A 1 352 ? 13.336 7.019 13.685 1.00 96.12 352 GLY A C 1
ATOM 2862 O O . GLY A 1 352 ? 14.225 6.604 12.941 1.00 96.12 352 GLY A O 1
ATOM 2863 N N . LEU A 1 353 ? 13.050 6.449 14.854 1.00 96.94 353 LEU A N 1
ATOM 2864 C CA . LEU A 1 353 ? 13.715 5.259 15.378 1.00 96.94 353 LEU A CA 1
ATOM 2865 C C . LEU A 1 353 ? 12.667 4.248 15.853 1.00 96.94 353 LEU A C 1
ATOM 2867 O O . LEU A 1 353 ? 11.735 4.598 16.574 1.00 96.94 353 LEU A O 1
ATOM 2871 N N . LEU A 1 354 ? 12.862 2.977 15.515 1.00 97.31 354 LEU A N 1
ATOM 2872 C CA . LEU A 1 354 ? 12.109 1.857 16.068 1.00 97.31 354 LEU A CA 1
ATOM 2873 C C . LEU A 1 354 ? 12.318 1.777 17.587 1.00 97.31 354 LEU A C 1
ATOM 2875 O O . LEU A 1 354 ? 13.444 1.968 18.060 1.00 97.31 354 LEU A O 1
ATOM 2879 N N . PRO A 1 355 ? 11.291 1.427 18.379 1.00 96.56 355 PRO A N 1
ATOM 2880 C CA . PRO A 1 355 ? 11.429 1.250 19.824 1.00 96.56 355 PRO A CA 1
ATOM 2881 C C . PRO A 1 355 ? 12.325 0.055 20.173 1.00 96.56 355 PRO A C 1
ATOM 2883 O O . PRO A 1 355 ? 13.026 0.084 21.183 1.00 96.56 355 PRO A O 1
ATOM 2886 N N . ILE A 1 356 ? 12.349 -0.969 19.315 1.00 95.31 356 ILE A N 1
ATOM 2887 C CA . ILE A 1 356 ? 13.151 -2.183 19.470 1.00 95.31 356 ILE A CA 1
ATOM 2888 C C . ILE A 1 356 ? 14.086 -2.332 18.269 1.00 95.31 356 ILE A C 1
ATOM 2890 O O . ILE A 1 356 ? 13.732 -2.041 17.133 1.00 95.31 356 ILE A O 1
ATOM 2894 N N . GLN A 1 357 ? 15.308 -2.783 18.538 1.00 95.38 357 GLN A N 1
ATOM 2895 C CA . GLN A 1 357 ? 16.291 -3.125 17.519 1.00 95.38 357 GLN A CA 1
ATOM 2896 C C . GLN A 1 357 ? 15.957 -4.503 16.935 1.00 95.38 357 GLN A C 1
ATOM 2898 O O . GLN A 1 357 ? 16.362 -5.510 17.497 1.00 95.38 357 GLN A O 1
ATOM 2903 N N . SER A 1 358 ? 15.206 -4.561 15.842 1.00 95.00 358 SER A N 1
ATOM 2904 C CA . SER A 1 358 ? 14.717 -5.801 15.211 1.00 95.00 358 SER A CA 1
ATOM 2905 C C . SER A 1 358 ? 14.725 -5.689 13.690 1.00 95.00 358 SER A C 1
ATOM 2907 O O . SER A 1 358 ? 14.860 -4.579 13.192 1.00 95.00 358 SER A O 1
ATOM 2909 N N . HIS A 1 359 ? 14.625 -6.813 12.967 1.00 93.44 359 HIS A N 1
ATOM 2910 C CA . HIS A 1 359 ? 14.632 -6.889 11.491 1.00 93.44 359 HIS A CA 1
ATOM 2911 C C . HIS A 1 359 ? 13.631 -7.909 10.950 1.00 93.44 359 HIS A C 1
ATOM 2913 O O . HIS A 1 359 ? 12.946 -8.544 11.740 1.00 93.44 359 HIS A O 1
ATOM 2919 N N . LEU A 1 360 ? 13.526 -8.058 9.623 1.00 91.94 360 LEU A N 1
ATOM 2920 C CA . LEU A 1 360 ? 12.567 -8.964 8.964 1.00 91.94 360 LEU A CA 1
ATOM 2921 C C . LEU A 1 360 ? 11.109 -8.640 9.321 1.00 91.94 360 LEU A C 1
ATOM 2923 O O . LEU A 1 360 ? 10.295 -9.523 9.576 1.00 91.94 360 LEU A O 1
ATOM 2927 N N . HIS A 1 361 ? 10.781 -7.352 9.364 1.00 95.19 361 HIS A N 1
ATOM 2928 C CA . HIS A 1 361 ? 9.413 -6.908 9.602 1.00 95.19 361 HIS A CA 1
ATOM 2929 C C . HIS A 1 361 ? 8.565 -7.087 8.347 1.00 95.19 361 HIS A C 1
ATOM 2931 O O . HIS A 1 361 ? 9.023 -6.818 7.233 1.00 95.19 361 HIS A O 1
ATOM 2937 N N . SER A 1 362 ? 7.296 -7.445 8.532 1.00 95.69 362 SER A N 1
ATOM 2938 C CA . SER A 1 362 ? 6.300 -7.180 7.496 1.00 95.69 362 SER A CA 1
ATOM 2939 C C . SER A 1 362 ? 5.803 -5.745 7.653 1.00 95.69 362 SER A C 1
ATOM 2941 O O . SER A 1 362 ? 5.584 -5.280 8.772 1.00 95.69 362 SER A O 1
ATOM 2943 N N . LEU A 1 363 ? 5.665 -5.025 6.543 1.00 96.94 363 LEU A N 1
ATOM 2944 C CA . LEU A 1 363 ? 5.296 -3.612 6.548 1.00 96.94 363 LEU A CA 1
ATOM 2945 C C . LEU A 1 363 ? 4.020 -3.397 5.743 1.00 96.94 363 LEU A C 1
ATOM 2947 O O . LEU A 1 363 ? 3.842 -3.997 4.684 1.00 96.94 363 LEU A O 1
ATOM 2951 N N . ALA A 1 364 ? 3.162 -2.502 6.219 1.00 97.19 364 ALA A N 1
ATOM 2952 C CA . ALA A 1 364 ? 2.003 -2.037 5.471 1.00 97.19 364 ALA A CA 1
ATOM 2953 C C . ALA A 1 364 ? 1.846 -0.526 5.635 1.00 97.19 364 ALA A C 1
ATOM 2955 O O . ALA A 1 364 ? 2.088 0.010 6.712 1.00 97.19 364 ALA A O 1
ATOM 2956 N N . TYR A 1 365 ? 1.440 0.155 4.569 1.00 97.06 365 TYR A N 1
ATOM 2957 C CA . TYR A 1 365 ? 1.146 1.583 4.597 1.00 97.06 365 TYR A CA 1
ATOM 2958 C C . TYR A 1 365 ? -0.364 1.792 4.551 1.00 97.06 365 TYR A C 1
ATOM 2960 O O . TYR A 1 365 ? -1.070 1.102 3.811 1.00 97.06 365 TYR A O 1
ATOM 2968 N N . TYR A 1 366 ? -0.851 2.743 5.338 1.00 96.19 366 TYR A N 1
ATOM 2969 C CA . TYR A 1 366 ? -2.254 3.119 5.374 1.00 96.19 366 TYR A CA 1
ATOM 2970 C C . TYR A 1 366 ? -2.393 4.635 5.518 1.00 96.19 366 TYR A C 1
ATOM 2972 O O . TYR A 1 366 ? -1.972 5.219 6.515 1.00 96.19 366 TYR A O 1
ATOM 2980 N N . ASP A 1 367 ? -2.994 5.268 4.512 1.00 95.00 367 ASP A N 1
ATOM 2981 C CA . ASP A 1 367 ? -3.410 6.669 4.562 1.00 95.00 367 ASP A CA 1
ATOM 2982 C C . ASP A 1 367 ? -4.858 6.709 5.069 1.00 95.00 367 ASP A C 1
ATOM 2984 O O . ASP A 1 367 ? -5.780 6.308 4.360 1.00 95.00 367 ASP A O 1
ATOM 2988 N N . ASN A 1 368 ? -5.053 7.118 6.324 1.00 89.19 368 ASN A N 1
ATOM 2989 C CA . ASN A 1 368 ? -6.378 7.212 6.945 1.00 89.19 368 ASN A CA 1
ATOM 2990 C C . ASN A 1 368 ? -7.055 8.577 6.709 1.00 89.19 368 ASN A C 1
ATOM 2992 O O . ASN A 1 368 ? -8.092 8.843 7.311 1.00 89.19 368 ASN A O 1
ATOM 2996 N N . GLY A 1 369 ? -6.455 9.453 5.894 1.00 89.69 369 GLY A N 1
ATOM 2997 C CA . GLY A 1 369 ? -6.939 10.806 5.619 1.00 89.69 369 GLY A CA 1
ATOM 2998 C C . GLY A 1 369 ? -6.558 11.866 6.660 1.00 89.69 369 GLY A C 1
ATOM 2999 O O . GLY A 1 369 ? -6.639 13.051 6.348 1.00 89.69 369 GLY A O 1
ATOM 3000 N N . VAL A 1 370 ? -6.106 11.473 7.855 1.00 88.50 370 VAL A N 1
ATOM 3001 C CA . VAL A 1 370 ? -5.698 12.389 8.938 1.00 88.50 370 VAL A CA 1
ATOM 3002 C C . VAL A 1 370 ? -4.180 12.397 9.093 1.00 88.50 370 VAL A C 1
ATOM 3004 O O . VAL A 1 370 ? -3.524 13.424 8.938 1.00 88.50 370 VAL A O 1
ATOM 3007 N N . GLU A 1 371 ? -3.606 11.232 9.372 1.00 94.31 371 GLU A N 1
ATOM 3008 C CA . GLU A 1 371 ? -2.174 11.034 9.537 1.00 94.31 371 GLU A CA 1
ATOM 3009 C C . GLU A 1 371 ? -1.796 9.669 8.957 1.00 94.31 371 GLU A C 1
ATOM 3011 O O . GLU A 1 371 ? -2.231 8.641 9.483 1.00 94.31 371 GLU A O 1
ATOM 3016 N N . PRO A 1 372 ? -0.988 9.623 7.883 1.00 96.38 372 PRO A N 1
ATOM 3017 C CA . PRO A 1 372 ? -0.568 8.361 7.307 1.00 96.38 372 PRO A CA 1
ATOM 3018 C C . PRO A 1 372 ? 0.278 7.541 8.276 1.00 96.38 372 PRO A C 1
ATOM 3020 O O . PRO A 1 372 ? 1.148 8.068 8.979 1.00 96.38 372 PRO A O 1
ATOM 3023 N N . VAL A 1 373 ? 0.063 6.231 8.260 1.00 98.25 373 VAL A N 1
ATOM 3024 C CA . VAL A 1 373 ? 0.691 5.288 9.181 1.00 98.25 373 VAL A CA 1
ATOM 3025 C C . VAL A 1 373 ? 1.434 4.206 8.409 1.00 98.25 373 VAL A C 1
ATOM 3027 O O . VAL A 1 373 ? 0.917 3.630 7.450 1.00 98.25 373 VAL A O 1
ATOM 3030 N N . VAL A 1 374 ? 2.645 3.890 8.863 1.00 98.50 374 VAL A N 1
ATOM 3031 C CA . VAL A 1 374 ? 3.342 2.650 8.511 1.00 98.50 374 VAL A CA 1
ATOM 3032 C C . VAL A 1 374 ? 3.168 1.663 9.657 1.00 98.50 374 VAL A C 1
ATOM 3034 O O . VAL A 1 374 ? 3.682 1.878 10.754 1.00 98.50 374 VAL A O 1
ATOM 3037 N N . TYR A 1 375 ? 2.459 0.570 9.403 1.00 98.56 375 TYR A N 1
ATOM 3038 C CA . TYR A 1 375 ? 2.370 -0.553 10.325 1.00 98.56 375 TYR A CA 1
ATOM 3039 C C . TYR A 1 375 ? 3.607 -1.435 10.213 1.00 98.56 375 TYR A C 1
ATOM 3041 O O . TYR A 1 375 ? 4.029 -1.811 9.116 1.00 98.56 375 TYR A O 1
ATOM 3049 N N . ILE A 1 376 ? 4.162 -1.781 11.368 1.00 98.31 376 ILE A N 1
ATOM 3050 C CA . ILE A 1 376 ? 5.384 -2.558 11.533 1.00 98.31 376 ILE A CA 1
ATOM 3051 C C . ILE A 1 376 ? 4.988 -3.838 12.259 1.00 98.31 376 ILE A C 1
ATOM 3053 O O . ILE A 1 376 ? 4.717 -3.833 13.459 1.00 98.31 376 ILE A O 1
ATOM 3057 N N . ILE A 1 377 ? 4.887 -4.930 11.509 1.00 98.25 377 ILE A N 1
ATOM 3058 C CA . ILE A 1 377 ? 4.246 -6.163 11.958 1.00 98.25 377 ILE A CA 1
ATOM 3059 C C . ILE A 1 377 ? 5.318 -7.219 12.233 1.00 98.25 377 ILE A C 1
ATOM 3061 O O . ILE A 1 377 ? 6.062 -7.616 11.330 1.00 98.25 377 ILE A O 1
ATOM 3065 N N . GLY A 1 378 ? 5.386 -7.685 13.481 1.00 97.00 378 GLY A N 1
ATOM 3066 C CA . GLY A 1 378 ? 6.304 -8.737 13.907 1.00 97.00 378 GLY A CA 1
ATOM 3067 C C . GLY A 1 378 ? 7.766 -8.307 13.845 1.00 97.00 378 GLY A C 1
ATOM 3068 O O . GLY A 1 378 ? 8.132 -7.238 14.334 1.00 97.00 378 GLY A O 1
ATOM 3069 N N . GLY A 1 379 ? 8.606 -9.157 13.259 1.00 95.12 379 GLY A N 1
ATOM 3070 C CA . GLY A 1 379 ? 10.056 -8.994 13.171 1.00 95.12 379 GLY A CA 1
ATOM 3071 C C . GLY A 1 379 ? 10.813 -10.044 13.977 1.00 95.12 379 GLY A C 1
ATOM 3072 O O . GLY A 1 379 ? 10.226 -10.863 14.677 1.00 95.12 379 GLY A O 1
ATOM 3073 N N . TYR A 1 380 ? 12.135 -10.005 13.894 1.00 93.69 380 TYR A N 1
ATOM 3074 C CA . TYR A 1 380 ? 13.038 -10.991 14.466 1.00 93.69 380 TYR A CA 1
ATOM 3075 C C . TYR A 1 380 ? 14.161 -10.310 15.249 1.00 93.69 380 TYR A C 1
ATOM 3077 O O . TYR A 1 380 ? 14.792 -9.346 14.789 1.00 93.69 380 TYR A O 1
ATOM 3085 N N . LEU A 1 381 ? 14.421 -10.820 16.452 1.00 94.00 381 LEU A N 1
ATOM 3086 C CA . LEU A 1 381 ? 15.479 -10.349 17.339 1.00 94.00 381 LEU A CA 1
ATOM 3087 C C . LEU A 1 381 ? 16.015 -11.496 18.198 1.00 94.00 381 LEU A C 1
ATOM 3089 O O . LEU A 1 381 ? 15.244 -12.196 18.840 1.00 94.00 381 LEU A O 1
ATOM 3093 N N . LYS A 1 382 ? 17.347 -11.646 18.272 1.00 91.31 382 LYS A N 1
ATOM 3094 C CA . LYS A 1 382 ? 18.032 -12.602 19.173 1.00 91.31 382 LYS A CA 1
ATOM 3095 C C . LYS A 1 382 ? 17.435 -14.019 19.123 1.00 91.31 382 LYS A C 1
ATOM 3097 O O . LYS A 1 382 ? 17.230 -14.651 20.154 1.00 91.31 382 LYS A O 1
ATOM 3102 N N . ASN A 1 383 ? 17.178 -14.514 17.918 1.00 90.00 383 ASN A N 1
ATOM 3103 C CA . ASN A 1 383 ? 16.581 -15.826 17.671 1.00 90.00 383 ASN A CA 1
ATOM 3104 C C . ASN A 1 383 ? 15.123 -16.000 18.117 1.00 90.00 383 ASN A C 1
ATOM 3106 O O . ASN A 1 383 ? 14.681 -17.118 18.369 1.00 90.00 383 ASN A O 1
ATOM 3110 N N . GLN A 1 384 ? 14.378 -14.903 18.227 1.00 93.25 384 GLN A N 1
ATOM 3111 C CA . GLN A 1 384 ? 12.970 -14.916 18.600 1.00 93.25 384 GLN A CA 1
ATOM 3112 C C . GLN A 1 384 ? 12.155 -14.030 17.659 1.00 93.25 384 GLN A C 1
ATOM 3114 O O . GLN A 1 384 ? 12.557 -12.910 17.332 1.00 93.25 384 GLN A O 1
ATOM 3119 N N . ASN A 1 385 ? 10.989 -14.537 17.260 1.00 94.81 385 ASN A N 1
ATOM 3120 C CA . ASN A 1 385 ? 9.977 -13.752 16.566 1.00 94.81 385 ASN A CA 1
ATOM 3121 C C . ASN A 1 385 ? 9.314 -12.788 17.553 1.00 94.81 385 ASN A C 1
ATOM 3123 O O . ASN A 1 385 ? 8.940 -13.165 18.667 1.00 94.81 385 ASN A O 1
ATOM 3127 N N . LEU A 1 386 ? 9.159 -11.539 17.138 1.00 96.69 386 LEU A N 1
ATOM 3128 C CA . LEU A 1 386 ? 8.422 -10.534 17.879 1.00 96.69 386 LEU A CA 1
ATOM 3129 C C . LEU A 1 386 ? 6.921 -10.757 17.702 1.00 96.69 386 LEU A C 1
ATOM 3131 O O . LEU A 1 386 ? 6.442 -11.056 16.612 1.00 96.69 386 LEU A O 1
ATOM 3135 N N . THR A 1 387 ? 6.168 -10.550 18.777 1.00 97.62 387 THR A N 1
ATOM 3136 C CA . THR A 1 387 ? 4.707 -10.705 18.811 1.00 97.62 387 THR A CA 1
ATOM 3137 C C . THR A 1 387 ? 3.991 -9.366 18.864 1.00 97.62 387 THR A C 1
ATOM 3139 O O . THR A 1 387 ? 2.920 -9.271 19.448 1.00 97.62 387 THR A O 1
ATOM 3142 N N . ARG A 1 388 ? 4.566 -8.306 18.298 1.00 97.88 388 ARG A N 1
ATOM 3143 C CA . ARG A 1 388 ? 4.006 -6.952 18.383 1.00 97.88 388 ARG A CA 1
ATOM 3144 C C . ARG A 1 388 ? 3.679 -6.380 17.014 1.00 97.88 388 ARG A C 1
ATOM 3146 O O . ARG A 1 388 ? 4.307 -6.736 16.017 1.00 97.88 388 ARG A O 1
ATOM 3153 N N . ILE A 1 389 ? 2.711 -5.478 16.999 1.00 98.56 389 ILE A N 1
ATOM 3154 C CA . ILE A 1 389 ? 2.405 -4.608 15.870 1.00 98.56 389 ILE A CA 1
ATOM 3155 C C . ILE A 1 389 ? 2.626 -3.184 16.360 1.00 98.56 389 ILE A C 1
ATOM 3157 O O . ILE A 1 389 ? 1.957 -2.745 17.295 1.00 98.56 389 ILE A O 1
ATOM 3161 N N . ASP A 1 390 ? 3.564 -2.482 15.736 1.00 98.62 390 ASP A N 1
ATOM 3162 C CA . ASP A 1 390 ? 3.811 -1.066 15.981 1.00 98.62 390 ASP A CA 1
ATOM 3163 C C . ASP A 1 390 ? 3.247 -0.229 14.835 1.00 98.62 390 ASP A C 1
ATOM 3165 O O . ASP A 1 390 ? 3.038 -0.712 13.720 1.00 98.62 390 ASP A O 1
ATOM 3169 N N . GLN A 1 391 ? 3.019 1.046 15.109 1.00 98.25 391 GLN A N 1
ATOM 3170 C CA . GLN A 1 391 ? 2.619 2.037 14.125 1.00 98.25 391 GLN A CA 1
ATOM 3171 C C . GLN A 1 391 ? 3.597 3.203 14.162 1.00 98.25 391 GLN A C 1
ATOM 3173 O O . GLN A 1 391 ? 3.886 3.759 15.221 1.00 98.25 391 GLN A O 1
ATOM 3178 N N . TYR A 1 392 ? 4.123 3.555 12.996 1.00 98.50 392 TYR A N 1
ATOM 3179 C CA . TYR A 1 392 ? 4.898 4.764 12.786 1.00 98.50 392 TYR A CA 1
ATOM 3180 C C . TYR A 1 392 ? 4.016 5.809 12.110 1.00 98.50 392 TYR A C 1
ATOM 3182 O O . TYR A 1 392 ? 3.548 5.616 10.987 1.00 98.50 392 TYR A O 1
ATOM 3190 N N . TYR A 1 393 ? 3.805 6.915 12.806 1.00 98.25 393 TYR A N 1
ATOM 3191 C CA . TYR A 1 393 ? 3.032 8.047 12.333 1.00 98.25 393 TYR A CA 1
ATOM 3192 C C . TYR A 1 393 ? 3.908 8.961 11.475 1.00 98.25 393 TYR A C 1
ATOM 3194 O O . TYR A 1 393 ? 4.894 9.533 11.944 1.00 98.25 393 TYR A O 1
ATOM 3202 N N . CYS A 1 394 ? 3.565 9.089 10.194 1.00 97.56 394 CYS A N 1
ATOM 3203 C CA . CYS A 1 394 ? 4.446 9.688 9.192 1.00 97.56 394 CYS A CA 1
ATOM 3204 C C . CYS A 1 394 ? 4.664 11.197 9.375 1.00 97.56 394 CYS A C 1
ATOM 3206 O O . CYS A 1 394 ? 5.691 11.710 8.928 1.00 97.56 394 CYS A O 1
ATOM 3208 N N . PHE A 1 395 ? 3.712 11.914 9.984 1.00 95.75 395 PHE A N 1
ATOM 3209 C CA . PHE A 1 395 ? 3.798 13.365 10.181 1.00 95.75 395 PHE A CA 1
ATOM 3210 C C . PHE A 1 395 ? 4.420 13.717 11.528 1.00 95.75 395 PHE A C 1
ATOM 3212 O O . PHE A 1 395 ? 5.408 14.449 11.571 1.00 95.75 395 PHE A O 1
ATOM 3219 N N . SER A 1 396 ? 3.892 13.155 12.615 1.00 96.88 396 SER A N 1
ATOM 3220 C CA . SER A 1 396 ? 4.408 13.361 13.970 1.00 96.88 396 SER A CA 1
ATOM 3221 C C . SER A 1 396 ? 5.750 12.673 14.223 1.00 96.88 396 SER A C 1
ATOM 3223 O O . SER A 1 396 ? 6.412 12.991 15.209 1.00 96.88 396 SER A O 1
ATOM 3225 N N . ARG A 1 397 ? 6.174 11.760 13.334 1.00 97.56 397 ARG A N 1
ATOM 3226 C CA . ARG A 1 397 ? 7.430 10.991 13.412 1.00 97.56 397 ARG A CA 1
ATOM 3227 C C . ARG A 1 397 ? 7.541 10.113 14.660 1.00 97.56 397 ARG A C 1
ATOM 3229 O O . ARG A 1 397 ? 8.637 9.701 15.041 1.00 97.56 397 ARG A O 1
ATOM 3236 N N . ASN A 1 398 ? 6.408 9.794 15.274 1.00 97.75 398 ASN A N 1
ATOM 3237 C CA . ASN A 1 398 ? 6.348 8.983 16.479 1.00 97.75 398 ASN A CA 1
ATOM 3238 C C . ASN A 1 398 ? 6.073 7.519 16.141 1.00 97.75 398 ASN A C 1
ATOM 3240 O O . ASN A 1 398 ? 5.267 7.211 15.264 1.00 97.75 398 ASN A O 1
ATOM 3244 N N . VAL A 1 399 ? 6.718 6.612 16.874 1.00 98.38 399 VAL A N 1
ATOM 3245 C CA . VAL A 1 399 ? 6.380 5.185 16.857 1.00 98.38 399 VAL A CA 1
ATOM 3246 C C . VAL A 1 399 ? 5.644 4.848 18.146 1.00 98.38 399 VAL A C 1
ATOM 3248 O O . VAL A 1 399 ? 6.133 5.162 19.232 1.00 98.38 399 VAL A O 1
ATOM 3251 N N . SER A 1 400 ? 4.503 4.174 18.047 1.00 97.81 400 SER A N 1
ATOM 3252 C CA . SER A 1 400 ? 3.795 3.628 19.205 1.00 97.81 400 SER A CA 1
ATOM 3253 C C . SER A 1 400 ? 3.450 2.154 19.009 1.00 97.81 400 SER A C 1
ATOM 3255 O O . SER A 1 400 ? 3.349 1.660 17.887 1.00 97.81 400 SER A O 1
ATOM 3257 N N . SER A 1 401 ? 3.314 1.432 20.122 1.00 97.88 401 SER A N 1
ATOM 3258 C CA . SER A 1 401 ? 2.842 0.047 20.107 1.00 97.88 401 SER A CA 1
ATOM 3259 C C . SER A 1 401 ? 1.337 0.046 19.890 1.00 97.88 401 SER A C 1
ATOM 3261 O O . SER A 1 401 ? 0.624 0.687 20.659 1.00 97.88 401 SER A O 1
ATOM 3263 N N . LEU A 1 402 ? 0.860 -0.682 18.882 1.00 98.06 402 LEU A N 1
ATOM 3264 C CA . LEU A 1 402 ? -0.568 -0.840 18.620 1.00 98.06 402 LEU A CA 1
ATOM 3265 C C . LEU A 1 402 ? -1.112 -2.104 19.297 1.00 98.06 402 LEU A C 1
ATOM 3267 O O . LEU A 1 402 ? -2.063 -2.020 20.067 1.00 98.06 402 LEU A O 1
ATOM 3271 N N . TYR A 1 403 ? -0.472 -3.257 19.074 1.00 98.12 403 TYR A N 1
ATOM 3272 C CA . TYR A 1 403 ? -0.900 -4.540 19.646 1.00 98.12 403 TYR A CA 1
ATOM 3273 C C . TYR A 1 403 ? 0.272 -5.379 20.161 1.00 98.12 403 TYR A C 1
ATOM 3275 O O . TYR A 1 403 ? 1.320 -5.445 19.519 1.00 98.12 403 TYR A O 1
ATOM 3283 N N . ASP A 1 404 ? 0.059 -6.090 21.272 1.00 98.06 404 ASP A N 1
ATOM 3284 C CA . ASP A 1 404 ? 0.806 -7.308 21.611 1.00 98.06 404 ASP A CA 1
ATOM 3285 C C . ASP A 1 404 ? -0.060 -8.510 21.239 1.00 98.06 404 ASP A C 1
ATOM 3287 O O . ASP A 1 404 ? -1.043 -8.818 21.901 1.00 98.06 404 ASP A O 1
ATOM 3291 N N . THR A 1 405 ? 0.295 -9.191 20.158 1.00 98.00 405 THR A N 1
ATOM 3292 C CA . THR A 1 405 ? -0.489 -10.292 19.592 1.00 98.00 405 THR A CA 1
ATOM 3293 C C . THR A 1 405 ? -0.5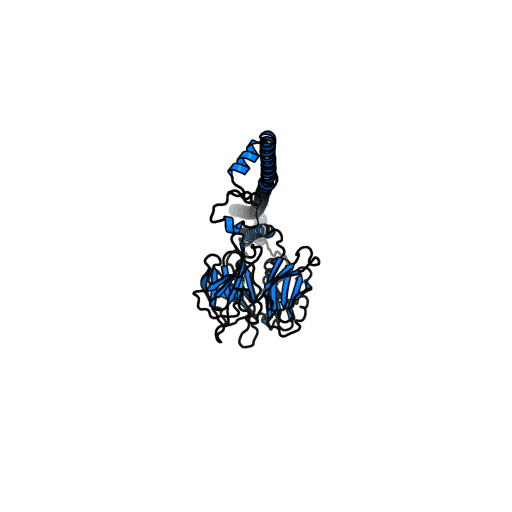98 -11.511 20.515 1.00 98.00 405 THR A C 1
ATOM 3295 O O . THR A 1 405 ? -1.499 -12.332 20.334 1.00 98.00 405 THR A O 1
ATOM 3298 N N . LYS A 1 406 ? 0.215 -11.589 21.579 1.00 97.88 406 LYS A N 1
ATOM 3299 C CA . LYS A 1 406 ? 0.051 -12.599 22.636 1.00 97.88 406 LYS A CA 1
ATOM 3300 C C . LYS A 1 406 ? -1.266 -12.462 23.391 1.00 97.88 406 LYS A C 1
ATOM 3302 O O . LYS A 1 406 ? -1.793 -13.477 23.839 1.00 97.88 406 LYS A O 1
ATOM 3307 N N . THR A 1 407 ? -1.831 -11.257 23.501 1.00 97.81 407 THR A N 1
ATOM 3308 C CA . THR A 1 407 ? -3.151 -11.054 24.129 1.00 97.81 407 THR A CA 1
ATOM 3309 C C . THR A 1 407 ? -4.270 -11.742 23.345 1.00 97.81 407 THR A C 1
ATOM 3311 O O . THR A 1 407 ? -5.314 -12.060 23.907 1.00 97.81 407 THR A O 1
ATOM 3314 N N . PHE A 1 408 ? -4.019 -12.039 22.068 1.00 97.62 408 PHE A N 1
ATOM 3315 C CA . PHE A 1 408 ? -4.895 -12.791 21.179 1.00 97.62 408 PHE A CA 1
ATOM 3316 C C . PHE A 1 408 ? -4.522 -14.280 21.065 1.00 97.62 408 PHE A C 1
ATOM 3318 O O . PHE A 1 408 ? -5.087 -14.990 20.238 1.00 97.62 408 PHE A O 1
ATOM 3325 N N . GLY A 1 409 ? -3.549 -14.762 21.847 1.00 97.62 409 GLY A N 1
ATOM 3326 C CA . GLY A 1 409 ? -3.035 -16.134 21.762 1.00 97.62 409 GLY A CA 1
ATOM 3327 C C . GLY A 1 409 ? -2.049 -16.381 20.612 1.00 97.62 409 GLY A C 1
ATOM 3328 O O . GLY A 1 409 ? -1.635 -17.520 20.398 1.00 97.62 409 GLY A O 1
ATOM 3329 N N . ILE A 1 410 ? -1.630 -15.340 19.888 1.00 97.75 410 ILE A N 1
ATOM 3330 C CA . ILE A 1 410 ? -0.684 -15.449 18.772 1.00 97.75 410 ILE A CA 1
ATOM 3331 C C . ILE A 1 410 ? 0.737 -15.294 19.326 1.00 97.75 410 ILE A C 1
ATOM 3333 O O . ILE A 1 410 ? 1.223 -14.197 19.592 1.00 97.75 410 ILE A O 1
ATOM 3337 N N . ASN A 1 411 ? 1.416 -16.422 19.530 1.00 96.69 411 ASN A N 1
ATOM 3338 C CA . ASN A 1 411 ? 2.719 -16.451 20.207 1.00 96.69 411 ASN A CA 1
ATOM 3339 C C . ASN A 1 411 ? 3.919 -16.187 19.289 1.00 96.69 411 ASN A C 1
ATOM 3341 O O . ASN A 1 411 ? 5.038 -16.036 19.777 1.00 96.69 411 ASN A O 1
ATOM 3345 N N . THR A 1 412 ? 3.708 -16.153 17.974 1.00 95.06 412 THR A N 1
ATOM 3346 C CA . THR A 1 412 ? 4.744 -15.885 16.972 1.00 95.06 412 THR A CA 1
ATOM 3347 C C . THR A 1 412 ? 4.127 -15.210 15.753 1.00 95.06 412 THR A C 1
ATOM 3349 O O . THR A 1 412 ? 2.998 -15.525 15.381 1.00 95.06 412 THR A O 1
ATOM 3352 N N . ILE A 1 413 ? 4.877 -14.314 15.115 1.00 95.94 413 ILE A N 1
ATOM 3353 C CA . ILE A 1 413 ? 4.512 -13.701 13.837 1.00 95.94 413 ILE A CA 1
ATOM 3354 C C . ILE A 1 413 ? 5.606 -14.062 12.839 1.00 95.94 413 ILE A C 1
ATOM 3356 O O . ILE A 1 413 ? 6.751 -13.658 13.019 1.00 95.94 413 ILE A O 1
ATOM 3360 N N . GLU A 1 414 ? 5.246 -14.826 11.814 1.00 94.06 414 GLU A N 1
ATOM 3361 C CA . GLU A 1 414 ? 6.112 -15.130 10.673 1.00 94.06 414 GLU A CA 1
ATOM 3362 C C . GLU A 1 414 ? 5.999 -14.016 9.629 1.00 94.06 414 GLU A C 1
ATOM 3364 O O . GLU A 1 414 ? 6.989 -13.461 9.163 1.00 94.06 414 GLU A O 1
ATOM 3369 N N . SER A 1 415 ? 4.763 -13.655 9.284 1.00 95.31 415 SER A N 1
ATOM 3370 C CA . SER A 1 415 ? 4.476 -12.564 8.366 1.00 95.31 415 SER A CA 1
ATOM 3371 C C . SER A 1 415 ? 3.107 -11.965 8.651 1.00 95.31 415 SER A C 1
ATOM 3373 O O . SER A 1 415 ? 2.245 -12.594 9.267 1.00 95.31 415 SER A O 1
ATOM 3375 N N . GLY A 1 416 ? 2.892 -10.736 8.197 1.00 96.88 416 GLY A N 1
ATOM 3376 C CA . GLY A 1 416 ? 1.613 -10.066 8.327 1.00 96.88 416 GLY A CA 1
ATOM 3377 C C . GLY A 1 416 ? 1.360 -9.074 7.207 1.00 96.88 416 GLY A C 1
ATOM 3378 O O . GLY A 1 416 ? 2.285 -8.544 6.604 1.00 96.88 416 GLY A O 1
ATOM 3379 N N . CYS A 1 417 ? 0.097 -8.782 6.945 1.00 97.81 417 CYS A N 1
ATOM 3380 C CA . CYS A 1 417 ? -0.289 -7.662 6.096 1.00 97.81 417 CYS A CA 1
ATOM 3381 C C . CYS A 1 417 ? -1.513 -6.955 6.683 1.00 97.81 417 CYS A C 1
ATOM 3383 O O . CYS A 1 417 ? -2.210 -7.501 7.541 1.00 97.81 417 CYS A O 1
ATOM 3385 N N . PHE A 1 418 ? -1.763 -5.728 6.233 1.00 98.19 418 PHE A N 1
ATOM 3386 C CA . PHE A 1 418 ? -2.942 -4.962 6.620 1.00 98.19 418 PHE A CA 1
ATOM 3387 C C . PHE A 1 418 ? -3.903 -4.855 5.436 1.00 98.19 418 PHE A C 1
ATOM 3389 O O . PHE A 1 418 ? -3.525 -4.396 4.357 1.00 98.19 418 PHE A O 1
ATOM 3396 N N . VAL A 1 419 ? -5.150 -5.272 5.644 1.00 97.44 419 VAL A N 1
ATOM 3397 C CA . VAL A 1 419 ? -6.221 -5.192 4.649 1.00 97.44 419 VAL A CA 1
ATOM 3398 C C . VAL A 1 419 ? -7.039 -3.944 4.929 1.00 97.44 419 VAL A C 1
ATOM 3400 O O . VAL A 1 419 ? -7.912 -3.930 5.799 1.00 97.44 419 VAL A O 1
ATOM 3403 N N . THR A 1 420 ? -6.757 -2.892 4.164 1.00 94.75 420 THR A N 1
ATOM 3404 C CA . THR A 1 420 ? -7.307 -1.544 4.367 1.00 94.75 420 THR A CA 1
ATOM 3405 C C . THR A 1 420 ? -8.837 -1.512 4.364 1.00 94.75 420 THR A C 1
ATOM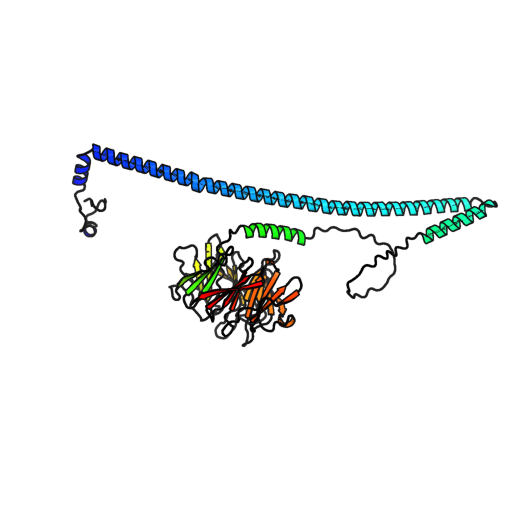 3407 O O . THR A 1 420 ? -9.432 -0.935 5.269 1.00 94.75 420 THR A O 1
ATOM 3410 N N . LYS A 1 421 ? -9.488 -2.207 3.419 1.00 93.69 421 LYS A N 1
ATOM 3411 C CA . LYS A 1 421 ? -10.961 -2.256 3.289 1.00 93.69 421 LYS A CA 1
ATOM 3412 C C . LYS A 1 421 ? -11.669 -2.826 4.519 1.00 93.69 421 LYS A C 1
ATOM 3414 O O . LYS A 1 421 ? -12.795 -2.442 4.805 1.00 93.69 421 LYS A O 1
ATOM 3419 N N . LEU A 1 422 ? -11.018 -3.754 5.217 1.00 96.00 422 LEU A N 1
ATOM 3420 C CA . LEU A 1 422 ? -11.564 -4.421 6.401 1.00 96.00 422 LEU A CA 1
ATOM 3421 C C . LEU A 1 422 ? -11.005 -3.844 7.705 1.00 96.00 422 LEU A C 1
ATOM 3423 O O . LEU A 1 422 ? -11.336 -4.362 8.767 1.00 96.00 422 LEU A O 1
ATOM 3427 N N . LYS A 1 423 ? -10.099 -2.856 7.627 1.00 96.94 423 LYS A N 1
ATOM 3428 C CA . LYS A 1 423 ? -9.334 -2.321 8.764 1.00 96.94 423 LYS A CA 1
ATOM 3429 C C . LYS A 1 423 ? -8.837 -3.448 9.682 1.00 96.94 423 LYS A C 1
ATOM 3431 O O . LYS A 1 423 ? -9.091 -3.450 10.880 1.00 96.94 423 LYS A O 1
ATOM 3436 N N . SER A 1 424 ? -8.206 -4.465 9.092 1.00 98.50 424 SER A N 1
ATOM 3437 C CA . SER A 1 424 ? -7.821 -5.697 9.793 1.00 98.50 424 SER A CA 1
ATOM 3438 C C . SER A 1 424 ? -6.400 -6.129 9.438 1.00 98.50 424 SER A C 1
ATOM 3440 O O . SER A 1 424 ? -5.990 -6.041 8.278 1.00 98.50 424 SER A O 1
ATOM 3442 N N . PHE A 1 425 ? -5.672 -6.666 10.415 1.00 98.69 425 PHE A N 1
ATOM 3443 C CA . PHE A 1 425 ? -4.401 -7.351 10.188 1.00 98.69 425 PHE A CA 1
ATOM 3444 C C . PHE A 1 425 ? -4.638 -8.827 9.899 1.00 98.69 425 PHE A C 1
ATOM 3446 O O . PHE A 1 425 ? -5.401 -9.483 10.602 1.00 98.69 425 PHE A O 1
ATOM 3453 N N . TYR A 1 426 ? -3.942 -9.357 8.902 1.00 98.50 426 TYR A N 1
ATOM 3454 C CA . TYR A 1 426 ? -3.869 -10.789 8.643 1.00 98.50 426 TYR A CA 1
ATOM 3455 C C . TYR A 1 426 ? -2.471 -11.270 8.987 1.00 98.50 426 TYR A C 1
ATOM 3457 O O . TYR A 1 426 ? -1.494 -10.744 8.454 1.00 98.50 426 TYR A O 1
ATOM 3465 N N . ILE A 1 427 ? -2.388 -12.236 9.895 1.00 98.19 427 ILE A N 1
ATOM 3466 C CA . ILE A 1 427 ? -1.151 -12.682 10.531 1.00 98.19 427 ILE A CA 1
ATOM 3467 C C . ILE A 1 427 ? -0.963 -14.170 10.267 1.00 98.19 427 ILE A C 1
ATOM 3469 O O . ILE A 1 427 ? -1.815 -14.979 10.629 1.00 98.19 427 ILE A O 1
ATOM 3473 N N . LEU A 1 428 ? 0.169 -14.525 9.668 1.00 96.69 428 LEU A N 1
ATOM 3474 C CA . LEU A 1 428 ? 0.668 -15.892 9.613 1.00 96.69 428 LEU A CA 1
ATOM 3475 C C . LEU A 1 428 ? 1.641 -16.084 10.776 1.00 96.69 428 LEU A C 1
ATOM 3477 O O . LEU A 1 428 ? 2.627 -15.354 10.893 1.00 96.69 428 LEU A O 1
ATOM 3481 N N . SER A 1 429 ? 1.370 -17.053 11.636 1.00 95.00 429 SER A N 1
ATOM 3482 C CA . SER A 1 429 ? 2.263 -17.439 12.727 1.00 95.00 429 SER A CA 1
ATOM 3483 C C . SER A 1 429 ? 3.251 -18.527 12.300 1.00 95.00 429 SER A C 1
ATOM 3485 O O . SER A 1 429 ? 3.107 -19.193 11.271 1.00 95.00 429 SER A O 1
ATOM 3487 N N . HIS A 1 430 ? 4.252 -18.754 13.146 1.00 89.81 430 HIS A N 1
ATOM 3488 C CA . HIS A 1 430 ? 5.290 -19.762 12.936 1.00 89.81 430 HIS A CA 1
ATOM 3489 C C . HIS A 1 430 ? 4.809 -21.209 13.166 1.00 89.81 430 HIS A C 1
ATOM 3491 O O . HIS A 1 430 ? 5.547 -22.154 12.950 1.00 89.81 430 HIS A O 1
ATOM 3497 N N . ASP A 1 431 ? 3.573 -21.444 13.591 1.00 90.25 431 ASP A N 1
ATOM 3498 C CA . ASP A 1 431 ? 2.959 -22.782 13.579 1.00 90.25 431 ASP A CA 1
ATOM 3499 C C . ASP A 1 431 ? 2.017 -22.971 12.375 1.00 90.25 431 ASP A C 1
ATOM 3501 O O . ASP A 1 431 ? 1.275 -23.949 12.300 1.00 90.25 431 ASP A O 1
ATOM 3505 N N . SER A 1 432 ? 2.094 -22.071 11.384 1.00 90.06 432 SER A N 1
ATOM 3506 C CA . SER A 1 432 ? 1.255 -22.048 10.172 1.00 90.06 432 SER A CA 1
ATOM 3507 C C . SER A 1 432 ? -0.228 -21.796 10.440 1.00 90.06 432 SER A C 1
ATOM 3509 O O . SER A 1 432 ? -1.069 -22.051 9.572 1.00 90.06 432 SER A O 1
ATOM 3511 N N . THR A 1 433 ? -0.575 -21.305 11.629 1.00 94.50 433 THR A N 1
ATOM 3512 C CA . THR A 1 433 ? -1.925 -20.812 11.882 1.00 94.50 433 THR A CA 1
ATOM 3513 C C . THR A 1 433 ? -2.076 -19.407 11.293 1.00 94.50 433 THR A C 1
ATOM 3515 O O . THR A 1 433 ? -1.126 -18.629 11.189 1.00 94.50 433 THR A O 1
ATOM 3518 N N . PHE A 1 434 ? -3.269 -19.116 10.781 1.00 96.88 434 PHE A N 1
ATOM 3519 C CA . PHE A 1 434 ? -3.549 -17.880 10.063 1.00 96.88 434 PHE A CA 1
ATOM 3520 C C . PHE A 1 434 ? -4.683 -17.157 10.773 1.00 96.88 434 PHE A C 1
ATOM 3522 O O . PHE A 1 434 ? -5.744 -17.740 10.986 1.00 96.88 434 PHE A O 1
ATOM 3529 N N . TYR A 1 435 ? -4.451 -15.912 11.171 1.00 98.19 435 TYR A N 1
ATOM 3530 C CA . TYR A 1 435 ? -5.372 -15.132 11.992 1.00 98.19 435 TYR A CA 1
ATOM 3531 C C . TYR A 1 435 ? -5.765 -13.845 11.292 1.00 98.19 435 TYR A C 1
ATOM 3533 O O . TYR A 1 435 ? -4.971 -13.251 10.563 1.00 98.19 435 TYR A O 1
ATOM 3541 N N . ARG A 1 436 ? -6.968 -13.369 11.601 1.00 98.31 436 ARG A N 1
ATOM 3542 C CA . ARG A 1 436 ? -7.408 -12.002 11.347 1.00 98.31 436 ARG A CA 1
ATOM 3543 C C . ARG A 1 436 ? -7.590 -11.289 12.680 1.00 98.31 436 ARG A C 1
ATOM 3545 O O . ARG A 1 436 ? -8.380 -11.751 13.499 1.00 98.31 436 ARG A O 1
ATOM 3552 N N . ILE A 1 437 ? -6.909 -10.163 12.865 1.00 98.56 437 ILE A N 1
ATOM 3553 C CA . ILE A 1 437 ? -7.134 -9.216 13.963 1.00 98.56 437 ILE A CA 1
ATOM 3554 C C . ILE A 1 437 ? -7.943 -8.048 13.396 1.00 98.56 437 ILE A C 1
ATOM 3556 O O . ILE A 1 437 ? -7.454 -7.319 12.533 1.00 98.56 437 ILE A O 1
ATOM 3560 N N . ASP A 1 438 ? -9.183 -7.892 13.844 1.00 98.25 438 ASP A N 1
ATOM 3561 C CA . ASP A 1 438 ? -10.066 -6.793 13.451 1.00 98.25 438 ASP A CA 1
ATOM 3562 C C . ASP A 1 438 ? -9.799 -5.576 14.346 1.00 98.25 438 ASP A C 1
ATOM 3564 O O . ASP A 1 438 ? -9.949 -5.651 15.568 1.00 98.25 438 ASP A O 1
ATOM 3568 N N . CYS A 1 439 ? -9.375 -4.455 13.754 1.00 97.19 439 CYS A N 1
ATOM 3569 C CA . CYS A 1 439 ? -8.995 -3.272 14.526 1.00 97.19 439 CYS A CA 1
ATOM 3570 C C . CYS A 1 439 ? -10.199 -2.523 15.107 1.00 97.19 439 CYS A C 1
ATOM 3572 O O . CYS A 1 439 ? -10.029 -1.734 16.033 1.00 97.19 439 CYS A O 1
ATOM 3574 N N . THR A 1 440 ? -11.403 -2.731 14.567 1.00 95.62 440 THR A N 1
ATOM 3575 C CA . THR A 1 440 ? -12.625 -2.075 15.042 1.00 95.62 440 THR A CA 1
ATOM 3576 C C . THR A 1 440 ? -13.185 -2.794 16.259 1.00 95.62 440 THR A C 1
ATOM 3578 O O . THR A 1 440 ? -13.531 -2.147 17.243 1.00 95.62 440 THR A O 1
ATOM 3581 N N . THR A 1 441 ? -13.248 -4.125 16.224 1.00 97.19 441 THR A N 1
ATOM 3582 C CA . THR A 1 441 ? -13.736 -4.916 17.365 1.00 97.19 441 THR A CA 1
ATOM 3583 C C . THR A 1 441 ? -12.638 -5.269 18.360 1.00 97.19 441 THR A C 1
ATOM 3585 O O . THR A 1 441 ? -12.945 -5.721 19.460 1.00 97.19 441 THR A O 1
ATOM 3588 N N . ASN A 1 442 ? -11.369 -5.068 17.991 1.00 97.00 442 ASN A N 1
ATOM 3589 C CA . ASN A 1 442 ? -10.199 -5.475 18.765 1.00 97.00 442 ASN A CA 1
ATOM 3590 C C . ASN A 1 442 ? -10.233 -6.971 19.130 1.00 97.00 442 ASN A C 1
ATOM 3592 O O . ASN A 1 442 ? -9.938 -7.369 20.258 1.00 97.00 442 ASN A O 1
ATOM 3596 N N . THR A 1 443 ? -10.640 -7.808 18.174 1.00 98.06 443 THR A N 1
ATOM 3597 C CA . THR A 1 443 ? -10.717 -9.262 18.341 1.00 98.06 443 THR A CA 1
ATOM 3598 C C . THR A 1 443 ? -9.887 -9.978 17.289 1.00 98.06 443 THR A C 1
ATOM 3600 O O . THR A 1 443 ? -9.753 -9.521 16.154 1.00 98.06 443 THR A O 1
ATOM 3603 N N . ALA A 1 444 ? -9.345 -11.135 17.667 1.00 98.38 444 ALA A N 1
ATOM 3604 C CA . ALA A 1 444 ? -8.687 -12.039 16.740 1.00 98.38 444 ALA A CA 1
ATOM 3605 C C . ALA A 1 444 ? -9.573 -13.248 16.444 1.00 98.38 444 ALA A C 1
ATOM 3607 O O . ALA A 1 444 ? -10.232 -13.788 17.332 1.00 98.38 444 ALA A O 1
ATOM 3608 N N . SER A 1 445 ? -9.558 -13.689 15.193 1.00 97.94 445 SER A N 1
ATOM 3609 C CA . SER A 1 445 ? -10.269 -14.877 14.730 1.00 97.94 445 SER A CA 1
ATOM 3610 C C . SER A 1 445 ? -9.334 -15.753 13.895 1.00 97.94 445 SER A C 1
ATOM 3612 O O . SER A 1 445 ? -8.561 -15.219 13.093 1.00 97.94 445 SER A O 1
ATOM 3614 N N . PRO A 1 446 ? -9.352 -17.084 14.082 1.00 97.38 446 PRO A N 1
ATOM 3615 C CA . PRO A 1 446 ? -8.638 -17.987 13.195 1.00 97.38 446 PRO A CA 1
ATOM 3616 C C . PRO A 1 446 ? -9.317 -17.998 11.820 1.00 97.38 446 PRO A C 1
ATOM 3618 O O . PRO A 1 446 ? -10.542 -18.039 11.710 1.00 97.38 446 PRO A O 1
ATOM 3621 N N . MET A 1 447 ? -8.505 -17.981 10.773 1.00 97.38 447 MET A N 1
ATOM 3622 C CA . MET A 1 447 ? -8.927 -18.064 9.377 1.00 97.38 447 MET A CA 1
ATOM 3623 C C . MET A 1 447 ? -8.675 -19.477 8.836 1.00 97.38 447 MET A C 1
ATOM 3625 O O . MET A 1 447 ? -8.209 -20.362 9.558 1.00 97.38 447 MET A O 1
ATOM 3629 N N . ALA A 1 448 ? -8.985 -19.717 7.558 1.00 94.00 448 ALA A N 1
ATOM 3630 C CA . ALA A 1 448 ? -8.659 -20.994 6.936 1.00 94.00 448 ALA A CA 1
ATOM 3631 C C . ALA A 1 448 ? -7.162 -21.305 7.060 1.00 94.00 448 ALA A C 1
ATOM 3633 O O . ALA A 1 448 ? -6.305 -20.445 6.834 1.00 94.00 448 ALA A O 1
ATOM 3634 N N . ILE A 1 449 ? -6.883 -22.557 7.427 1.00 90.31 449 ILE A N 1
ATOM 3635 C CA . ILE A 1 449 ? -5.539 -23.061 7.704 1.00 90.31 449 ILE A CA 1
ATOM 3636 C C . ILE A 1 449 ? -4.643 -22.773 6.499 1.00 90.31 449 ILE A C 1
ATOM 3638 O O . ILE A 1 449 ? -4.968 -23.162 5.374 1.00 90.31 449 ILE A O 1
ATOM 3642 N N . SER A 1 450 ? -3.526 -22.085 6.747 1.00 86.75 450 SER A N 1
ATOM 3643 C CA . SER A 1 450 ? -2.524 -21.824 5.718 1.00 86.75 450 SER A CA 1
ATOM 3644 C C . SER A 1 450 ? -1.973 -23.148 5.184 1.00 86.75 450 SER A C 1
ATOM 3646 O O . SER A 1 450 ? -1.796 -24.095 5.960 1.00 86.75 450 SER A O 1
ATOM 3648 N N . PRO A 1 451 ? -1.642 -23.237 3.885 1.00 87.31 451 PRO A N 1
ATOM 3649 C CA . PRO A 1 451 ? -0.763 -24.282 3.385 1.00 87.31 451 PRO A CA 1
ATOM 3650 C C . PRO A 1 451 ? 0.449 -24.389 4.314 1.00 87.31 451 PRO A C 1
ATOM 3652 O O . PRO A 1 451 ? 1.039 -23.372 4.679 1.00 87.31 451 PRO A O 1
ATOM 3655 N N . LYS A 1 452 ? 0.762 -25.606 4.776 1.00 76.75 452 LYS A N 1
ATOM 3656 C CA . LYS A 1 452 ? 1.903 -25.810 5.671 1.00 76.75 452 LYS A CA 1
ATOM 3657 C C . LYS A 1 452 ? 3.188 -25.525 4.881 1.00 76.75 452 LYS A C 1
ATOM 3659 O O . LYS A 1 452 ? 3.437 -26.253 3.911 1.00 76.75 452 LYS A O 1
ATOM 3664 N N . PRO A 1 453 ? 4.021 -24.555 5.292 1.00 65.12 453 PRO A N 1
ATOM 3665 C CA . PRO A 1 453 ? 5.327 -24.362 4.697 1.00 65.12 453 PRO A CA 1
ATOM 3666 C C . PRO A 1 453 ? 6.140 -25.635 4.915 1.00 65.12 453 PRO A C 1
ATOM 3668 O O . PRO A 1 453 ? 6.184 -26.207 6.007 1.00 65.12 453 PRO A O 1
ATOM 3671 N N . ARG A 1 454 ? 6.765 -26.124 3.843 1.00 67.25 454 ARG A N 1
ATOM 3672 C CA . ARG A 1 454 ? 7.456 -27.423 3.854 1.00 67.25 454 ARG A CA 1
ATOM 3673 C C . ARG A 1 454 ? 8.857 -27.359 4.484 1.00 67.25 454 ARG A C 1
ATOM 3675 O O . ARG A 1 454 ? 9.503 -28.395 4.575 1.00 67.25 454 ARG A O 1
ATOM 3682 N N . ASN A 1 455 ? 9.330 -26.179 4.904 1.00 61.75 455 ASN A N 1
ATOM 3683 C CA . ASN A 1 455 ? 10.659 -25.944 5.488 1.00 61.75 455 ASN A CA 1
ATOM 3684 C C . ASN A 1 455 ? 10.679 -24.717 6.423 1.00 61.75 455 ASN A C 1
ATOM 3686 O O . ASN A 1 455 ? 9.722 -23.949 6.456 1.00 61.75 455 ASN A O 1
ATOM 3690 N N . GLN A 1 456 ? 11.783 -24.538 7.165 1.00 61.84 456 GLN A N 1
ATOM 3691 C CA . GLN A 1 456 ? 12.039 -23.479 8.161 1.00 61.84 456 GLN A CA 1
ATOM 3692 C C . GLN A 1 456 ? 11.821 -22.034 7.628 1.00 61.84 456 GLN A C 1
ATOM 3694 O O . GLN A 1 456 ? 12.732 -21.373 7.143 1.00 61.84 456 GLN A O 1
ATOM 3699 N N . MET A 1 457 ? 10.566 -21.592 7.617 1.00 57.00 457 MET A N 1
ATOM 3700 C CA . MET A 1 457 ? 9.952 -20.420 8.270 1.00 57.00 457 MET A CA 1
ATOM 3701 C C . MET A 1 457 ? 10.816 -19.201 8.670 1.00 57.00 457 MET A C 1
ATOM 3703 O O . MET A 1 457 ? 10.723 -18.735 9.793 1.00 57.00 457 MET A O 1
ATOM 3707 N N . LEU A 1 458 ? 11.669 -18.668 7.794 1.00 66.56 458 LEU A N 1
ATOM 3708 C CA . LEU A 1 458 ? 12.080 -17.245 7.861 1.00 66.56 458 LEU A CA 1
ATOM 3709 C C . LEU A 1 458 ? 11.976 -16.568 6.485 1.00 66.56 458 LEU A C 1
ATOM 3711 O O . LEU A 1 458 ? 12.724 -15.651 6.146 1.00 66.56 458 LEU A O 1
ATOM 3715 N N . THR A 1 459 ? 11.113 -17.101 5.621 1.00 79.12 459 THR A N 1
ATOM 3716 C CA . THR A 1 459 ? 11.121 -16.788 4.182 1.00 79.12 459 THR A CA 1
ATOM 3717 C C . THR A 1 459 ? 9.720 -16.679 3.594 1.00 79.12 459 THR A C 1
ATOM 3719 O O . THR A 1 459 ? 9.527 -16.911 2.402 1.00 79.12 459 THR A O 1
ATOM 3722 N N . SER A 1 460 ? 8.740 -16.345 4.423 1.00 90.06 460 SER A N 1
ATOM 3723 C CA . SER A 1 460 ? 7.359 -16.181 3.991 1.00 90.06 460 SER A CA 1
ATOM 3724 C C . SER A 1 460 ? 6.973 -14.711 4.042 1.00 90.06 460 SER A C 1
ATOM 3726 O O . SER A 1 460 ? 7.257 -14.028 5.023 1.00 90.06 460 SER A O 1
ATOM 3728 N N . VAL A 1 461 ? 6.327 -14.210 2.991 1.00 92.12 461 VAL A N 1
ATOM 3729 C CA . VAL A 1 461 ? 5.791 -12.843 2.969 1.00 92.12 461 VAL A CA 1
ATOM 3730 C C . VAL A 1 461 ? 4.326 -12.869 2.569 1.00 92.12 461 VAL A C 1
ATOM 3732 O O . VAL A 1 461 ? 3.974 -13.409 1.520 1.00 92.12 461 VAL A O 1
ATOM 3735 N N . LEU A 1 462 ? 3.490 -12.254 3.403 1.00 95.06 462 LEU A N 1
ATOM 3736 C CA . LEU A 1 462 ? 2.118 -11.909 3.076 1.00 95.06 462 LEU A CA 1
ATOM 3737 C C . LEU A 1 462 ? 2.075 -10.574 2.332 1.00 95.06 462 LEU A C 1
ATOM 3739 O O . LEU A 1 462 ? 2.650 -9.580 2.773 1.00 95.06 462 LEU A O 1
ATOM 3743 N N . TYR A 1 463 ? 1.362 -10.544 1.213 1.00 93.81 463 TYR A N 1
ATOM 3744 C CA . TYR A 1 463 ? 1.193 -9.358 0.383 1.00 93.81 463 TYR A CA 1
ATOM 3745 C C . TYR A 1 463 ? -0.276 -9.184 -0.000 1.00 93.81 463 TYR A C 1
ATOM 3747 O O . TYR A 1 463 ? -0.854 -10.038 -0.667 1.00 93.81 463 TYR A O 1
ATOM 3755 N N . TYR A 1 464 ? -0.888 -8.080 0.420 1.00 94.12 464 TYR A N 1
ATOM 3756 C CA . TYR A 1 464 ? -2.260 -7.735 0.052 1.00 94.12 464 TYR A CA 1
ATOM 3757 C C . TYR A 1 464 ? -2.274 -6.964 -1.272 1.00 94.12 464 TYR A C 1
ATOM 3759 O O . TYR A 1 464 ? -1.553 -5.980 -1.423 1.00 94.12 464 TYR A O 1
ATOM 3767 N N . ASP A 1 465 ? -3.112 -7.388 -2.218 1.00 89.88 465 ASP A N 1
ATOM 3768 C CA . ASP A 1 465 ? -3.182 -6.809 -3.567 1.00 89.88 465 ASP A CA 1
ATOM 3769 C C . ASP A 1 465 ? -3.989 -5.504 -3.666 1.00 89.88 465 ASP A C 1
ATOM 3771 O O . ASP A 1 465 ? -4.142 -4.953 -4.754 1.00 89.88 465 ASP A O 1
ATOM 3775 N N . GLY A 1 466 ? -4.540 -5.017 -2.551 1.00 89.50 466 GLY A N 1
ATOM 3776 C CA . GLY A 1 466 ? -5.458 -3.874 -2.536 1.00 89.50 466 GLY A CA 1
ATOM 3777 C C . GLY A 1 466 ? -6.919 -4.240 -2.830 1.00 89.50 466 GLY A C 1
ATOM 3778 O O . GLY A 1 466 ? -7.803 -3.384 -2.714 1.00 89.50 466 GLY A O 1
ATOM 3779 N N . ASN A 1 467 ? -7.204 -5.501 -3.163 1.00 89.00 467 ASN A N 1
ATOM 3780 C CA . ASN A 1 467 ? -8.516 -5.991 -3.562 1.00 89.00 467 ASN A CA 1
ATOM 3781 C C . ASN A 1 467 ? -9.106 -7.011 -2.587 1.00 89.00 467 ASN A C 1
ATOM 3783 O O . ASN A 1 467 ? -9.556 -6.621 -1.515 1.00 89.00 467 ASN A O 1
ATOM 3787 N N . ASN A 1 468 ? -9.226 -8.271 -2.997 1.00 91.31 468 ASN A N 1
ATOM 3788 C CA . ASN A 1 468 ? -9.847 -9.347 -2.220 1.00 91.31 468 ASN A CA 1
ATOM 3789 C C . ASN A 1 468 ? -8.862 -10.500 -1.999 1.00 91.31 468 ASN A C 1
ATOM 3791 O O . ASN A 1 468 ? -9.283 -11.609 -1.667 1.00 91.31 468 ASN A O 1
ATOM 3795 N N . THR A 1 469 ? -7.565 -10.252 -2.196 1.00 93.38 469 THR A N 1
ATOM 3796 C CA . THR A 1 469 ? -6.571 -11.312 -2.281 1.00 93.38 469 THR A CA 1
ATOM 3797 C C . THR A 1 469 ? -5.360 -11.009 -1.416 1.00 93.38 469 THR A C 1
ATOM 3799 O O . THR A 1 469 ? -4.762 -9.936 -1.499 1.00 93.38 469 THR A O 1
ATOM 3802 N N . ILE A 1 470 ? -4.952 -11.985 -0.612 1.00 95.19 470 ILE A N 1
ATOM 3803 C CA . ILE A 1 470 ? -3.658 -11.975 0.067 1.00 95.19 470 ILE A CA 1
ATOM 3804 C C . ILE A 1 470 ? -2.787 -13.053 -0.568 1.00 95.19 470 ILE A C 1
ATOM 3806 O O . ILE A 1 470 ? -3.182 -14.210 -0.664 1.00 95.19 470 ILE A O 1
ATOM 3810 N N . PHE A 1 471 ? -1.589 -12.686 -0.992 1.00 93.56 471 PHE A N 1
ATOM 3811 C CA . PHE A 1 471 ? -0.579 -13.615 -1.471 1.00 93.56 471 PHE A CA 1
ATOM 3812 C C . PHE A 1 471 ? 0.304 -14.049 -0.318 1.00 93.56 471 PHE A C 1
ATOM 3814 O O . PHE A 1 471 ? 0.754 -13.209 0.452 1.00 93.56 471 PHE A O 1
ATOM 3821 N N . LEU A 1 472 ? 0.585 -15.343 -0.238 1.00 93.81 472 LEU A N 1
ATOM 3822 C CA . LEU A 1 472 ? 1.656 -15.893 0.578 1.00 93.81 472 LEU A CA 1
ATOM 3823 C C . LEU A 1 472 ? 2.758 -16.363 -0.362 1.00 93.81 472 LEU A C 1
ATOM 3825 O O . LEU A 1 472 ? 2.556 -17.275 -1.166 1.00 93.81 472 LEU A O 1
ATOM 3829 N N . ILE A 1 473 ? 3.916 -15.724 -0.269 1.00 91.19 473 ILE A N 1
ATOM 3830 C CA . ILE A 1 473 ? 5.079 -16.041 -1.091 1.00 91.19 473 ILE A CA 1
ATOM 3831 C C . ILE A 1 473 ? 6.070 -16.766 -0.193 1.00 91.19 473 ILE A C 1
ATOM 3833 O O . ILE A 1 473 ? 6.649 -16.157 0.706 1.00 91.19 473 ILE A O 1
ATOM 3837 N N . GLU A 1 474 ? 6.240 -18.065 -0.423 1.00 89.69 474 GLU A N 1
ATOM 3838 C CA . GLU A 1 474 ? 7.170 -18.913 0.318 1.00 89.69 474 GLU A CA 1
ATOM 3839 C C . GLU A 1 474 ? 8.446 -19.107 -0.485 1.00 89.69 474 GLU A C 1
ATOM 3841 O O . GLU A 1 474 ? 8.482 -19.846 -1.476 1.00 89.69 474 GLU A O 1
ATOM 3846 N N . TYR A 1 475 ? 9.531 -18.484 -0.044 1.00 83.38 475 TYR A N 1
ATOM 3847 C CA . TYR A 1 475 ? 10.748 -18.506 -0.837 1.00 83.38 475 TYR A CA 1
ATOM 3848 C C . TYR A 1 475 ? 11.602 -19.758 -0.660 1.00 83.38 475 TYR A C 1
ATOM 3850 O O . TYR A 1 475 ? 12.295 -20.154 -1.592 1.00 83.38 475 TYR A O 1
ATOM 3858 N N . SER A 1 476 ? 11.551 -20.408 0.506 1.00 79.94 476 SER A N 1
ATOM 3859 C CA . SER A 1 476 ? 12.292 -21.658 0.745 1.00 79.94 476 SER A CA 1
ATOM 3860 C C . SER A 1 476 ? 11.851 -22.797 -0.178 1.00 79.94 476 SER A C 1
ATOM 3862 O O . SER A 1 476 ? 12.659 -23.645 -0.554 1.00 79.94 476 SER A O 1
ATOM 3864 N N . CYS A 1 477 ? 10.568 -22.816 -0.541 1.00 79.19 477 CYS A N 1
ATOM 3865 C CA . CYS A 1 477 ? 9.964 -23.871 -1.349 1.00 79.19 477 CYS A CA 1
ATOM 3866 C C . CYS A 1 477 ? 9.568 -23.392 -2.750 1.00 79.19 477 CYS A C 1
ATOM 3868 O O . CYS A 1 477 ? 9.127 -24.201 -3.570 1.00 79.19 477 CYS A O 1
ATOM 3870 N N . CYS A 1 478 ? 9.763 -22.100 -3.015 1.00 84.88 478 CYS A N 1
ATOM 3871 C CA . CYS A 1 478 ? 9.424 -21.430 -4.254 1.00 84.88 478 CYS A CA 1
ATOM 3872 C C . CYS A 1 478 ? 7.944 -21.582 -4.642 1.00 84.88 478 CYS A C 1
ATOM 3874 O O . CYS A 1 478 ? 7.628 -21.918 -5.783 1.00 84.88 478 CYS A O 1
ATOM 3876 N N . PHE A 1 479 ? 7.029 -21.362 -3.696 1.00 89.19 479 PHE A N 1
ATOM 3877 C CA . PHE A 1 479 ? 5.586 -21.414 -3.945 1.00 89.19 479 PHE A CA 1
ATOM 3878 C C . PHE A 1 479 ? 4.936 -20.049 -3.763 1.00 89.19 479 PHE A C 1
ATOM 3880 O O . PHE A 1 479 ? 5.338 -19.248 -2.919 1.00 89.19 479 PHE A O 1
ATOM 3887 N N . VAL A 1 480 ? 3.891 -19.816 -4.553 1.00 90.25 480 VAL A N 1
ATOM 3888 C CA . VAL A 1 480 ? 2.944 -18.724 -4.340 1.00 90.25 480 VAL A CA 1
ATOM 3889 C C . VAL A 1 480 ? 1.585 -19.334 -4.029 1.00 90.25 480 VAL A C 1
ATOM 3891 O O . VAL A 1 480 ? 1.057 -20.123 -4.819 1.00 90.25 480 VAL A O 1
ATOM 3894 N N . TYR A 1 481 ? 1.013 -18.943 -2.898 1.00 92.62 481 TYR A N 1
ATOM 3895 C CA . TYR A 1 481 ? -0.363 -19.245 -2.532 1.00 92.62 481 TYR A CA 1
ATOM 3896 C C . TYR A 1 481 ? -1.185 -17.969 -2.521 1.00 92.62 481 TYR A C 1
ATOM 3898 O O . TYR A 1 481 ? -0.675 -16.867 -2.314 1.00 92.62 481 TYR A O 1
ATOM 3906 N N . MET A 1 482 ? -2.477 -18.136 -2.743 1.00 93.75 482 MET A N 1
ATOM 3907 C CA . MET A 1 482 ? -3.433 -17.055 -2.844 1.00 93.75 482 MET A CA 1
ATOM 3908 C C . MET A 1 482 ? -4.585 -17.324 -1.889 1.00 93.75 482 MET A C 1
ATOM 3910 O O . MET A 1 482 ? -5.249 -18.353 -1.981 1.00 93.75 482 MET A O 1
ATOM 3914 N N . TYR A 1 483 ? -4.817 -16.398 -0.975 1.00 95.75 483 TYR A N 1
ATOM 3915 C CA . TYR A 1 483 ? -5.922 -16.416 -0.039 1.00 95.75 483 TYR A CA 1
ATOM 3916 C C . TYR A 1 483 ? -7.002 -15.444 -0.497 1.00 95.75 483 TYR A C 1
ATOM 3918 O O . TYR A 1 483 ? -6.750 -14.248 -0.647 1.00 95.75 483 TYR A O 1
ATOM 3926 N N . ASN A 1 484 ? -8.207 -15.959 -0.717 1.00 94.94 484 ASN A N 1
ATOM 3927 C CA . ASN A 1 484 ? -9.369 -15.161 -1.079 1.00 94.94 484 ASN A CA 1
ATOM 3928 C C . ASN A 1 484 ? -10.084 -14.691 0.195 1.00 94.94 484 ASN A C 1
ATOM 3930 O O . ASN A 1 484 ? -10.596 -15.508 0.962 1.00 94.94 484 ASN A O 1
ATOM 3934 N N . LEU A 1 485 ? -10.137 -13.372 0.394 1.00 95.69 485 LEU A N 1
ATOM 3935 C CA . LEU A 1 485 ? -10.742 -12.727 1.562 1.00 95.69 485 LEU A CA 1
ATOM 3936 C C . LEU A 1 485 ? -12.249 -12.986 1.683 1.00 95.69 485 LEU A C 1
ATOM 3938 O O . LEU A 1 485 ? -12.769 -13.045 2.793 1.00 95.69 485 LEU A O 1
ATOM 3942 N N . LYS A 1 486 ? -12.952 -13.114 0.554 1.00 93.94 486 LYS A N 1
ATOM 3943 C CA . LYS A 1 486 ? -14.406 -13.305 0.514 1.00 93.94 486 LYS A CA 1
ATOM 3944 C C . LYS A 1 486 ? -14.785 -14.743 0.842 1.00 93.94 486 LYS A C 1
ATOM 3946 O O . LYS A 1 486 ? -15.704 -14.972 1.621 1.00 93.94 486 LYS A O 1
ATOM 3951 N N . ASP A 1 487 ? -14.071 -15.687 0.242 1.00 95.31 487 ASP A N 1
ATOM 3952 C CA . ASP A 1 487 ? -14.390 -17.109 0.351 1.00 95.31 487 ASP A CA 1
ATOM 3953 C C . ASP A 1 487 ? -13.698 -17.763 1.558 1.00 95.31 487 ASP A C 1
ATOM 3955 O O . ASP A 1 487 ? -14.057 -18.872 1.944 1.00 95.31 487 ASP A O 1
ATOM 3959 N N . ASN A 1 488 ? -12.733 -17.073 2.183 1.00 96.50 488 ASN A N 1
ATOM 3960 C CA . ASN A 1 488 ? -11.898 -17.592 3.267 1.00 96.50 488 ASN A CA 1
ATOM 3961 C C . ASN A 1 488 ? -11.225 -18.917 2.865 1.00 96.50 488 ASN A C 1
ATOM 3963 O O . ASN A 1 488 ? -11.300 -19.917 3.573 1.00 96.50 488 ASN A O 1
ATOM 3967 N N . THR A 1 489 ? -10.577 -18.940 1.700 1.00 95.94 489 THR A N 1
ATOM 3968 C CA . THR A 1 489 ? -9.922 -20.144 1.167 1.00 95.94 489 THR A CA 1
ATOM 3969 C C . THR A 1 489 ? -8.547 -19.842 0.602 1.00 95.94 489 THR A C 1
ATOM 3971 O O . THR A 1 489 ? -8.356 -18.823 -0.063 1.00 95.94 489 THR A O 1
ATOM 3974 N N . TRP A 1 490 ? -7.622 -20.783 0.786 1.00 95.44 490 TRP A N 1
ATOM 3975 C CA . TRP A 1 490 ? -6.322 -20.795 0.123 1.00 95.44 490 TRP A CA 1
ATOM 3976 C C . TRP A 1 490 ? -6.369 -21.574 -1.192 1.00 95.44 490 TRP A C 1
ATOM 3978 O O . TRP A 1 490 ? -7.019 -22.614 -1.294 1.00 95.44 490 TRP A O 1
ATOM 3988 N N . LYS A 1 491 ? -5.614 -21.101 -2.179 1.00 92.88 491 LYS A N 1
ATOM 3989 C CA . LYS A 1 491 ? -5.354 -21.773 -3.450 1.00 92.88 491 LYS A CA 1
ATOM 3990 C C . LYS A 1 491 ? -3.853 -21.763 -3.723 1.00 92.88 491 LYS A C 1
ATOM 3992 O O . LYS A 1 491 ? -3.217 -20.714 -3.655 1.00 92.88 491 LYS A O 1
ATOM 3997 N N . GLU A 1 492 ? -3.285 -22.921 -4.047 1.00 91.56 492 GLU A N 1
ATOM 3998 C CA . GLU A 1 492 ? -1.921 -23.001 -4.578 1.00 91.56 492 GLU A CA 1
ATOM 3999 C C . GLU A 1 492 ? -1.915 -22.505 -6.025 1.00 91.56 492 GLU A C 1
ATOM 4001 O O . GLU A 1 492 ? -2.736 -22.933 -6.840 1.00 91.56 492 GLU A O 1
ATOM 4006 N N . CYS A 1 493 ? -1.013 -21.578 -6.340 1.00 86.62 493 CYS A N 1
ATOM 4007 C CA . CYS A 1 493 ? -0.959 -20.981 -7.665 1.00 86.62 493 CYS A CA 1
ATOM 4008 C C . CYS A 1 493 ? 0.092 -21.639 -8.548 1.00 86.62 493 CYS A C 1
ATOM 4010 O O . CYS A 1 493 ? -0.226 -22.153 -9.619 1.00 86.62 493 CYS A O 1
ATOM 4012 N N . THR A 1 494 ? 1.365 -21.552 -8.163 1.00 80.38 494 THR A N 1
ATOM 4013 C CA . THR A 1 494 ? 2.479 -21.983 -9.015 1.00 80.38 494 THR A CA 1
ATOM 4014 C C . THR A 1 494 ? 3.732 -22.214 -8.179 1.00 80.38 494 THR A C 1
ATOM 4016 O O . THR A 1 494 ? 4.001 -21.479 -7.227 1.00 80.38 494 THR A O 1
ATOM 4019 N N . LYS A 1 495 ? 4.524 -23.210 -8.588 1.00 81.94 495 LYS A N 1
ATOM 4020 C CA . LYS A 1 495 ? 5.892 -23.425 -8.120 1.00 81.94 495 LYS A CA 1
ATOM 4021 C C . LYS A 1 495 ? 6.878 -22.754 -9.081 1.00 81.94 495 LYS A C 1
ATOM 4023 O O . LYS A 1 495 ? 6.859 -23.066 -10.270 1.00 81.94 495 LYS A O 1
ATOM 4028 N N . PHE A 1 496 ? 7.740 -21.869 -8.590 1.00 75.69 496 PHE A N 1
ATOM 4029 C CA . PHE A 1 496 ? 8.910 -21.390 -9.332 1.00 75.69 496 PHE A CA 1
ATOM 4030 C C . PHE A 1 496 ? 10.130 -22.268 -9.023 1.00 75.69 496 PHE A C 1
ATOM 4032 O O . PHE A 1 496 ? 10.168 -22.949 -8.001 1.00 75.69 496 PHE A O 1
ATOM 4039 N N . GLN A 1 497 ? 11.105 -22.328 -9.926 1.00 68.12 497 GLN A N 1
ATOM 4040 C CA . GLN A 1 497 ? 12.375 -23.029 -9.702 1.00 68.12 497 GLN A CA 1
ATOM 4041 C C . GLN A 1 497 ? 13.544 -22.069 -9.876 1.00 68.12 497 GLN A C 1
ATOM 4043 O O . GLN A 1 497 ? 13.449 -21.175 -10.752 1.00 68.12 497 GLN A O 1
#

Sequence (497 aa):
MYCKCCKLCVCRKCISSHQSHKVVDYEDVFRELITDPIQLGTSLQNIANEKLKERQTSEDLFKNDVLQNHEKQLQIIDRCFRNLHDQLHIKEVQLKRELNSYLETNSEAYTTMISKIDFELNQSQQLGEQMHLLRDSTGSLNQHVNQLTLFQNYVYSLTQQPNTNNNNNNNNNQSLTNSTNNNNNNEKIEYQNYSVDEVELNKISELIQVVALSKLKNPVSYVMFYAKSGLLCYSFDSVNPNNGNSIKLITPSGTIGSPLYNGYYSVLPVVESQGKKRIFSFSYNRYYSMNLDTQNPQWSSTTTEVKSPASYINYVYDGKEHLYLLSGYSQMNILRTIYKFNIQLATYEEVGLLPIQSHLHSLAYYDNGVEPVVYIIGGYLKNQNLTRIDQYYCFSRNVSSLYDTKTFGINTIESGCFVTKLKSFYILSHDSTFYRIDCTTNTASPMAISPKPRNQMLTSVLYYDGNNTIFLIEYSCCFVYMYNLKDNTWKECTKFQ

Organism: Tieghemostelium lacteum (NCBI:txid361077)